Protein AF-A0A379FLK5-F1 (afdb_monomer_lite)

pLDDT: mean 91.11, std 12.72, range [33.69, 98.81]

InterPro domains:
  IPR007197 Radical SAM [PF04055] (338-484)
  IPR007197 Radical SAM [PS51918] (328-558)
  IPR007197 Radical SAM [SFLDS00029] (261-627)
  IPR008867 Thiazole synthase [MF_00443] (1-257)
  IPR008867 Thiazole synthase [cd04728] (2-248)
  IPR010722 Biotin and thiamin synthesis-associated domain [PF06968] (515-617)
  IPR010722 Biotin and thiamin synthesis-associated domain [SM00876] (515-618)
  IPR012726 Thiazole biosynthesis ThiH [SFLDF00301] (261-627)
  IPR012726 Thiazole biosynthesis ThiH [TIGR02351] (260-624)
  IPR013785 Aldolase-type TIM barrel [G3DSA:3.20.20.70] (1-255)
  IPR013785 Aldolase-type TIM barrel [G3DSA:3.20.20.70] (265-622)
  IPR033983 Thiazole synthase ThiG [PF05690] (3-247)
  IPR034428 ThiH/NocL/HydG-like [PTHR43583] (260-629)
  IPR058240 Radical SAM superfamily [SSF102114] (294-594)

Structure (mmCIF, N/CA/C/O backbone):
data_AF-A0A379FLK5-F1
#
_entry.id   AF-A0A379FLK5-F1
#
loop_
_atom_site.group_PDB
_atom_site.id
_atom_site.type_symbol
_atom_site.label_atom_id
_atom_site.label_alt_id
_atom_site.label_comp_id
_atom_site.label_asym_id
_atom_site.label_entity_id
_atom_site.label_seq_id
_atom_site.pdbx_PDB_ins_code
_atom_site.Cartn_x
_atom_site.Cartn_y
_atom_site.Cartn_z
_atom_site.occupancy
_atom_site.B_iso_or_equiv
_atom_site.auth_seq_id
_atom_site.auth_comp_id
_atom_site.auth_asym_id
_atom_site.auth_atom_id
_atom_site.pdbx_PDB_model_num
ATOM 1 N N . MET A 1 1 ? -14.915 -29.188 -22.579 1.00 82.62 1 MET A N 1
ATOM 2 C CA . MET A 1 1 ? -16.321 -29.501 -22.935 1.00 82.62 1 MET A CA 1
ATOM 3 C C . MET A 1 1 ? -17.012 -30.061 -21.705 1.00 82.62 1 MET A C 1
ATOM 5 O O . MET A 1 1 ? -16.456 -30.961 -21.090 1.00 82.62 1 MET A O 1
ATOM 9 N N . LEU A 1 2 ? -18.175 -29.522 -21.347 1.00 93.75 2 LEU A N 1
ATOM 10 C CA . LEU A 1 2 ? -18.964 -29.900 -20.172 1.00 93.75 2 LEU A CA 1
ATOM 11 C C . LEU A 1 2 ? -20.168 -30.738 -20.609 1.00 93.75 2 LEU A C 1
ATOM 13 O O . LEU A 1 2 ? -20.919 -30.305 -21.477 1.00 93.75 2 LEU A O 1
ATOM 17 N N . LYS A 1 3 ? -20.386 -31.910 -20.012 1.00 96.25 3 LYS A N 1
ATOM 18 C CA . LYS A 1 3 ? -21.559 -32.747 -20.289 1.00 96.25 3 LYS A CA 1
ATOM 19 C C . LYS A 1 3 ? -22.480 -32.786 -19.073 1.00 96.25 3 LYS A C 1
ATOM 21 O O . LYS A 1 3 ? -22.040 -33.175 -17.999 1.00 96.25 3 LYS A O 1
ATOM 26 N N . ILE A 1 4 ? -23.749 -32.433 -19.260 1.00 96.62 4 ILE A N 1
ATOM 27 C CA . ILE A 1 4 ? -24.811 -32.624 -18.261 1.00 96.62 4 ILE A CA 1
ATOM 28 C C . ILE A 1 4 ? -25.897 -33.463 -18.938 1.00 96.62 4 ILE A C 1
ATOM 30 O O . ILE A 1 4 ? -26.384 -33.095 -20.007 1.00 96.62 4 ILE A O 1
ATOM 34 N N . ALA A 1 5 ? -26.243 -34.606 -18.343 1.00 94.56 5 ALA A N 1
ATOM 35 C CA . ALA A 1 5 ? -27.159 -35.593 -18.922 1.00 94.56 5 ALA A CA 1
ATOM 36 C C . ALA A 1 5 ? -26.872 -35.883 -20.418 1.00 94.56 5 ALA A C 1
ATOM 38 O O . ALA A 1 5 ? -25.796 -36.375 -20.770 1.00 94.56 5 ALA A O 1
ATOM 39 N N . ASP A 1 6 ? -27.831 -35.592 -21.296 1.00 91.31 6 ASP A N 1
ATOM 40 C CA . ASP A 1 6 ? -27.800 -35.848 -22.736 1.00 91.31 6 ASP A CA 1
ATOM 41 C C . ASP A 1 6 ? -27.179 -34.710 -23.570 1.00 91.31 6 ASP A C 1
ATOM 43 O O . ASP A 1 6 ? -27.070 -34.844 -24.788 1.00 91.31 6 ASP A O 1
ATOM 47 N N . PHE A 1 7 ? -26.739 -33.608 -22.949 1.00 95.31 7 PHE A N 1
ATOM 48 C CA . PHE A 1 7 ? -26.279 -32.415 -23.665 1.00 95.31 7 PHE A CA 1
ATOM 49 C C . PHE A 1 7 ? -24.825 -32.038 -23.348 1.00 95.31 7 PHE A C 1
ATOM 51 O O . PHE A 1 7 ? -24.395 -32.046 -22.192 1.00 95.31 7 PHE A O 1
ATOM 58 N N . THR A 1 8 ? -24.076 -31.654 -24.387 1.00 96.31 8 THR A N 1
ATOM 59 C CA . THR A 1 8 ? -22.684 -31.194 -24.277 1.00 96.31 8 THR A CA 1
ATOM 60 C C . THR A 1 8 ? -22.591 -29.695 -24.539 1.00 96.31 8 THR A C 1
ATOM 62 O O . THR A 1 8 ? -22.923 -29.210 -25.621 1.00 96.31 8 THR A O 1
ATOM 65 N N . PHE A 1 9 ? -22.079 -28.967 -23.556 1.00 96.12 9 PHE A N 1
ATOM 66 C CA . PHE A 1 9 ? -21.817 -27.539 -23.595 1.00 96.12 9 PHE A CA 1
ATOM 67 C C . PHE A 1 9 ? -20.334 -27.256 -23.875 1.00 96.12 9 PHE A C 1
ATOM 69 O O . PHE A 1 9 ? -19.419 -27.914 -23.369 1.00 96.12 9 PHE A O 1
ATOM 76 N N . HIS A 1 10 ? -20.108 -26.240 -24.696 1.00 93.75 10 HIS A N 1
ATOM 77 C CA . HIS A 1 10 ? -18.810 -25.644 -25.001 1.00 93.75 10 HIS A CA 1
ATOM 78 C C . HIS A 1 10 ? -18.546 -24.419 -24.123 1.00 93.75 10 HIS A C 1
ATOM 80 O O . HIS A 1 10 ? -17.395 -24.131 -23.825 1.00 93.75 10 HIS A O 1
ATOM 86 N N . SER A 1 11 ? -19.602 -23.727 -23.688 1.00 94.56 11 SER A N 1
ATOM 87 C CA . SER A 1 11 ? -19.512 -22.648 -22.706 1.00 94.56 11 SER A CA 1
ATOM 88 C C . SER A 1 11 ? -19.745 -23.169 -21.289 1.00 94.56 11 SER A C 1
ATOM 90 O O . SER A 1 11 ? -20.677 -23.939 -21.050 1.00 94.56 11 SER A O 1
ATOM 92 N N . ARG A 1 12 ? -18.922 -22.694 -20.350 1.00 97.12 12 ARG A N 1
ATOM 93 C CA . ARG A 1 12 ? -19.081 -22.885 -18.898 1.00 97.12 12 ARG A CA 1
ATOM 94 C C . ARG A 1 12 ? -19.793 -21.710 -18.216 1.00 97.12 12 ARG A C 1
ATOM 96 O O . ARG A 1 12 ? -19.931 -21.691 -16.997 1.00 97.12 12 ARG A O 1
ATOM 103 N N . LEU A 1 13 ? -20.240 -20.720 -18.991 1.00 98.12 13 LEU A N 1
ATOM 104 C CA . LEU A 1 13 ? -21.044 -19.598 -18.518 1.00 98.12 13 LEU A CA 1
ATOM 105 C C . LEU A 1 13 ? -22.507 -19.826 -18.899 1.00 98.12 13 LEU A C 1
ATOM 107 O O . LEU A 1 13 ? -22.861 -19.783 -20.078 1.00 98.12 13 LEU A O 1
ATOM 111 N N . PHE A 1 14 ? -23.354 -20.023 -17.895 1.00 97.94 14 PHE A N 1
ATOM 112 C CA . PHE A 1 14 ? -24.804 -20.092 -18.034 1.00 97.94 14 PHE A CA 1
ATOM 113 C C . PHE A 1 14 ? -25.452 -18.788 -17.575 1.00 97.94 14 PHE A C 1
ATOM 115 O O . PHE A 1 14 ? -24.917 -18.059 -16.737 1.00 97.94 14 PHE A O 1
ATOM 122 N N . THR A 1 15 ? -26.620 -18.474 -18.128 1.00 96.00 15 THR A N 1
ATOM 123 C CA . THR A 1 15 ? -27.285 -17.179 -17.911 1.00 96.00 15 THR A CA 1
ATOM 124 C C . THR A 1 15 ? -28.781 -17.347 -17.645 1.00 96.00 15 THR A C 1
ATOM 126 O O . THR A 1 15 ? -29.308 -18.457 -17.530 1.00 96.00 15 THR A O 1
ATOM 129 N N . GLY A 1 16 ? -29.496 -16.236 -17.480 1.00 92.12 16 GLY A N 1
ATOM 130 C CA . GLY A 1 16 ? -30.948 -16.230 -17.350 1.00 92.12 16 GLY A CA 1
ATOM 131 C C . GLY A 1 16 ? -31.598 -15.121 -18.162 1.00 92.12 16 GLY A C 1
ATOM 132 O O . GLY A 1 16 ? -30.934 -14.362 -18.862 1.00 92.12 16 GLY A O 1
ATOM 133 N N . THR A 1 17 ? -32.919 -15.036 -18.049 1.00 88.75 17 THR A N 1
ATOM 134 C CA . THR A 1 17 ? -33.752 -14.050 -18.763 1.00 88.75 17 THR A CA 1
ATOM 135 C C . THR A 1 17 ? -34.282 -12.936 -17.850 1.00 88.75 17 THR A C 1
ATOM 137 O O . THR A 1 17 ? -35.019 -12.044 -18.277 1.00 88.75 17 THR A O 1
ATOM 140 N N . GLY A 1 18 ? -33.969 -12.973 -16.553 1.00 83.38 18 GLY A N 1
ATOM 141 C CA . GLY A 1 18 ? -34.539 -12.065 -15.555 1.00 83.38 18 GLY A CA 1
ATOM 142 C C . GLY A 1 18 ? -33.907 -10.669 -15.563 1.00 83.38 18 GLY A C 1
ATOM 143 O O . GLY A 1 18 ? -32.700 -10.550 -15.721 1.00 83.38 18 GLY A O 1
ATOM 144 N N . LYS A 1 19 ? -34.704 -9.631 -15.260 1.00 83.19 19 LYS A N 1
ATOM 145 C CA . LYS A 1 19 ? -34.273 -8.241 -14.964 1.00 83.19 19 LYS A CA 1
ATOM 146 C C . LYS A 1 19 ? -33.649 -7.417 -16.109 1.00 83.19 19 LYS A C 1
ATOM 148 O O . LYS A 1 19 ? -33.153 -6.328 -15.840 1.00 83.19 19 LYS A O 1
ATOM 153 N N . PHE A 1 20 ? -33.689 -7.881 -17.356 1.00 83.31 20 PHE A N 1
ATOM 154 C CA . PHE A 1 20 ? -33.266 -7.068 -18.504 1.00 83.31 20 PHE A CA 1
ATOM 155 C C . PHE A 1 20 ? -34.277 -5.959 -18.827 1.00 83.31 20 PHE A C 1
ATOM 157 O O . PHE A 1 20 ? -35.479 -6.139 -18.640 1.00 83.31 20 PHE A O 1
ATOM 164 N N . ALA A 1 21 ? -33.785 -4.827 -19.341 1.00 79.19 21 ALA A N 1
ATOM 165 C CA . ALA A 1 21 ? -34.614 -3.673 -19.705 1.00 79.19 21 ALA A CA 1
ATOM 166 C C . ALA A 1 21 ? -35.472 -3.895 -20.968 1.00 79.19 21 ALA A C 1
ATOM 168 O O . ALA A 1 21 ? -36.507 -3.254 -21.123 1.00 79.19 21 ALA A O 1
ATOM 169 N N . SER A 1 22 ? -35.054 -4.789 -21.871 1.00 82.94 22 SER A N 1
ATOM 170 C CA . SER A 1 22 ? -35.812 -5.176 -23.066 1.00 82.94 22 SER A CA 1
ATOM 171 C C . SER A 1 22 ? -35.447 -6.592 -23.527 1.00 82.94 22 SER A C 1
ATOM 173 O O . SER A 1 22 ? -34.375 -7.110 -23.199 1.00 82.94 22 SER A O 1
ATOM 175 N N . ALA A 1 23 ? -36.322 -7.209 -24.328 1.00 82.19 23 ALA A N 1
ATOM 176 C CA . ALA A 1 23 ? -36.074 -8.520 -24.930 1.00 82.19 23 ALA A CA 1
ATOM 177 C C . ALA A 1 23 ? -34.899 -8.504 -25.927 1.00 82.19 23 ALA A C 1
ATOM 179 O O . ALA A 1 23 ? -34.150 -9.475 -25.987 1.00 82.19 23 ALA A O 1
ATOM 180 N N . SER A 1 24 ? -34.704 -7.407 -26.670 1.00 86.25 24 SER A N 1
ATOM 181 C CA . SER A 1 24 ? -33.560 -7.247 -27.582 1.00 86.25 24 SER A CA 1
ATOM 182 C C . SER A 1 24 ? -32.233 -7.213 -26.825 1.00 86.25 24 SER A C 1
ATOM 184 O O . SER A 1 24 ? -31.323 -7.972 -27.134 1.00 86.25 24 SER A O 1
ATOM 186 N N . LEU A 1 25 ? -32.154 -6.420 -25.753 1.00 88.62 25 LEU A N 1
ATOM 187 C CA . LEU A 1 25 ? -30.947 -6.304 -24.936 1.00 88.62 25 LEU A CA 1
ATOM 188 C C . LEU A 1 25 ? -30.585 -7.626 -24.248 1.00 88.62 25 LEU A C 1
ATOM 190 O O . LEU A 1 25 ? -29.409 -7.956 -24.106 1.00 88.62 25 LEU A O 1
ATOM 194 N N . MET A 1 26 ? -31.597 -8.384 -23.821 1.00 91.69 26 MET A N 1
ATOM 195 C CA . MET A 1 26 ? -31.420 -9.735 -23.294 1.00 91.69 26 MET A CA 1
ATOM 196 C C . MET A 1 26 ? -30.810 -10.669 -24.346 1.00 91.69 26 MET A C 1
ATOM 198 O O . MET A 1 26 ? -29.858 -11.378 -24.034 1.00 91.69 26 MET A O 1
ATOM 202 N N . GLN A 1 27 ? -31.319 -10.657 -25.582 1.00 91.19 27 GLN A N 1
ATOM 203 C CA . GLN A 1 27 ? -30.779 -11.477 -26.672 1.00 91.19 27 GLN A CA 1
ATOM 204 C C . GLN A 1 27 ? -29.327 -11.119 -26.985 1.00 91.19 27 GLN A C 1
ATOM 206 O O . GLN A 1 27 ? -28.482 -12.011 -27.027 1.00 91.19 27 GLN A O 1
ATOM 211 N N . ASP A 1 28 ? -29.026 -9.826 -27.119 1.00 94.38 28 ASP A N 1
ATOM 212 C CA . ASP A 1 28 ? -27.672 -9.343 -27.399 1.00 94.38 28 ASP A CA 1
ATOM 213 C C . ASP A 1 28 ? -26.691 -9.756 -26.293 1.00 94.38 28 ASP A C 1
ATOM 215 O O . ASP A 1 28 ? -25.568 -10.185 -26.565 1.00 94.38 28 ASP A O 1
ATOM 219 N N . ALA A 1 29 ? -27.115 -9.672 -25.028 1.00 96.00 29 ALA A N 1
ATOM 220 C CA . ALA A 1 29 ? -26.300 -10.086 -23.892 1.00 96.00 29 ALA A CA 1
ATOM 221 C C . ALA A 1 29 ? -26.092 -11.609 -23.848 1.00 96.00 29 ALA A C 1
ATOM 223 O O . ALA A 1 29 ? -24.972 -12.063 -23.610 1.00 96.00 29 ALA A O 1
ATOM 224 N N . ILE A 1 30 ? -27.131 -12.409 -24.111 1.00 95.31 30 ILE A N 1
ATOM 225 C CA . ILE A 1 30 ? -27.016 -13.873 -24.184 1.00 95.31 30 ILE A CA 1
ATOM 226 C C . ILE A 1 30 ? -26.062 -14.265 -25.317 1.00 95.31 30 ILE A C 1
ATOM 228 O O . ILE A 1 30 ? -25.122 -15.025 -25.077 1.00 95.31 30 ILE A O 1
ATOM 232 N N . ALA A 1 31 ? -26.223 -13.684 -26.506 1.00 95.19 31 ALA A N 1
ATOM 233 C CA . ALA A 1 31 ? -25.340 -13.923 -27.641 1.00 95.19 31 ALA A CA 1
ATOM 234 C C . ALA A 1 31 ? -23.881 -13.550 -27.320 1.00 95.19 31 ALA A C 1
ATOM 236 O O . ALA A 1 31 ? -22.971 -14.352 -27.536 1.00 95.19 31 ALA A O 1
ATOM 237 N N . ALA A 1 32 ? -23.647 -12.375 -26.724 1.00 96.88 32 ALA A N 1
ATOM 238 C CA . ALA A 1 32 ? -22.309 -11.929 -26.335 1.00 96.88 32 ALA A CA 1
ATOM 239 C C . ALA A 1 32 ? -21.665 -12.803 -25.245 1.00 96.88 32 ALA A C 1
ATOM 241 O O . ALA A 1 32 ? -20.446 -12.991 -25.257 1.00 96.88 32 ALA A O 1
ATOM 242 N N . SER A 1 33 ? -22.465 -13.360 -24.327 1.00 96.88 33 SER A N 1
ATOM 243 C CA . SER A 1 33 ? -21.981 -14.289 -23.295 1.00 96.88 33 SER A CA 1
ATOM 244 C C . SER A 1 33 ? -21.536 -15.640 -23.862 1.00 96.88 33 SER A C 1
ATOM 246 O O . SER A 1 33 ? -20.770 -16.350 -23.218 1.00 96.88 33 SER A O 1
ATOM 248 N N . GLY A 1 34 ? -22.017 -16.022 -25.052 1.00 95.56 34 GLY A N 1
ATOM 249 C CA . GLY A 1 34 ? -21.828 -17.370 -25.592 1.00 95.56 34 GLY A CA 1
ATOM 250 C C . GLY A 1 34 ? -22.505 -18.468 -24.761 1.00 95.56 34 GLY A C 1
ATOM 251 O O . GLY A 1 34 ? -22.159 -19.638 -24.907 1.00 95.56 34 GLY A O 1
ATOM 252 N N . SER A 1 35 ? -23.430 -18.107 -23.867 1.00 96.12 35 SER A N 1
ATOM 253 C CA . SER A 1 35 ? -24.174 -19.054 -23.041 1.00 96.12 35 SER A CA 1
ATOM 254 C C . SER A 1 35 ? -25.013 -19.992 -23.901 1.00 96.12 35 SER A C 1
ATOM 256 O O . SER A 1 35 ? -25.726 -19.561 -24.805 1.00 96.12 35 SER A O 1
ATOM 258 N N . GLN A 1 36 ? -24.934 -21.285 -23.597 1.00 95.69 36 GLN A N 1
ATOM 259 C CA . GLN A 1 36 ? -25.683 -22.340 -24.284 1.00 95.69 36 GLN A CA 1
ATOM 260 C C . GLN A 1 36 ? -26.806 -22.925 -23.419 1.00 95.69 36 GLN A C 1
ATOM 262 O O . GLN A 1 36 ? -27.593 -23.729 -23.914 1.00 95.69 36 GLN A O 1
ATOM 267 N N . LEU A 1 37 ? -26.901 -22.505 -22.152 1.00 96.56 37 LEU A N 1
ATOM 268 C CA . LEU A 1 37 ? -27.966 -22.869 -21.221 1.00 96.56 37 LEU A CA 1
ATOM 269 C C . LEU A 1 37 ? -28.531 -21.597 -20.586 1.00 96.56 37 LEU A C 1
ATOM 271 O O . LEU A 1 37 ? -27.822 -20.860 -19.896 1.00 96.56 37 LEU A O 1
ATOM 275 N N . VAL A 1 38 ? -29.817 -21.343 -20.815 1.00 95.12 38 VAL A N 1
ATOM 276 C CA . VAL A 1 38 ? -30.489 -20.123 -20.359 1.00 95.12 38 VAL A CA 1
ATOM 277 C C . VAL A 1 38 ? -31.671 -20.475 -19.471 1.00 95.12 38 VAL A C 1
ATOM 279 O O . VAL A 1 38 ? -32.586 -21.196 -19.872 1.00 95.12 38 VAL A O 1
ATOM 282 N N . THR A 1 39 ? -31.669 -19.927 -18.259 1.00 93.38 39 THR A N 1
ATOM 283 C CA . THR A 1 39 ? -32.763 -20.108 -17.303 1.00 93.38 39 THR A CA 1
ATOM 284 C C . THR A 1 39 ? -33.950 -19.201 -17.590 1.00 93.38 39 THR A C 1
ATOM 286 O O . THR A 1 39 ? -33.799 -18.018 -17.913 1.00 93.38 39 THR A O 1
ATOM 289 N N . MET A 1 40 ? -35.156 -19.735 -17.410 1.00 88.12 40 MET A N 1
ATOM 290 C CA . MET A 1 40 ? -36.394 -18.989 -17.623 1.00 88.12 40 MET A CA 1
ATOM 291 C C . MET A 1 40 ? -37.426 -19.307 -16.544 1.00 88.12 40 MET A C 1
ATOM 293 O O . MET A 1 40 ? -37.678 -20.466 -16.231 1.00 88.12 40 MET A O 1
ATOM 297 N N . ALA A 1 41 ? -38.033 -18.263 -15.978 1.00 81.69 41 ALA A N 1
ATOM 298 C CA . ALA A 1 41 ? -39.077 -18.423 -14.976 1.00 81.69 41 ALA A CA 1
ATOM 299 C C . ALA A 1 41 ? -40.414 -18.798 -15.614 1.00 81.69 41 ALA A C 1
ATOM 301 O O . ALA A 1 41 ? -40.892 -18.096 -16.503 1.00 81.69 41 ALA A O 1
ATOM 302 N N . MET A 1 42 ? -41.054 -19.847 -15.093 1.00 72.31 42 MET A N 1
ATOM 303 C CA . MET A 1 42 ? -42.324 -20.358 -15.624 1.00 72.31 42 MET A CA 1
ATOM 304 C C . MET A 1 42 ? -43.479 -19.354 -15.574 1.00 72.31 42 MET A C 1
ATOM 306 O O . MET A 1 42 ? -44.374 -19.410 -16.408 1.00 72.31 42 MET A O 1
ATOM 310 N N . LYS A 1 43 ? -43.444 -18.383 -14.651 1.00 65.25 43 LYS A N 1
ATOM 311 C CA . LYS A 1 43 ? -44.457 -17.313 -14.554 1.00 65.25 43 LYS A CA 1
ATOM 312 C C . LYS A 1 43 ? -44.527 -16.396 -15.782 1.00 65.25 43 LYS A C 1
ATOM 314 O O . LYS A 1 43 ? -45.461 -15.613 -15.871 1.00 65.25 43 LYS A O 1
ATOM 319 N N . ARG A 1 44 ? -43.532 -16.452 -16.671 1.00 62.94 44 ARG A N 1
ATOM 320 C CA . ARG A 1 44 ? -43.444 -15.639 -17.897 1.00 62.94 44 ARG A CA 1
ATOM 321 C C . ARG A 1 44 ? -43.991 -16.348 -19.137 1.00 62.94 44 ARG A C 1
ATOM 323 O O . ARG A 1 44 ? -43.860 -15.841 -20.241 1.00 62.94 44 ARG A O 1
ATOM 330 N N . ILE A 1 45 ? -44.538 -17.548 -18.962 1.00 63.06 45 ILE A N 1
ATOM 331 C CA . ILE A 1 45 ? -45.137 -18.329 -20.039 1.00 63.06 45 ILE A CA 1
ATOM 332 C C . ILE A 1 45 ? -46.649 -18.220 -19.875 1.00 63.06 45 ILE A C 1
ATOM 334 O O . ILE A 1 45 ? -47.221 -18.836 -18.972 1.00 63.06 45 ILE A O 1
ATOM 338 N N . ASP A 1 46 ? -47.298 -17.423 -20.723 1.00 56.97 46 ASP A N 1
ATOM 339 C CA . ASP A 1 46 ? -48.757 -17.372 -20.760 1.00 56.97 46 ASP A CA 1
ATOM 340 C C . ASP A 1 46 ? -49.306 -18.537 -21.594 1.00 56.97 46 ASP A C 1
ATOM 342 O O . ASP A 1 46 ? -49.211 -18.576 -22.822 1.00 56.97 46 ASP A O 1
ATOM 346 N N . LEU A 1 47 ? -49.932 -19.493 -20.910 1.00 53.12 47 LEU A N 1
ATOM 347 C CA . LEU A 1 47 ? -50.578 -20.662 -21.513 1.00 53.12 47 LEU A CA 1
ATOM 348 C C . LEU A 1 47 ? -51.840 -20.303 -22.323 1.00 53.12 47 LEU A C 1
ATOM 350 O O . LEU A 1 47 ? -52.438 -21.184 -22.937 1.00 53.12 47 LEU A O 1
ATOM 354 N N . ARG A 1 48 ? -52.272 -19.031 -22.317 1.00 49.91 48 ARG A N 1
ATOM 355 C CA . ARG A 1 48 ? -53.456 -18.534 -23.041 1.00 49.91 48 ARG A CA 1
ATOM 356 C C . ARG A 1 48 ? -53.140 -17.835 -24.367 1.00 49.91 48 ARG A C 1
ATOM 358 O O . ARG A 1 48 ? -54.062 -17.338 -25.010 1.00 49.91 48 ARG A O 1
ATOM 365 N N . GLY A 1 49 ? -51.882 -17.852 -24.817 1.00 45.28 49 GLY A N 1
ATOM 366 C CA . GLY A 1 49 ? -51.515 -17.466 -26.186 1.00 45.28 49 GLY A CA 1
ATOM 367 C C . GLY A 1 49 ? -51.015 -16.030 -26.376 1.00 45.28 49 GLY A C 1
ATOM 368 O O . GLY A 1 49 ? -50.904 -15.590 -27.518 1.00 45.28 49 GLY A O 1
ATOM 369 N N . GLN A 1 50 ? -50.676 -15.312 -25.303 1.00 48.09 50 GLN A N 1
ATOM 370 C CA . GLN A 1 50 ? -49.857 -14.095 -25.372 1.00 48.09 50 GLN A CA 1
ATOM 371 C C . GLN A 1 50 ? -48.515 -14.357 -24.685 1.00 48.09 50 GLN A C 1
ATOM 373 O O . GLN A 1 50 ? -48.291 -13.947 -23.555 1.00 48.09 50 GLN A O 1
ATOM 378 N N . ASP A 1 51 ? -47.631 -15.098 -25.357 1.00 54.59 51 ASP A N 1
ATOM 379 C CA . ASP A 1 51 ? -46.240 -15.237 -24.917 1.00 54.59 51 ASP A CA 1
ATOM 380 C C . ASP A 1 51 ? -45.631 -13.833 -24.721 1.00 54.59 51 ASP A C 1
ATOM 382 O O . ASP A 1 51 ? -45.832 -12.960 -25.569 1.00 54.59 51 ASP A O 1
ATOM 386 N N . ASP A 1 52 ? -44.857 -13.611 -23.651 1.00 55.06 52 ASP A N 1
ATOM 387 C CA . ASP A 1 52 ? -44.193 -12.329 -23.324 1.00 55.06 52 ASP A CA 1
ATOM 388 C C . ASP A 1 52 ? -43.138 -11.911 -24.390 1.00 55.06 52 ASP A C 1
ATOM 390 O O . ASP A 1 52 ? -42.312 -11.020 -24.175 1.00 55.06 52 ASP A O 1
ATOM 394 N N . GLY A 1 53 ? -43.116 -12.581 -25.549 1.00 65.44 53 GLY A N 1
ATOM 395 C CA . GLY A 1 53 ? -42.197 -12.364 -26.661 1.00 65.44 53 GLY A CA 1
ATOM 396 C C . GLY A 1 53 ? -40.774 -12.844 -26.375 1.00 65.44 53 GLY A C 1
ATOM 397 O O . GLY A 1 53 ? -39.849 -12.427 -27.066 1.00 65.44 53 GLY A O 1
ATOM 398 N N . ILE A 1 54 ? -40.574 -13.678 -25.347 1.00 70.44 54 ILE A N 1
ATOM 399 C CA . ILE A 1 54 ? -39.250 -14.132 -24.885 1.00 70.44 54 ILE A CA 1
ATOM 400 C C . ILE A 1 54 ? -38.900 -15.524 -25.422 1.00 70.44 54 ILE A C 1
ATOM 402 O O . ILE A 1 54 ? -37.724 -15.784 -25.686 1.00 70.44 54 ILE A O 1
ATOM 406 N N . LEU A 1 55 ? -39.879 -16.414 -25.621 1.00 76.62 55 LEU A N 1
ATOM 407 C CA . LEU A 1 55 ? -39.600 -17.794 -26.021 1.00 76.62 55 LEU A CA 1
ATOM 408 C C . LEU A 1 55 ? -39.075 -17.876 -27.457 1.00 76.62 55 LEU A C 1
ATOM 410 O O . LEU A 1 55 ? -38.025 -18.474 -27.698 1.00 76.62 55 LEU A O 1
ATOM 414 N N . GLN A 1 56 ? -39.774 -17.236 -28.400 1.00 76.62 56 GLN A N 1
ATOM 415 C CA . GLN A 1 56 ? -39.412 -17.272 -29.818 1.00 76.62 56 GLN A CA 1
ATOM 416 C C . GLN A 1 56 ? -37.989 -16.736 -30.082 1.00 76.62 56 GLN A C 1
ATOM 418 O O . GLN A 1 56 ? -37.236 -17.406 -30.794 1.00 76.62 56 GLN A O 1
ATOM 423 N N . PRO A 1 57 ? -37.543 -15.606 -29.496 1.00 78.94 57 PRO A N 1
ATOM 424 C CA . PRO A 1 57 ? -36.175 -15.149 -29.722 1.00 78.94 57 PRO A CA 1
ATOM 425 C C . PRO A 1 57 ? -35.093 -16.030 -29.089 1.00 78.94 57 PRO A C 1
ATOM 427 O O . PRO A 1 57 ? -34.008 -16.169 -29.648 1.00 78.94 57 PRO A O 1
ATOM 430 N N . LEU A 1 58 ? -35.365 -16.671 -27.948 1.00 82.06 58 LEU A N 1
ATOM 431 C CA . LEU A 1 58 ? -34.411 -17.619 -27.359 1.00 82.06 58 LEU A CA 1
ATOM 432 C C . LEU A 1 58 ? -34.273 -18.885 -28.210 1.00 82.06 58 LEU A C 1
ATOM 434 O O . LEU A 1 58 ? -33.165 -19.389 -28.381 1.00 82.06 58 LEU A O 1
ATOM 438 N N . GLN A 1 59 ? -35.374 -19.368 -28.793 1.00 81.00 59 GLN A N 1
ATOM 439 C CA . GLN A 1 59 ? -35.339 -20.474 -29.752 1.00 81.00 59 GLN A CA 1
ATOM 440 C C . GLN A 1 59 ? -34.510 -20.117 -30.994 1.00 81.00 59 GLN A C 1
ATOM 442 O O . GLN A 1 59 ? -33.730 -20.943 -31.463 1.00 81.00 59 GLN A O 1
ATOM 447 N N . GLN A 1 60 ? -34.614 -18.878 -31.490 1.00 82.00 60 GLN A N 1
ATOM 448 C CA . GLN A 1 60 ? -33.809 -18.388 -32.618 1.00 82.00 60 GLN A CA 1
ATOM 449 C C . GLN A 1 60 ? -32.308 -18.309 -32.303 1.00 82.00 60 GLN A C 1
ATOM 451 O O . GLN A 1 60 ? -31.492 -18.537 -33.193 1.00 82.00 60 GLN A O 1
ATOM 456 N N . LEU A 1 61 ? -31.933 -18.036 -31.048 1.00 85.38 61 LEU A N 1
ATOM 457 C CA . LEU A 1 61 ? -30.534 -18.059 -30.600 1.00 85.38 61 LEU A CA 1
ATOM 458 C C . LEU A 1 61 ? -29.952 -19.478 -30.480 1.00 85.38 61 LEU A C 1
ATOM 460 O O . LEU A 1 61 ? -28.744 -19.622 -30.303 1.00 85.38 61 LEU A O 1
ATOM 464 N N . GLY A 1 62 ? -30.782 -20.524 -30.557 1.00 86.19 62 GLY A N 1
ATOM 465 C CA . GLY A 1 62 ? -30.333 -21.916 -30.477 1.00 86.19 62 GLY A CA 1
ATOM 466 C C . GLY A 1 62 ? -29.813 -22.333 -29.097 1.00 86.19 62 GLY A C 1
ATOM 467 O O . GLY A 1 62 ? -29.059 -23.300 -28.990 1.00 86.19 62 GLY A O 1
ATOM 468 N N . VAL A 1 63 ? -30.187 -21.610 -28.036 1.00 92.25 63 VAL A N 1
ATOM 469 C CA . VAL A 1 63 ? -29.806 -21.953 -26.657 1.00 92.25 63 VAL A CA 1
ATOM 470 C C . VAL A 1 63 ? -30.703 -23.054 -26.095 1.00 92.25 63 VAL A C 1
ATOM 472 O O . VAL A 1 63 ? -31.894 -23.131 -26.404 1.00 92.25 63 VAL A O 1
ATOM 475 N N . LYS A 1 64 ? -30.159 -23.889 -25.207 1.00 93.56 64 LYS A N 1
ATOM 476 C CA . LYS A 1 64 ? -30.966 -24.840 -24.441 1.00 93.56 64 LYS A CA 1
ATOM 477 C C . LYS A 1 64 ? -31.679 -24.098 -23.312 1.00 93.56 64 LYS A C 1
ATOM 479 O O . LYS A 1 64 ? -31.053 -23.392 -22.521 1.00 93.56 64 LYS A O 1
ATOM 484 N N . LEU A 1 65 ? -32.994 -24.259 -23.234 1.00 93.19 65 LEU A N 1
ATOM 485 C CA . LEU A 1 65 ? -33.807 -23.639 -22.192 1.00 93.19 65 LEU A CA 1
ATOM 486 C C . LEU A 1 65 ? -33.840 -24.508 -20.938 1.00 93.19 65 LEU A C 1
ATOM 488 O O . LEU A 1 65 ? -34.053 -25.718 -21.013 1.00 93.19 65 LEU A O 1
ATOM 492 N N . LEU A 1 66 ? -33.675 -23.860 -19.787 1.00 95.25 66 LEU A N 1
ATOM 493 C CA . LEU A 1 66 ? -33.804 -24.473 -18.474 1.00 95.25 66 LEU A CA 1
ATOM 494 C C . LEU A 1 66 ? -34.937 -23.782 -17.694 1.00 95.25 66 LEU A C 1
ATOM 496 O O . LEU A 1 66 ? -34.700 -22.754 -17.045 1.00 95.25 66 LEU A O 1
ATOM 500 N N . PRO A 1 67 ? -36.181 -24.288 -17.768 1.00 94.00 67 PRO A N 1
ATOM 501 C CA . PRO A 1 67 ? -37.274 -23.733 -16.984 1.00 94.00 67 PRO A CA 1
ATOM 502 C C . PRO A 1 67 ? -36.984 -23.894 -15.493 1.00 94.00 67 PRO A C 1
ATOM 504 O O . PRO A 1 67 ? -36.505 -24.941 -15.058 1.00 94.00 67 PRO A O 1
ATOM 507 N N . ASN A 1 68 ? -37.268 -22.856 -14.712 1.00 92.81 68 ASN A N 1
ATOM 508 C CA . ASN A 1 68 ? -37.075 -22.868 -13.269 1.00 92.81 68 ASN A CA 1
ATOM 509 C C . ASN A 1 68 ? -38.403 -22.836 -12.507 1.00 92.81 68 ASN A C 1
ATOM 511 O O . ASN A 1 68 ? -39.389 -22.244 -12.955 1.00 92.81 68 ASN A O 1
ATOM 515 N N . THR A 1 69 ? -38.416 -23.451 -11.327 1.00 93.06 69 THR A N 1
ATOM 516 C CA . THR A 1 69 ? -39.582 -23.478 -10.428 1.00 93.06 69 THR A CA 1
ATOM 517 C C . THR A 1 69 ? -39.629 -22.258 -9.501 1.00 93.06 69 THR A C 1
ATOM 519 O O . THR A 1 69 ? -40.207 -22.310 -8.416 1.00 93.06 69 THR A O 1
ATOM 522 N N . SER A 1 70 ? -39.013 -21.141 -9.906 1.00 83.69 70 SER A N 1
ATOM 523 C CA . SER A 1 70 ? -38.846 -19.970 -9.049 1.00 83.69 70 SER A CA 1
ATOM 524 C C . SER A 1 70 ? -40.191 -19.414 -8.570 1.00 83.69 70 SER A C 1
ATOM 526 O O . SER A 1 70 ? -41.109 -19.128 -9.347 1.00 83.69 70 SER A O 1
ATOM 528 N N . GLY A 1 71 ? -40.297 -19.242 -7.253 1.00 83.06 71 GLY A N 1
ATOM 529 C CA . GLY A 1 71 ? -41.513 -18.819 -6.563 1.00 83.06 71 GLY A CA 1
ATOM 530 C C . GLY A 1 71 ? -42.336 -19.957 -5.956 1.00 83.06 71 GLY A C 1
ATOM 531 O O . GLY A 1 71 ? -43.332 -19.642 -5.310 1.00 83.06 71 GLY A O 1
ATOM 532 N N . ALA A 1 72 ? -41.933 -21.220 -6.134 1.00 90.38 72 ALA A N 1
ATOM 533 C CA . ALA A 1 72 ? -42.430 -22.334 -5.333 1.00 90.38 72 ALA A CA 1
ATOM 534 C C . ALA A 1 72 ? -41.901 -22.242 -3.894 1.00 90.38 72 ALA A C 1
ATOM 536 O O . ALA A 1 72 ? -40.724 -21.936 -3.676 1.00 90.38 72 ALA A O 1
ATOM 537 N N . LYS A 1 73 ? -42.769 -22.516 -2.918 1.00 91.00 73 LYS A N 1
ATOM 538 C CA . LYS A 1 73 ? -42.434 -22.474 -1.484 1.00 91.00 73 LYS A CA 1
ATOM 539 C C . LYS A 1 73 ? -42.204 -23.845 -0.858 1.00 91.00 73 LYS A C 1
ATOM 541 O O . LYS A 1 73 ? -41.654 -23.920 0.233 1.00 91.00 73 LYS A O 1
ATOM 546 N N . ASN A 1 74 ? -42.648 -24.903 -1.527 1.00 94.75 74 ASN A N 1
ATOM 547 C CA . ASN A 1 74 ? -42.563 -26.291 -1.080 1.00 94.75 74 ASN A CA 1
ATOM 548 C C . ASN A 1 74 ? -42.411 -27.230 -2.289 1.00 94.75 74 ASN A C 1
ATOM 550 O O . ASN A 1 74 ? -42.551 -26.815 -3.446 1.00 94.75 74 ASN A O 1
ATOM 554 N N . ALA A 1 75 ? -42.142 -28.503 -2.015 1.00 97.00 75 ALA A N 1
ATOM 555 C CA . ALA A 1 75 ? -41.908 -29.533 -3.013 1.00 97.00 75 ALA A CA 1
ATOM 556 C C . ALA A 1 75 ? -43.107 -29.727 -3.946 1.00 97.00 75 ALA A C 1
ATOM 558 O O . ALA A 1 75 ? -42.931 -29.857 -5.157 1.00 97.00 75 ALA A O 1
ATOM 559 N N . GLN A 1 76 ? -44.330 -29.701 -3.411 1.00 96.06 76 GLN A N 1
ATOM 560 C CA . GLN A 1 76 ? -45.549 -29.911 -4.194 1.00 96.06 76 GLN A CA 1
ATOM 561 C C . GLN A 1 76 ? -45.718 -28.837 -5.278 1.00 96.06 76 GLN A C 1
ATOM 563 O O . GLN A 1 76 ? -45.994 -29.163 -6.435 1.00 96.06 76 GLN A O 1
ATOM 568 N N . GLU A 1 77 ? -45.522 -27.568 -4.921 1.00 93.81 77 GLU A N 1
ATOM 569 C CA . GLU A 1 77 ? -45.576 -26.446 -5.862 1.00 93.81 77 GLU A CA 1
ATOM 570 C C . GLU A 1 77 ? -44.477 -26.541 -6.924 1.00 93.81 77 GLU A C 1
ATOM 572 O O . GLU A 1 77 ? -44.736 -26.308 -8.107 1.00 93.81 77 GLU A O 1
ATOM 577 N N . ALA A 1 78 ? -43.260 -26.918 -6.524 1.00 95.56 78 ALA A N 1
ATOM 578 C CA . ALA A 1 78 ? -42.136 -27.047 -7.443 1.00 95.56 78 ALA A CA 1
ATOM 579 C C . ALA A 1 78 ? -42.339 -28.195 -8.442 1.00 95.56 78 ALA A C 1
ATOM 581 O O . ALA A 1 78 ? -42.145 -28.010 -9.644 1.00 95.56 78 ALA A O 1
ATOM 582 N N . ILE A 1 79 ? -42.810 -29.354 -7.970 1.00 96.94 79 ILE A N 1
ATOM 583 C CA . ILE A 1 79 ? -43.145 -30.502 -8.821 1.00 96.94 79 ILE A CA 1
ATOM 584 C C . ILE A 1 79 ? -44.243 -30.123 -9.817 1.00 96.94 79 ILE A C 1
ATOM 586 O O . ILE A 1 79 ? -44.143 -30.426 -11.007 1.00 96.94 79 ILE A O 1
ATOM 590 N N . PHE A 1 80 ? -45.283 -29.428 -9.350 1.00 93.62 80 PHE A N 1
ATOM 591 C CA . PHE A 1 80 ? -46.357 -28.954 -10.216 1.00 93.62 80 PHE A CA 1
ATOM 592 C C . PHE A 1 80 ? -45.833 -28.010 -11.308 1.00 93.62 80 PHE A C 1
ATOM 594 O O . PHE A 1 80 ? -46.131 -28.209 -12.487 1.00 93.62 80 PHE A O 1
ATOM 601 N N . ALA A 1 81 ? -44.999 -27.033 -10.940 1.00 91.62 81 ALA A N 1
ATOM 602 C CA . ALA A 1 81 ? -44.386 -26.110 -11.891 1.00 91.62 81 ALA A CA 1
ATOM 603 C C . ALA A 1 81 ? -43.482 -26.827 -12.912 1.00 91.62 81 ALA A C 1
ATOM 605 O O . ALA A 1 81 ? -43.508 -26.486 -14.093 1.00 91.62 81 ALA A O 1
ATOM 606 N N . ALA A 1 82 ? -42.725 -27.843 -12.488 1.00 94.62 82 ALA A N 1
ATOM 607 C CA . ALA A 1 82 ? -41.870 -28.638 -13.369 1.00 94.62 82 ALA A CA 1
ATOM 608 C C . ALA A 1 82 ? -42.678 -29.463 -14.387 1.00 94.62 82 ALA A C 1
ATOM 610 O O . ALA A 1 82 ? -42.348 -29.484 -15.573 1.00 94.62 82 ALA A O 1
ATOM 611 N N . ARG A 1 83 ? -43.772 -30.105 -13.954 1.00 94.56 83 ARG A N 1
ATOM 612 C CA . ARG A 1 83 ? -44.695 -30.822 -14.854 1.00 94.56 83 ARG A CA 1
ATOM 613 C C . ARG A 1 83 ? -45.332 -29.879 -15.864 1.00 94.56 83 ARG A C 1
ATOM 615 O O . ARG A 1 83 ? -45.367 -30.190 -17.048 1.00 94.56 83 ARG A O 1
ATOM 622 N N . LEU A 1 84 ? -45.748 -28.697 -15.416 1.00 90.31 84 LEU A N 1
ATOM 623 C CA . LEU A 1 84 ? -46.279 -27.674 -16.308 1.00 90.31 84 LEU A CA 1
ATOM 624 C C . LEU A 1 84 ? -45.237 -27.216 -17.337 1.00 90.31 84 LEU A C 1
ATOM 626 O O . LEU A 1 84 ? -45.564 -27.050 -18.507 1.00 90.31 84 LEU A O 1
ATOM 630 N N . ALA A 1 85 ? -43.979 -27.054 -16.920 1.00 89.25 85 ALA A N 1
ATOM 631 C CA . ALA A 1 85 ? -42.877 -26.718 -17.816 1.00 89.25 85 ALA A CA 1
ATOM 632 C C . ALA A 1 85 ? -42.650 -27.781 -18.891 1.00 89.25 85 ALA A C 1
ATOM 634 O O . ALA A 1 85 ? -42.428 -27.440 -20.053 1.00 89.25 85 ALA A O 1
ATOM 635 N N . ARG A 1 86 ? -42.748 -29.059 -18.517 1.00 92.00 86 ARG A N 1
ATOM 636 C CA . ARG A 1 86 ? -42.637 -30.178 -19.452 1.00 92.00 86 ARG A CA 1
ATOM 637 C C . ARG A 1 86 ? -43.727 -30.143 -20.515 1.00 92.00 86 ARG A C 1
ATOM 639 O O . ARG A 1 86 ? -43.401 -30.250 -21.691 1.00 92.00 86 ARG A O 1
ATOM 646 N N . GLU A 1 87 ? -44.977 -29.939 -20.112 1.00 88.56 87 GLU A N 1
ATOM 647 C CA . GLU A 1 87 ? -46.108 -29.837 -21.044 1.00 88.56 87 GLU A CA 1
ATOM 648 C C . GLU A 1 87 ? -46.005 -28.594 -21.942 1.00 88.56 87 GLU A C 1
ATOM 650 O O . GLU A 1 87 ? -46.254 -28.667 -23.141 1.00 88.56 87 GLU A O 1
ATOM 655 N N . ALA A 1 88 ? -45.597 -27.450 -21.383 1.00 84.38 88 ALA A N 1
ATOM 656 C CA . ALA A 1 88 ? -45.559 -26.181 -22.110 1.00 84.38 88 ALA A CA 1
ATOM 657 C C . ALA A 1 88 ? -44.378 -26.060 -23.087 1.00 84.38 88 ALA A C 1
ATOM 659 O O . ALA A 1 88 ? -44.511 -25.445 -24.142 1.00 84.38 88 ALA A O 1
ATOM 660 N N . LEU A 1 89 ? -43.210 -26.602 -22.728 1.00 85.44 89 LEU A N 1
ATOM 661 C CA . LEU A 1 89 ? -41.958 -26.420 -23.475 1.00 85.44 89 LEU A CA 1
ATOM 662 C C . LEU A 1 89 ? -41.430 -27.709 -24.115 1.00 85.44 89 LEU A C 1
ATOM 664 O O . LEU A 1 89 ? -40.414 -27.665 -24.806 1.00 85.44 89 LEU A O 1
ATOM 668 N N . GLY A 1 90 ? -42.062 -28.857 -23.858 1.00 88.56 90 GLY A N 1
ATOM 669 C CA . GLY A 1 90 ? -41.600 -30.155 -24.356 1.00 88.56 90 GLY A CA 1
ATOM 670 C C . GLY A 1 90 ? -40.229 -30.569 -23.811 1.00 88.56 90 GLY A C 1
ATOM 671 O O . GLY A 1 90 ? -39.501 -31.300 -24.477 1.00 88.56 90 GLY A O 1
ATOM 672 N N . THR A 1 91 ? -39.842 -30.084 -22.626 1.00 91.31 91 THR A N 1
ATOM 673 C CA . THR A 1 91 ? -38.528 -30.350 -22.018 1.00 91.31 91 THR A CA 1
ATOM 674 C C . THR A 1 91 ? -38.655 -31.120 -20.712 1.00 91.31 91 THR A C 1
ATOM 676 O O . THR A 1 91 ? -39.519 -30.847 -19.884 1.00 91.31 91 THR A O 1
ATOM 679 N N . ASN A 1 92 ? -37.759 -32.073 -20.485 1.00 95.00 92 ASN A N 1
ATOM 680 C CA . ASN A 1 92 ? -37.613 -32.745 -19.197 1.00 95.00 92 ASN A CA 1
ATOM 681 C C . ASN A 1 92 ? -36.508 -32.123 -18.328 1.00 95.00 92 ASN A C 1
ATOM 683 O O . ASN A 1 92 ? -36.261 -32.621 -17.236 1.00 95.00 92 ASN A O 1
ATOM 687 N N . TRP A 1 93 ? -35.844 -31.059 -18.780 1.00 97.50 93 TRP A N 1
ATOM 688 C CA . TRP A 1 93 ? -34.843 -30.345 -17.990 1.00 97.50 93 TRP A CA 1
ATOM 689 C C . TRP A 1 93 ? -35.509 -29.327 -17.070 1.00 97.50 93 TRP A C 1
ATOM 691 O O . TRP A 1 93 ? -36.367 -28.570 -17.517 1.00 97.50 93 TRP A O 1
ATOM 701 N N . VAL A 1 94 ? -35.099 -29.273 -15.803 1.00 97.56 94 VAL A N 1
ATOM 702 C CA . VAL A 1 94 ? -35.651 -28.315 -14.838 1.00 97.56 94 VAL A CA 1
ATOM 703 C C . VAL A 1 94 ? -34.590 -27.802 -13.875 1.00 97.56 94 VAL A C 1
ATOM 705 O O . VAL A 1 94 ? -33.816 -28.569 -13.302 1.00 97.56 94 VAL A O 1
ATOM 708 N N . LYS A 1 95 ? -34.588 -26.483 -13.671 1.00 97.44 95 LYS A N 1
ATOM 709 C CA . LYS A 1 95 ? -33.890 -25.840 -12.564 1.00 97.44 95 LYS A CA 1
ATOM 710 C C . LYS A 1 95 ? -34.794 -25.855 -11.334 1.00 97.44 95 LYS A C 1
ATOM 712 O O . LYS A 1 95 ? -35.770 -25.102 -11.270 1.00 97.44 95 LYS A O 1
ATOM 717 N N . LEU A 1 96 ? -34.501 -26.728 -10.380 1.00 97.19 96 LEU A N 1
ATOM 718 C CA . LEU A 1 96 ? -35.320 -26.873 -9.183 1.00 97.19 96 LEU A CA 1
ATOM 719 C C . LEU A 1 96 ? -34.933 -25.801 -8.158 1.00 97.19 96 LEU A C 1
ATOM 721 O O . LEU A 1 96 ? -33.838 -25.817 -7.611 1.00 97.19 96 LEU A O 1
ATOM 725 N N . GLU A 1 97 ? -35.842 -24.866 -7.921 1.00 93.75 97 GLU A N 1
ATOM 726 C CA . GLU A 1 97 ? -35.712 -23.742 -6.995 1.00 93.75 97 GLU A CA 1
ATOM 727 C C . GLU A 1 97 ? -36.911 -23.722 -6.036 1.00 93.75 97 GLU A C 1
ATOM 729 O O . GLU A 1 97 ? -38.056 -23.630 -6.488 1.00 93.75 97 GLU A O 1
ATOM 734 N N . ILE A 1 98 ? -36.659 -23.772 -4.725 1.00 94.69 98 ILE A N 1
ATOM 735 C CA . ILE A 1 98 ? -37.697 -23.703 -3.685 1.00 94.69 98 ILE A CA 1
ATOM 736 C C . ILE A 1 98 ? -37.281 -22.679 -2.634 1.00 94.69 98 ILE A C 1
ATOM 738 O O . ILE A 1 98 ? -36.279 -22.872 -1.955 1.00 94.69 98 ILE A O 1
ATOM 742 N N . HIS A 1 99 ? -38.059 -21.605 -2.487 1.00 89.44 99 HIS A N 1
ATOM 743 C CA . HIS A 1 99 ? -37.752 -20.499 -1.579 1.00 89.44 99 HIS A CA 1
ATOM 744 C C . HIS A 1 99 ? -38.912 -20.288 -0.594 1.00 89.44 99 HIS A C 1
ATOM 746 O O . HIS A 1 99 ? -39.904 -19.646 -0.953 1.00 89.44 99 HIS A O 1
ATOM 752 N N . PRO A 1 100 ? -38.821 -20.791 0.649 1.00 83.50 100 PRO A N 1
ATOM 753 C CA . PRO A 1 100 ? -39.879 -20.599 1.639 1.00 83.50 100 PRO A CA 1
ATOM 754 C C . PRO A 1 100 ? -39.990 -19.124 2.057 1.00 83.50 100 PRO A C 1
ATOM 756 O O . PRO A 1 100 ? -41.094 -18.615 2.262 1.00 83.50 100 PRO A O 1
ATOM 759 N N . ASP A 1 101 ? -38.854 -18.415 2.110 1.00 82.12 101 ASP A N 1
ATOM 760 C CA . ASP A 1 101 ? -38.775 -16.981 2.388 1.00 82.12 101 ASP A CA 1
ATOM 761 C C . ASP A 1 101 ? -38.382 -16.180 1.133 1.00 82.12 101 ASP A C 1
ATOM 763 O O . ASP A 1 101 ? -37.254 -16.239 0.633 1.00 82.12 101 ASP A O 1
ATOM 767 N N . MET A 1 102 ? -39.320 -15.357 0.662 1.00 75.94 102 MET A N 1
ATOM 768 C CA . MET A 1 102 ? -39.156 -14.495 -0.511 1.00 75.94 102 MET A CA 1
ATOM 769 C C . MET A 1 102 ? -38.224 -13.293 -0.277 1.00 75.94 102 MET A C 1
ATOM 771 O O . MET A 1 102 ? -37.831 -12.640 -1.243 1.00 75.94 102 MET A O 1
ATOM 775 N N . ARG A 1 103 ? -37.879 -12.969 0.977 1.00 78.25 103 ARG A N 1
ATOM 776 C CA . ARG A 1 103 ? -36.992 -11.851 1.324 1.00 78.25 103 ARG A CA 1
ATOM 777 C C . ARG A 1 103 ? -35.527 -12.191 1.083 1.00 78.25 103 ARG A C 1
ATOM 779 O O . ARG A 1 103 ? -34.794 -11.361 0.551 1.00 78.25 103 ARG A O 1
ATOM 786 N N . TYR A 1 104 ? -35.105 -13.379 1.507 1.00 78.62 104 TYR A N 1
ATOM 787 C CA . TYR A 1 104 ? -33.704 -13.804 1.437 1.00 78.62 104 TYR A CA 1
ATOM 788 C C . TYR A 1 104 ? -33.419 -14.752 0.274 1.00 78.62 104 TYR A C 1
ATOM 790 O O . TYR A 1 104 ? -32.258 -14.871 -0.116 1.00 78.62 104 TYR A O 1
ATOM 798 N N . LEU A 1 105 ? -34.460 -15.376 -0.299 1.00 84.50 105 LEU A N 1
ATOM 799 C CA . LEU A 1 105 ? -34.353 -16.285 -1.446 1.00 84.50 105 LEU A CA 1
ATOM 800 C C . LEU A 1 105 ? -33.338 -17.414 -1.209 1.00 84.50 105 LEU A C 1
ATOM 802 O O . LEU A 1 105 ? -32.597 -17.795 -2.111 1.00 84.50 105 LEU A O 1
ATOM 806 N N . LEU A 1 106 ? -33.277 -17.921 0.024 1.00 89.81 106 LEU A N 1
ATOM 807 C CA . LEU A 1 106 ? -32.466 -19.086 0.361 1.00 89.81 106 LEU A CA 1
ATOM 808 C C . LEU A 1 106 ? -33.242 -20.369 0.039 1.00 89.81 106 LEU A C 1
ATOM 810 O O . LEU A 1 106 ? -34.460 -20.393 0.243 1.00 89.81 106 LEU A O 1
ATOM 814 N N . PRO A 1 107 ? -32.562 -21.417 -0.453 1.00 93.31 107 PRO A N 1
ATOM 815 C CA . PRO A 1 107 ? -33.210 -22.677 -0.771 1.00 93.31 107 PRO A CA 1
ATOM 816 C C . PRO A 1 107 ? -33.544 -23.473 0.495 1.00 93.31 107 PRO A C 1
ATOM 818 O O . PRO A 1 107 ? -32.750 -23.516 1.438 1.00 93.31 107 PRO A O 1
ATOM 821 N N . ASP A 1 108 ? -34.700 -24.139 0.502 1.00 95.81 108 ASP A N 1
ATOM 822 C CA . ASP A 1 108 ? -35.049 -25.101 1.554 1.00 95.81 108 ASP A CA 1
ATOM 823 C C . ASP A 1 108 ? -34.414 -26.472 1.258 1.00 95.81 108 ASP A C 1
ATOM 825 O O . ASP A 1 108 ? -34.746 -27.083 0.237 1.00 95.81 108 ASP A O 1
ATOM 829 N N . PRO A 1 109 ? -33.514 -26.989 2.111 1.00 96.06 109 PRO A N 1
ATOM 830 C CA . PRO A 1 109 ? -32.797 -28.231 1.835 1.00 96.06 109 PRO A CA 1
ATOM 831 C C . PRO A 1 109 ? -33.696 -29.477 1.866 1.00 96.06 109 PRO A C 1
ATOM 833 O O . PRO A 1 109 ? -33.434 -30.432 1.135 1.00 96.06 109 PRO A O 1
ATOM 836 N N . ILE A 1 110 ? -34.748 -29.482 2.690 1.00 97.25 110 ILE A N 1
ATOM 837 C CA . ILE A 1 110 ? -35.632 -30.639 2.875 1.00 97.25 110 ILE A CA 1
ATOM 838 C C . ILE A 1 110 ? -36.599 -30.716 1.700 1.00 97.25 110 ILE A C 1
ATOM 840 O O . ILE A 1 110 ? -36.672 -31.739 1.018 1.00 97.25 110 ILE A O 1
ATOM 844 N N . GLU A 1 111 ? -37.291 -29.613 1.421 1.00 98.00 111 GLU A N 1
ATOM 845 C CA . GLU A 1 111 ? -38.249 -29.544 0.318 1.00 98.00 111 GLU A CA 1
ATOM 846 C C . GLU A 1 111 ? -37.553 -29.757 -1.034 1.00 98.00 111 GLU A C 1
ATOM 848 O O . GLU A 1 111 ? -38.094 -30.432 -1.912 1.00 98.00 111 GLU A O 1
ATOM 853 N N . THR A 1 112 ? -36.325 -29.244 -1.201 1.00 97.88 112 THR A N 1
ATOM 854 C CA . THR A 1 112 ? -35.544 -29.444 -2.435 1.00 97.88 112 THR A CA 1
ATOM 855 C C . THR A 1 112 ? -35.210 -30.916 -2.651 1.00 97.88 112 THR A C 1
ATOM 857 O O . THR A 1 112 ? -35.374 -31.413 -3.763 1.00 97.88 112 THR A O 1
ATOM 860 N N . LEU A 1 113 ? -34.788 -31.637 -1.606 1.00 98.25 113 LEU A N 1
ATOM 861 C CA . LEU A 1 113 ? -34.480 -33.065 -1.714 1.00 98.25 113 LEU A CA 1
ATOM 862 C C . LEU A 1 113 ? -35.733 -33.893 -2.039 1.00 98.25 113 LEU A C 1
ATOM 864 O O . LEU A 1 113 ? -35.688 -34.740 -2.929 1.00 98.25 113 LEU A O 1
ATOM 868 N N . LEU A 1 114 ? -36.857 -33.607 -1.374 1.00 98.31 114 LEU A N 1
ATOM 869 C CA . LEU A 1 114 ? -38.137 -34.280 -1.623 1.00 98.31 114 LEU A CA 1
ATOM 870 C C . LEU A 1 114 ? -38.620 -34.082 -3.067 1.00 98.31 114 LEU A C 1
ATOM 872 O O . LEU A 1 114 ? -39.023 -35.036 -3.735 1.00 98.31 114 LEU A O 1
ATOM 876 N N . ALA A 1 115 ? -38.557 -32.847 -3.572 1.00 98.38 115 ALA A N 1
ATOM 877 C CA . ALA A 1 115 ? -38.931 -32.553 -4.950 1.00 98.38 115 ALA A CA 1
ATOM 878 C C . ALA A 1 115 ? -37.979 -33.200 -5.959 1.00 98.38 115 ALA A C 1
ATOM 880 O O . ALA A 1 115 ? -38.442 -33.754 -6.956 1.00 98.38 115 ALA A O 1
ATOM 881 N N . ALA A 1 116 ? -36.668 -33.161 -5.700 1.00 98.56 116 ALA A N 1
ATOM 882 C CA . ALA A 1 116 ? -35.674 -33.798 -6.553 1.00 98.56 116 ALA A CA 1
ATOM 883 C C . ALA A 1 116 ? -35.935 -35.304 -6.683 1.00 98.56 116 ALA A C 1
ATOM 885 O O . ALA A 1 116 ? -35.970 -35.819 -7.798 1.00 98.56 116 ALA A O 1
ATOM 886 N N . GLU A 1 117 ? -36.209 -35.990 -5.570 1.00 98.38 117 GLU A N 1
ATOM 887 C CA . GLU A 1 117 ? -36.486 -37.429 -5.564 1.00 98.38 117 GLU A CA 1
ATOM 888 C C . GLU A 1 117 ? -37.689 -37.791 -6.430 1.00 98.38 117 GLU A C 1
ATOM 890 O O . GLU A 1 117 ? -37.633 -38.727 -7.233 1.00 98.38 117 GLU A O 1
ATOM 895 N N . GLN A 1 118 ? -38.769 -37.023 -6.316 1.00 98.44 118 GLN A N 1
ATOM 896 C CA . GLN A 1 118 ? -39.962 -37.261 -7.113 1.00 98.44 118 GLN A CA 1
ATOM 897 C C . GLN A 1 118 ? -39.740 -36.944 -8.600 1.00 98.44 118 GLN A C 1
ATOM 899 O O . GLN A 1 118 ? -40.148 -37.716 -9.468 1.00 98.44 118 GLN A O 1
ATOM 904 N N . LEU A 1 119 ? -39.077 -35.830 -8.912 1.00 98.44 119 LEU A N 1
ATOM 905 C CA . LEU A 1 119 ? -38.856 -35.398 -10.292 1.00 98.44 119 LEU A CA 1
ATOM 906 C C . LEU A 1 119 ? -37.889 -36.323 -11.041 1.00 98.44 119 LEU A C 1
ATOM 908 O O . LEU A 1 119 ? -38.140 -36.651 -12.202 1.00 98.44 119 LEU A O 1
ATOM 912 N N . VAL A 1 120 ? -36.829 -36.804 -10.388 1.00 98.38 120 VAL A N 1
ATOM 913 C CA . VAL A 1 120 ? -35.917 -37.783 -10.997 1.00 98.38 120 VAL A CA 1
ATOM 914 C C . VAL A 1 120 ? -36.653 -39.094 -11.298 1.00 98.38 120 VAL A C 1
ATOM 916 O O . VAL A 1 120 ? -36.531 -39.613 -12.408 1.00 98.38 120 VAL A O 1
ATOM 919 N N . LYS A 1 121 ? -37.509 -39.586 -10.385 1.00 98.06 121 LYS A N 1
ATOM 920 C CA . LYS A 1 121 ? -38.377 -40.759 -10.640 1.00 98.06 121 LYS A CA 1
ATOM 921 C C . LYS A 1 121 ? -39.313 -40.558 -11.838 1.00 98.06 121 LYS A C 1
ATOM 923 O O . LYS A 1 121 ? -39.628 -41.512 -12.542 1.00 98.06 121 LYS A O 1
ATOM 928 N N . GLU A 1 122 ? -39.728 -39.321 -12.100 1.00 97.81 122 GLU A N 1
ATOM 929 C CA . GLU A 1 122 ? -40.549 -38.932 -13.256 1.00 97.81 122 GLU A CA 1
ATOM 930 C C . GLU A 1 122 ? -39.742 -38.662 -14.540 1.00 97.81 122 GLU A C 1
ATOM 932 O O . GLU A 1 122 ? -40.295 -38.163 -15.530 1.00 97.81 122 GLU A O 1
ATOM 937 N N . GLY A 1 123 ? -38.438 -38.952 -14.542 1.00 96.94 123 GLY A N 1
ATOM 938 C CA . GLY A 1 123 ? -37.559 -38.813 -15.704 1.00 96.94 123 GLY A CA 1
ATOM 939 C C . GLY A 1 123 ? -37.150 -37.373 -16.025 1.00 96.94 123 GLY A C 1
ATOM 940 O O . GLY A 1 123 ? -36.784 -37.081 -17.168 1.00 96.94 123 GLY A O 1
ATOM 941 N N . PHE A 1 124 ? -37.244 -36.449 -15.059 1.00 98.38 124 PHE A N 1
ATOM 942 C CA . PHE A 1 124 ? -36.668 -35.113 -15.218 1.00 98.38 124 PHE A CA 1
ATOM 943 C C . PHE A 1 124 ? -35.138 -35.152 -15.120 1.00 98.38 124 PHE A C 1
ATOM 945 O O . PHE A 1 124 ? -34.567 -35.846 -14.282 1.00 98.38 124 PHE A O 1
ATOM 952 N N . VAL A 1 125 ? -34.481 -34.319 -15.925 1.00 98.31 125 VAL A N 1
ATOM 953 C CA . VAL A 1 125 ? -33.089 -33.909 -15.732 1.00 98.31 125 VAL A CA 1
ATOM 954 C C . VAL A 1 125 ? -33.097 -32.729 -14.760 1.00 98.31 125 VAL A C 1
ATOM 956 O O . VAL A 1 125 ? -33.384 -31.591 -15.142 1.00 98.31 125 VAL A O 1
ATOM 959 N N . VAL A 1 126 ? -32.852 -33.019 -13.482 1.00 98.44 126 VAL A N 1
ATOM 960 C CA . VAL A 1 126 ? -32.976 -32.046 -12.387 1.00 98.44 126 VAL A CA 1
ATOM 961 C C . VAL A 1 126 ? -31.633 -31.385 -12.088 1.00 98.44 126 VAL A C 1
ATOM 963 O O . VAL A 1 126 ? -30.637 -32.073 -11.860 1.00 98.44 126 VAL A O 1
ATOM 966 N N . LEU A 1 127 ? -31.629 -30.050 -12.071 1.00 98.44 127 LEU A N 1
ATOM 967 C CA . LEU A 1 127 ? -30.520 -29.199 -11.640 1.00 98.44 127 LEU A CA 1
ATOM 968 C C . LEU A 1 127 ? -30.990 -28.370 -10.422 1.00 98.44 127 LEU A C 1
ATOM 970 O O . LEU A 1 127 ? -31.643 -27.338 -10.604 1.00 98.44 127 LEU A O 1
ATOM 974 N N . PRO A 1 128 ? -30.747 -28.828 -9.181 1.00 97.94 128 PRO A N 1
ATOM 975 C CA . PRO A 1 128 ? -31.255 -28.200 -7.967 1.00 97.94 128 PRO A CA 1
ATOM 976 C C . PRO A 1 128 ? -30.396 -27.016 -7.521 1.00 97.94 128 PRO A C 1
ATOM 978 O O . PRO A 1 128 ? -29.179 -27.137 -7.381 1.00 97.94 128 PRO A O 1
ATOM 981 N N . TYR A 1 129 ? -31.046 -25.875 -7.278 1.00 96.25 129 TYR A N 1
ATOM 982 C CA . TYR A 1 129 ? -30.461 -24.734 -6.582 1.00 96.25 129 TYR A CA 1
ATOM 983 C C . TYR A 1 129 ? -30.474 -25.029 -5.085 1.00 96.25 129 TYR A C 1
ATOM 985 O O . TYR A 1 129 ? -31.540 -25.212 -4.496 1.00 96.25 129 TYR A O 1
ATOM 993 N N . CYS A 1 130 ? -29.297 -25.101 -4.471 1.00 96.62 130 CYS A N 1
ATOM 994 C CA . CYS A 1 130 ? -29.158 -25.554 -3.092 1.00 96.62 130 CYS A CA 1
ATOM 995 C C . CYS A 1 130 ? -28.180 -24.696 -2.283 1.00 96.62 130 CYS A C 1
ATOM 997 O O . CYS A 1 130 ? -27.371 -23.927 -2.809 1.00 96.62 130 CYS A O 1
ATOM 999 N N . SER A 1 131 ? -28.271 -24.815 -0.959 1.00 95.00 131 SER A N 1
ATOM 1000 C CA . SER A 1 131 ? -27.256 -24.274 -0.059 1.00 95.00 131 SER A CA 1
ATOM 1001 C C . SER A 1 131 ? -25.920 -24.952 -0.336 1.00 95.00 131 SER A C 1
ATOM 1003 O O . SER A 1 131 ? -25.888 -26.119 -0.726 1.00 95.00 131 SER A O 1
ATOM 1005 N N . ALA A 1 132 ? -24.817 -24.238 -0.110 1.00 96.38 132 ALA A N 1
ATOM 1006 C CA . ALA A 1 132 ? -23.474 -24.810 -0.163 1.00 96.38 132 ALA A CA 1
ATOM 1007 C C . ALA A 1 132 ? -23.229 -25.719 1.058 1.00 96.38 132 ALA A C 1
ATOM 1009 O O . ALA A 1 132 ? -22.432 -25.410 1.937 1.00 96.38 132 ALA A O 1
ATOM 1010 N N . ASP A 1 133 ? -23.985 -26.811 1.128 1.00 97.25 133 ASP A N 1
ATOM 1011 C CA . ASP A 1 133 ? -23.889 -27.878 2.114 1.00 97.25 133 ASP A CA 1
ATOM 1012 C C . ASP A 1 133 ? -23.389 -29.145 1.392 1.00 97.25 133 ASP A C 1
ATOM 1014 O O . ASP A 1 133 ? -24.114 -29.702 0.553 1.00 97.25 133 ASP A O 1
ATOM 1018 N N . PRO A 1 134 ? -22.159 -29.606 1.695 1.00 96.06 134 PRO A N 1
ATOM 1019 C CA . PRO A 1 134 ? -21.588 -30.825 1.133 1.00 96.06 134 PRO A CA 1
ATOM 1020 C C . PRO A 1 134 ? -22.474 -32.067 1.285 1.00 96.06 134 PRO A C 1
ATOM 1022 O O . PRO A 1 134 ? -22.555 -32.876 0.360 1.00 96.06 134 PRO A O 1
ATOM 1025 N N . VAL A 1 135 ? -23.163 -32.219 2.419 1.00 97.38 135 VAL A N 1
ATOM 1026 C CA . VAL A 1 135 ? -24.000 -33.393 2.703 1.00 97.38 135 VAL A CA 1
ATOM 1027 C C . VAL A 1 135 ? -25.259 -33.364 1.847 1.00 97.38 135 VAL A C 1
ATOM 1029 O O . VAL A 1 135 ? -25.646 -34.382 1.272 1.00 97.38 135 VAL A O 1
ATOM 1032 N N . LEU A 1 136 ? -25.893 -32.198 1.724 1.00 97.69 136 LEU A N 1
ATOM 1033 C CA . LEU A 1 136 ? -27.068 -32.037 0.872 1.00 97.69 136 LEU A CA 1
ATOM 1034 C C . LEU A 1 136 ? -26.735 -32.290 -0.601 1.00 97.69 136 LEU A C 1
ATOM 1036 O O . LEU A 1 136 ? -27.472 -33.012 -1.268 1.00 97.69 136 LEU A O 1
ATOM 1040 N N . CYS A 1 137 ? -25.629 -31.730 -1.102 1.00 97.88 137 CYS A N 1
ATOM 1041 C CA . CYS A 1 137 ? -25.207 -31.938 -2.489 1.00 97.88 137 CYS A CA 1
ATOM 1042 C C . CYS A 1 137 ? -24.983 -33.424 -2.786 1.00 97.88 137 CYS A C 1
ATOM 1044 O O . CYS A 1 137 ? -25.442 -33.915 -3.816 1.00 97.88 137 CYS A O 1
ATOM 1046 N N . ARG A 1 138 ? -24.373 -34.160 -1.847 1.00 96.75 138 ARG A N 1
ATOM 1047 C CA . ARG A 1 138 ? -24.193 -35.608 -1.973 1.00 96.75 138 ARG A CA 1
ATOM 1048 C C . ARG A 1 138 ? -25.523 -36.362 -2.037 1.00 96.75 138 ARG A C 1
ATOM 1050 O O . ARG A 1 138 ? -25.689 -37.235 -2.880 1.00 96.75 138 ARG A O 1
ATOM 1057 N N . ARG A 1 139 ? -26.497 -35.999 -1.199 1.00 97.75 139 ARG A N 1
ATOM 1058 C CA . ARG A 1 139 ? -27.837 -36.615 -1.231 1.00 97.75 139 ARG A CA 1
ATOM 1059 C C . ARG A 1 139 ? -28.592 -36.320 -2.528 1.00 97.75 139 ARG A C 1
ATOM 1061 O O . ARG A 1 139 ? -29.282 -37.193 -3.042 1.00 97.75 139 ARG A O 1
ATOM 1068 N N . LEU A 1 140 ? -28.468 -35.103 -3.059 1.00 98.44 140 LEU A N 1
ATOM 1069 C CA . LEU A 1 140 ? -29.072 -34.719 -4.340 1.00 98.44 140 LEU A CA 1
ATOM 1070 C C . LEU A 1 140 ? -28.460 -35.511 -5.509 1.00 98.44 140 LEU A C 1
ATOM 1072 O O . LEU A 1 140 ? -29.189 -35.959 -6.394 1.00 98.44 140 LEU A O 1
ATOM 1076 N N . GLU A 1 141 ? -27.144 -35.733 -5.481 1.00 97.56 141 GLU A N 1
ATOM 1077 C CA . GLU A 1 141 ? -26.442 -36.632 -6.406 1.00 97.56 141 GLU A CA 1
ATOM 1078 C C . GLU A 1 141 ? -26.953 -38.079 -6.287 1.00 97.56 141 GLU A C 1
ATOM 1080 O O . GLU A 1 141 ? -27.317 -38.677 -7.295 1.00 97.56 141 GLU A O 1
ATOM 1085 N N . GLU A 1 142 ? -27.049 -38.630 -5.073 1.00 97.62 142 GLU A N 1
ATOM 1086 C CA . GLU A 1 142 ? -27.512 -40.008 -4.820 1.00 97.62 142 GLU A CA 1
ATOM 1087 C C . GLU A 1 142 ? -28.954 -40.254 -5.280 1.00 97.62 142 GLU A C 1
ATOM 1089 O O . GLU A 1 142 ? -29.292 -41.348 -5.734 1.00 97.62 142 GLU A O 1
ATOM 1094 N N . VAL A 1 143 ? -29.796 -39.224 -5.209 1.00 97.50 143 VAL A N 1
ATOM 1095 C CA . VAL A 1 143 ? -31.158 -39.235 -5.754 1.00 97.50 143 VAL A CA 1
ATOM 1096 C C . VAL A 1 143 ? -31.177 -39.278 -7.290 1.00 97.50 143 VAL A C 1
ATOM 1098 O O . VAL A 1 143 ? -32.174 -39.702 -7.873 1.00 97.50 143 VAL A O 1
ATOM 1101 N N . GLY A 1 144 ? -30.088 -38.882 -7.952 1.00 97.56 144 GLY A N 1
ATOM 1102 C CA . GLY A 1 144 ? -29.939 -38.900 -9.408 1.00 97.56 144 GLY A CA 1
ATOM 1103 C C . GLY A 1 144 ? -30.094 -37.535 -10.078 1.00 97.56 144 GLY A C 1
ATOM 1104 O O . GLY A 1 144 ? -30.440 -37.473 -11.259 1.00 97.56 144 GLY A O 1
ATOM 1105 N N . CYS A 1 145 ? -29.856 -36.431 -9.358 1.00 98.44 145 CYS A N 1
ATOM 1106 C CA . CYS A 1 145 ? -29.757 -35.115 -9.998 1.00 98.44 145 CYS A CA 1
ATOM 1107 C C . CYS A 1 145 ? -28.602 -35.101 -11.007 1.00 98.44 145 CYS A C 1
ATOM 1109 O O . CYS A 1 145 ? -27.526 -35.636 -10.749 1.00 98.44 145 CYS A O 1
ATOM 1111 N N . ALA A 1 146 ? -28.809 -34.465 -12.160 1.00 98.06 146 ALA A N 1
ATOM 1112 C CA . ALA A 1 146 ? -27.839 -34.500 -13.257 1.00 98.06 146 ALA A CA 1
ATOM 1113 C C . ALA A 1 146 ? -26.649 -33.549 -13.061 1.00 98.06 146 ALA A C 1
ATOM 1115 O O . ALA A 1 146 ? -25.643 -33.672 -13.754 1.00 98.06 146 ALA A O 1
ATOM 1116 N N . ALA A 1 147 ? -26.799 -32.585 -12.158 1.00 98.19 147 ALA A N 1
ATOM 1117 C CA . ALA A 1 147 ? -25.775 -31.683 -11.649 1.00 98.19 147 ALA A CA 1
ATOM 1118 C C . ALA A 1 147 ? -26.248 -31.174 -10.279 1.00 98.19 147 ALA A C 1
ATOM 1120 O O . ALA A 1 147 ? -27.422 -31.337 -9.940 1.00 98.19 147 ALA A O 1
ATOM 1121 N N . VAL A 1 148 ? -25.378 -30.512 -9.522 1.00 98.12 148 VAL A N 1
ATOM 1122 C CA . VAL A 1 148 ? -25.756 -29.751 -8.318 1.00 98.12 148 VAL A CA 1
ATOM 1123 C C . VAL A 1 148 ? -25.393 -28.285 -8.495 1.00 98.12 148 VAL A C 1
ATOM 1125 O O . VAL A 1 148 ? -24.377 -27.971 -9.119 1.00 98.12 148 VAL A O 1
ATOM 1128 N N . MET A 1 149 ? -26.221 -27.380 -7.963 1.00 98.06 149 MET A N 1
ATOM 1129 C CA . MET A 1 149 ? -25.984 -25.943 -8.098 1.00 98.06 149 MET A CA 1
ATOM 1130 C C . MET A 1 149 ? -25.918 -25.217 -6.744 1.00 98.06 149 MET A C 1
ATOM 1132 O O . MET A 1 149 ? -26.876 -24.540 -6.343 1.00 98.06 149 MET A O 1
ATOM 1136 N N . PRO A 1 150 ? -24.808 -25.368 -6.005 1.00 98.00 150 PRO A N 1
ATOM 1137 C CA . PRO A 1 150 ? -24.649 -24.724 -4.712 1.00 98.00 150 PRO A CA 1
ATOM 1138 C C . PRO A 1 150 ? -24.498 -23.205 -4.851 1.00 98.00 150 PRO A C 1
ATOM 1140 O O . PRO A 1 150 ? -23.849 -22.700 -5.774 1.00 98.00 150 PRO A O 1
ATOM 1143 N N . LEU A 1 151 ? -25.073 -22.471 -3.896 1.00 95.69 151 LEU A N 1
ATOM 1144 C CA . LEU A 1 151 ? -25.020 -21.014 -3.896 1.00 95.69 151 LEU A CA 1
ATOM 1145 C C . LEU A 1 151 ? -23.646 -20.461 -3.492 1.00 95.69 151 LEU A C 1
ATOM 1147 O O . LEU A 1 151 ? -23.106 -20.868 -2.463 1.00 95.69 151 LEU A O 1
ATOM 1151 N N . GLY A 1 152 ? -23.124 -19.471 -4.226 1.00 95.12 152 GLY A N 1
ATOM 1152 C CA . GLY A 1 152 ? -21.944 -18.699 -3.800 1.00 95.12 152 GLY A CA 1
ATOM 1153 C C . GLY A 1 152 ? -22.263 -17.690 -2.689 1.00 95.12 152 GLY A C 1
ATOM 1154 O O . GLY A 1 152 ? -21.556 -17.573 -1.689 1.00 95.12 152 GLY A O 1
ATOM 1155 N N . ALA A 1 153 ? -23.377 -16.981 -2.844 1.00 93.81 153 ALA A N 1
ATOM 1156 C CA . ALA A 1 153 ? -23.999 -16.118 -1.842 1.00 93.81 153 ALA A CA 1
ATOM 1157 C C . ALA A 1 153 ? -25.501 -15.984 -2.173 1.00 93.81 153 ALA A C 1
ATOM 1159 O O . ALA A 1 153 ? -25.911 -16.380 -3.270 1.00 93.81 153 ALA A O 1
ATOM 1160 N N . PRO A 1 154 ? -26.346 -15.423 -1.283 1.00 87.44 154 PRO A N 1
ATOM 1161 C CA . PRO A 1 154 ? -27.781 -15.322 -1.549 1.00 87.44 154 PRO A CA 1
ATOM 1162 C C . PRO A 1 154 ? -28.082 -14.592 -2.869 1.00 87.44 154 PRO A C 1
ATOM 1164 O O . PRO A 1 154 ? -27.351 -13.673 -3.273 1.00 87.44 154 PRO A O 1
ATOM 1167 N N . ILE A 1 155 ? -29.152 -15.006 -3.555 1.00 82.75 155 ILE A N 1
ATOM 1168 C CA . ILE A 1 155 ? -29.516 -14.515 -4.892 1.00 82.75 155 ILE A CA 1
ATOM 1169 C C . ILE A 1 155 ? -29.591 -12.984 -4.917 1.00 82.75 155 ILE A C 1
ATOM 1171 O O . ILE A 1 155 ? -30.229 -12.345 -4.086 1.00 82.75 155 ILE A O 1
ATOM 1175 N N . GLY A 1 156 ? -28.943 -12.380 -5.916 1.00 79.00 156 GLY A N 1
ATOM 1176 C CA . GLY A 1 156 ? -28.994 -10.936 -6.159 1.00 79.00 156 GLY A CA 1
ATOM 1177 C C . GLY A 1 156 ? -28.128 -10.076 -5.234 1.00 79.00 156 GLY A C 1
ATOM 1178 O O . GLY A 1 156 ? -28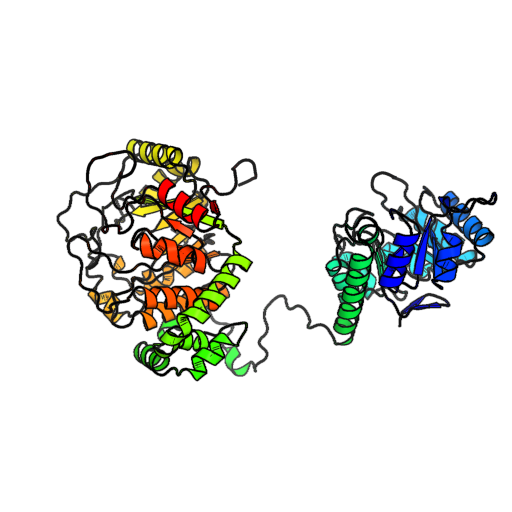.118 -8.862 -5.409 1.00 79.00 156 GLY A O 1
ATOM 1179 N N . THR A 1 157 ? -27.383 -10.669 -4.296 1.00 86.06 157 THR A N 1
ATOM 1180 C CA . THR A 1 157 ? -26.499 -9.915 -3.387 1.00 86.06 157 THR A CA 1
ATOM 1181 C C . THR A 1 157 ? -25.193 -9.449 -4.029 1.00 86.06 157 THR A C 1
ATOM 1183 O O . THR A 1 157 ? -24.588 -8.508 -3.526 1.00 86.06 157 THR A O 1
ATOM 1186 N N . ASN A 1 158 ? -24.751 -10.096 -5.116 1.00 87.31 158 ASN A N 1
ATOM 1187 C CA . ASN A 1 158 ? -23.488 -9.818 -5.814 1.00 87.31 158 ASN A CA 1
ATOM 1188 C C . ASN A 1 158 ? -22.227 -9.918 -4.922 1.00 87.31 158 ASN A C 1
ATOM 1190 O O . ASN A 1 158 ? -21.184 -9.366 -5.268 1.00 87.31 158 ASN A O 1
ATOM 1194 N N . LYS A 1 159 ? -22.308 -10.628 -3.786 1.00 91.88 159 LYS A N 1
ATOM 1195 C CA . LYS A 1 159 ? -21.234 -10.748 -2.781 1.00 91.88 159 LYS A CA 1
ATOM 1196 C C . LYS A 1 159 ? -20.102 -11.723 -3.147 1.00 91.88 159 LYS A C 1
ATOM 1198 O O . LYS A 1 159 ? -19.194 -11.904 -2.346 1.00 91.88 159 LYS A O 1
ATOM 1203 N N . GLY A 1 160 ? -20.148 -12.347 -4.321 1.00 94.38 160 GLY A N 1
ATOM 1204 C CA . GLY A 1 160 ? -19.163 -13.339 -4.748 1.00 94.38 160 GLY A CA 1
ATOM 1205 C C . GLY A 1 160 ? -19.372 -14.692 -4.070 1.00 94.38 160 GLY A C 1
ATOM 1206 O O . GLY A 1 160 ? -20.510 -15.140 -3.918 1.00 94.38 160 GLY A O 1
ATOM 1207 N N . LEU A 1 161 ? -18.270 -15.340 -3.692 1.00 96.00 161 LEU A N 1
ATOM 1208 C CA . LEU A 1 161 ? -18.230 -16.708 -3.167 1.00 96.00 161 LEU A CA 1
ATOM 1209 C C . LEU A 1 161 ? -18.116 -16.708 -1.634 1.00 96.00 161 LEU A C 1
ATOM 1211 O O . LEU A 1 161 ? -17.122 -17.144 -1.066 1.00 96.00 161 LEU A O 1
ATOM 1215 N N . ALA A 1 162 ? -19.136 -16.205 -0.939 1.00 94.69 162 ALA A N 1
ATOM 1216 C CA . ALA A 1 162 ? -19.153 -16.166 0.529 1.00 94.69 162 ALA A CA 1
ATOM 1217 C C . ALA A 1 162 ? -19.068 -17.566 1.173 1.00 94.69 162 ALA A C 1
ATOM 1219 O O . ALA A 1 162 ? -18.618 -17.703 2.307 1.00 94.69 162 ALA A O 1
ATOM 1220 N N . THR A 1 163 ? -19.482 -18.605 0.449 1.00 94.44 163 THR A N 1
ATOM 1221 C CA . THR A 1 163 ? -19.470 -20.017 0.863 1.00 94.44 163 THR A CA 1
ATOM 1222 C C . THR A 1 163 ? -18.265 -20.802 0.320 1.00 94.44 163 THR A C 1
ATOM 1224 O O . THR A 1 163 ? -18.311 -22.030 0.245 1.00 94.44 163 THR A O 1
ATOM 1227 N N . LYS A 1 164 ? -17.176 -20.111 -0.053 1.00 95.06 164 LYS A N 1
ATOM 1228 C CA . LYS A 1 164 ? -16.005 -20.661 -0.763 1.00 95.06 164 LYS A CA 1
ATOM 1229 C C . LYS A 1 164 ? -15.491 -22.006 -0.238 1.00 95.06 164 LYS A C 1
ATOM 1231 O O . LYS A 1 164 ? -15.338 -22.939 -1.019 1.00 95.06 164 LYS A O 1
ATOM 1236 N N . GLU A 1 165 ? -15.255 -22.131 1.068 1.00 95.06 165 GLU A N 1
ATOM 1237 C CA . GLU A 1 165 ? -14.713 -23.375 1.640 1.00 95.06 165 GLU A CA 1
ATOM 1238 C C . GLU A 1 165 ? -15.660 -24.566 1.461 1.00 95.06 165 GLU A C 1
ATOM 1240 O O . GLU A 1 165 ? -15.215 -25.672 1.169 1.00 95.06 165 GLU A O 1
ATOM 1245 N N . MET A 1 166 ? -16.971 -24.335 1.560 1.00 97.19 166 MET A N 1
ATOM 1246 C CA . MET A 1 166 ? -17.963 -25.387 1.336 1.00 97.19 166 MET A CA 1
ATOM 1247 C C . MET A 1 166 ? -18.050 -25.766 -0.141 1.00 97.19 166 MET A C 1
ATOM 1249 O O . MET A 1 166 ? -18.150 -26.948 -0.461 1.00 97.19 166 MET A O 1
ATOM 1253 N N . LEU A 1 167 ? -17.956 -24.781 -1.043 1.00 97.69 167 LEU A N 1
ATOM 1254 C CA . LEU A 1 167 ? -17.895 -25.029 -2.485 1.00 97.69 167 LEU A CA 1
ATOM 1255 C C . LEU A 1 167 ? -16.695 -25.906 -2.848 1.00 97.69 167 LEU A C 1
ATOM 1257 O O . LEU A 1 167 ? -16.856 -26.831 -3.635 1.00 97.69 167 LEU A O 1
ATOM 1261 N N . ARG A 1 168 ? -15.525 -25.672 -2.240 1.00 95.94 168 ARG A N 1
ATOM 1262 C CA . ARG A 1 168 ? -14.325 -26.487 -2.476 1.00 95.94 168 ARG A CA 1
ATOM 1263 C C . ARG A 1 168 ? -14.545 -27.954 -2.105 1.00 95.94 168 ARG A C 1
ATOM 1265 O O . ARG A 1 168 ? -14.219 -28.827 -2.899 1.00 95.94 168 ARG A O 1
ATOM 1272 N N . ILE A 1 169 ? -15.155 -28.213 -0.945 1.00 95.31 169 ILE A N 1
ATOM 1273 C CA . ILE A 1 169 ? -15.498 -29.576 -0.509 1.00 95.31 169 ILE A CA 1
ATOM 1274 C C . ILE A 1 169 ? -16.491 -30.216 -1.489 1.00 95.31 169 ILE A C 1
ATOM 1276 O O . ILE A 1 169 ? -16.315 -31.369 -1.869 1.00 95.31 169 ILE A O 1
ATOM 1280 N N . ILE A 1 170 ? -17.518 -29.473 -1.924 1.00 97.81 170 ILE A N 1
ATOM 1281 C CA . ILE A 1 170 ? -18.514 -29.966 -2.889 1.00 97.81 170 ILE A CA 1
ATOM 1282 C C . ILE A 1 170 ? -17.858 -30.335 -4.224 1.00 97.81 170 ILE A C 1
ATOM 1284 O O . ILE A 1 170 ? -18.135 -31.412 -4.742 1.00 97.81 170 ILE A O 1
ATOM 1288 N N . ILE A 1 171 ? -16.993 -29.470 -4.758 1.00 97.25 171 ILE A N 1
ATOM 1289 C CA . ILE A 1 171 ? -16.274 -29.698 -6.020 1.00 97.25 171 ILE A CA 1
ATOM 1290 C C . ILE A 1 171 ? -15.377 -30.937 -5.924 1.00 97.25 171 ILE A C 1
ATOM 1292 O O . ILE A 1 171 ? -15.335 -31.731 -6.856 1.00 97.25 171 ILE A O 1
ATOM 1296 N N . GLU A 1 172 ? -14.684 -31.124 -4.801 1.00 93.94 172 GLU A N 1
ATOM 1297 C CA . GLU A 1 172 ? -13.787 -32.266 -4.601 1.00 93.94 172 GLU A CA 1
ATOM 1298 C C . GLU A 1 172 ? -14.533 -33.610 -4.528 1.00 93.94 172 GLU A C 1
ATOM 1300 O O . GLU A 1 172 ? -14.041 -34.618 -5.033 1.00 93.94 172 GLU A O 1
ATOM 1305 N N . GLN A 1 173 ? -15.713 -33.642 -3.901 1.00 93.12 173 GLN A N 1
ATOM 1306 C CA . GLN A 1 173 ? -16.428 -34.891 -3.611 1.00 93.12 173 GLN A CA 1
ATOM 1307 C C . GLN A 1 173 ? -17.491 -35.282 -4.654 1.00 93.12 173 GLN A C 1
ATOM 1309 O O . GLN A 1 173 ? -17.897 -36.446 -4.693 1.00 93.12 173 GLN A O 1
ATOM 1314 N N . ALA A 1 174 ? -18.029 -34.323 -5.414 1.00 95.31 174 ALA A N 1
ATOM 1315 C CA . ALA A 1 174 ? -19.157 -34.571 -6.307 1.00 95.31 174 ALA A CA 1
ATOM 1316 C C . ALA A 1 174 ? -18.712 -35.362 -7.542 1.00 95.31 174 ALA A C 1
ATOM 1318 O O . ALA A 1 174 ? -17.698 -35.048 -8.161 1.00 95.31 174 ALA A O 1
ATOM 1319 N N . SER A 1 175 ? -19.493 -36.374 -7.933 1.00 93.88 175 SER A N 1
ATOM 1320 C CA . SER A 1 175 ? -19.253 -37.099 -9.196 1.00 93.88 175 SER A CA 1
ATOM 1321 C C . SER A 1 175 ? -20.087 -36.570 -10.368 1.00 93.88 175 SER A C 1
ATOM 1323 O O . SER A 1 175 ? -19.839 -36.911 -11.526 1.00 93.88 175 SER A O 1
ATOM 1325 N N . VAL A 1 176 ? -21.067 -35.715 -10.066 1.00 97.62 176 VAL A N 1
ATOM 1326 C CA . VAL A 1 176 ? -21.880 -34.983 -11.042 1.00 97.62 176 VAL A CA 1
ATOM 1327 C C . VAL A 1 176 ? -21.365 -33.552 -11.195 1.00 97.62 176 VAL A C 1
ATOM 1329 O O . VAL A 1 176 ? -20.773 -33.024 -10.253 1.00 97.62 176 VAL A O 1
ATOM 1332 N N . PRO A 1 177 ? -21.627 -32.891 -12.337 1.00 98.25 177 PRO A N 1
ATOM 1333 C CA . PRO A 1 177 ? -21.193 -31.520 -12.545 1.00 98.25 177 PRO A CA 1
ATOM 1334 C C . PRO A 1 177 ? -21.629 -30.554 -11.437 1.00 98.25 177 PRO A C 1
ATOM 1336 O O . PRO A 1 177 ? -22.785 -30.577 -10.998 1.00 98.25 177 PRO A O 1
ATOM 1339 N N . VAL A 1 178 ? -20.724 -29.660 -11.037 1.00 98.50 178 VAL A N 1
ATOM 1340 C CA . VAL A 1 178 ? -20.983 -28.615 -10.035 1.00 98.50 178 VAL A CA 1
ATOM 1341 C C . VAL A 1 178 ? -21.094 -27.255 -10.716 1.00 98.50 178 VAL A C 1
ATOM 1343 O O . VAL A 1 178 ? -20.125 -26.739 -11.273 1.00 98.50 178 VAL A O 1
ATOM 1346 N N . VAL A 1 179 ? -22.278 -26.642 -10.651 1.00 98.44 179 VAL A N 1
ATOM 1347 C CA . VAL A 1 179 ? -22.539 -25.317 -11.232 1.00 98.44 179 VAL A CA 1
ATOM 1348 C C . VAL A 1 179 ? -22.698 -24.290 -10.118 1.00 98.44 179 VAL A C 1
ATOM 1350 O O . VAL A 1 179 ? -23.718 -24.274 -9.438 1.00 98.44 179 VAL A O 1
ATOM 1353 N N . VAL A 1 180 ? -21.739 -23.387 -9.926 1.00 98.06 180 VAL A N 1
ATOM 1354 C CA . VAL A 1 180 ? -21.899 -22.347 -8.895 1.00 98.06 180 VAL A CA 1
ATOM 1355 C C . VAL A 1 180 ? -22.971 -21.353 -9.344 1.00 98.06 180 VAL A C 1
ATOM 1357 O O . VAL A 1 180 ? -22.811 -20.654 -10.349 1.00 98.06 180 VAL A O 1
ATOM 1360 N N . ASP A 1 181 ? -24.073 -21.296 -8.598 1.00 94.94 181 ASP A N 1
ATOM 1361 C CA . ASP A 1 181 ? -25.215 -20.418 -8.865 1.00 94.94 181 ASP A CA 1
ATOM 1362 C C . ASP A 1 181 ? -25.309 -19.326 -7.793 1.00 94.94 181 ASP A C 1
ATOM 1364 O O . ASP A 1 181 ? -24.829 -19.478 -6.674 1.00 94.94 181 ASP A O 1
ATOM 1368 N N . ALA A 1 182 ? -25.956 -18.211 -8.119 1.00 90.06 182 ALA A N 1
ATOM 1369 C CA . ALA A 1 182 ? -26.188 -17.083 -7.224 1.00 90.06 182 ALA A CA 1
ATOM 1370 C C . ALA A 1 182 ? -24.912 -16.437 -6.628 1.00 90.06 182 ALA A C 1
ATOM 1372 O O . ALA A 1 182 ? -23.794 -16.936 -6.696 1.00 90.06 182 ALA A O 1
ATOM 1373 N N . GLY A 1 183 ? -25.059 -15.234 -6.072 1.00 89.50 183 GLY A N 1
ATOM 1374 C CA . GLY A 1 183 ? -23.958 -14.503 -5.429 1.00 89.50 183 GLY A CA 1
ATOM 1375 C C . GLY A 1 183 ? -22.897 -13.897 -6.358 1.00 89.50 183 GLY A C 1
ATOM 1376 O O . GLY A 1 183 ? -22.337 -12.857 -6.014 1.00 89.50 183 GLY A O 1
ATOM 1377 N N . ILE A 1 184 ? -22.662 -14.452 -7.550 1.00 95.19 184 ILE A N 1
ATOM 1378 C CA . ILE A 1 184 ? -21.653 -13.970 -8.505 1.00 95.19 184 ILE A CA 1
ATOM 1379 C C . ILE A 1 184 ? -21.989 -12.554 -9.000 1.00 95.19 184 ILE A C 1
ATOM 1381 O O . ILE A 1 184 ? -22.907 -12.342 -9.793 1.00 95.19 184 ILE A O 1
ATOM 1385 N N . GLY A 1 185 ? -21.223 -11.579 -8.502 1.00 94.19 185 GLY A N 1
ATOM 1386 C CA . GLY A 1 185 ? -21.386 -10.151 -8.800 1.00 94.19 185 GLY A CA 1
ATOM 1387 C C . GLY A 1 185 ? -20.420 -9.541 -9.822 1.00 94.19 185 GLY A C 1
ATOM 1388 O O . GLY A 1 185 ? -20.728 -8.492 -10.380 1.00 94.19 185 GLY A O 1
ATOM 1389 N N . ALA A 1 186 ? -19.265 -10.163 -10.064 1.00 96.88 186 ALA A N 1
ATOM 1390 C CA . ALA A 1 186 ? -18.192 -9.621 -10.899 1.00 96.88 186 ALA A CA 1
ATOM 1391 C C . ALA A 1 186 ? -17.527 -10.740 -11.719 1.00 96.88 186 ALA A C 1
ATOM 1393 O O . ALA A 1 186 ? -17.520 -11.883 -11.253 1.00 96.88 186 ALA A O 1
ATOM 1394 N N . PRO A 1 187 ? -16.932 -10.437 -12.892 1.00 98.06 187 PRO A N 1
ATOM 1395 C CA . PRO A 1 187 ? -16.224 -11.434 -13.698 1.00 98.06 187 PRO A CA 1
ATOM 1396 C C . PRO A 1 187 ? -15.124 -12.181 -12.930 1.00 98.06 187 PRO A C 1
ATOM 1398 O O . PRO A 1 187 ? -14.972 -13.384 -13.114 1.00 98.06 187 PRO A O 1
ATOM 1401 N N . SER A 1 188 ? -14.423 -11.514 -12.006 1.00 97.44 188 SER A N 1
ATOM 1402 C CA . SER A 1 188 ? -13.417 -12.146 -11.139 1.00 97.44 188 SER A CA 1
ATOM 1403 C C . SER A 1 188 ? -13.995 -13.233 -10.227 1.00 97.44 188 SER A C 1
ATOM 1405 O O . SER A 1 188 ? -13.340 -14.244 -10.016 1.00 97.44 188 SER A O 1
ATOM 1407 N N . HIS A 1 189 ? -15.230 -13.081 -9.735 1.00 98.00 189 HIS A N 1
ATOM 1408 C CA . HIS A 1 189 ? -15.891 -14.114 -8.924 1.00 98.00 189 HIS A CA 1
ATOM 1409 C C . HIS A 1 189 ? -16.238 -15.357 -9.757 1.00 98.00 189 HIS A C 1
ATOM 1411 O O . HIS A 1 189 ? -16.206 -16.474 -9.251 1.00 98.00 189 HIS A O 1
ATOM 1417 N N . ALA A 1 190 ? -16.594 -15.163 -11.032 1.00 97.75 190 ALA A N 1
ATOM 1418 C CA . ALA A 1 190 ? -16.839 -16.266 -11.956 1.00 97.75 190 ALA A CA 1
ATOM 1419 C C . ALA A 1 190 ? -15.537 -17.007 -12.288 1.00 97.75 190 ALA A C 1
ATOM 1421 O O . ALA A 1 190 ? -15.520 -18.233 -12.255 1.00 97.75 190 ALA A O 1
ATOM 1422 N N . ALA A 1 191 ? -14.453 -16.268 -12.549 1.00 97.75 191 ALA A N 1
ATOM 1423 C CA . ALA A 1 191 ? -13.129 -16.849 -12.754 1.00 97.75 191 ALA A CA 1
ATOM 1424 C C . ALA A 1 191 ? -12.680 -17.672 -11.539 1.00 97.75 191 ALA A C 1
ATOM 1426 O O . ALA A 1 191 ? -12.343 -18.838 -11.695 1.00 97.75 191 ALA A O 1
ATOM 1427 N N . GLU A 1 192 ? -12.791 -17.116 -10.329 1.00 97.12 192 GLU A N 1
ATOM 1428 C CA . GLU A 1 192 ? -12.429 -17.806 -9.085 1.00 97.12 192 GLU A CA 1
ATOM 1429 C C . GLU A 1 192 ? -13.187 -19.134 -8.905 1.00 97.12 192 GLU A C 1
ATOM 1431 O O . GLU A 1 192 ? -12.598 -20.133 -8.500 1.00 97.12 192 GLU A O 1
ATOM 1436 N N . ALA A 1 193 ? -14.481 -19.184 -9.241 1.00 97.62 193 ALA A N 1
ATOM 1437 C CA . ALA A 1 193 ? -15.262 -20.421 -9.174 1.00 97.62 193 ALA A CA 1
ATOM 1438 C C . ALA A 1 193 ? -14.737 -21.501 -10.137 1.00 97.62 193 ALA A C 1
ATOM 1440 O O . ALA A 1 193 ? -14.600 -22.658 -9.741 1.00 97.62 193 ALA A O 1
ATOM 1441 N N . ILE A 1 194 ? -14.416 -21.124 -11.377 1.00 98.00 194 ILE A N 1
ATOM 1442 C CA . ILE A 1 194 ? -13.874 -22.044 -12.387 1.00 98.00 194 ILE A CA 1
ATOM 1443 C C . ILE A 1 194 ? -12.454 -22.497 -12.016 1.00 98.00 194 ILE A C 1
ATOM 1445 O O . ILE A 1 194 ? -12.143 -23.678 -12.126 1.00 98.00 194 ILE A O 1
ATOM 1449 N N . GLU A 1 195 ? -11.612 -21.596 -11.507 1.00 96.06 195 GLU A N 1
ATOM 1450 C CA . GLU A 1 195 ? -10.258 -21.911 -11.028 1.00 96.06 195 GLU A CA 1
ATOM 1451 C C . GLU A 1 195 ? -10.258 -22.888 -9.841 1.00 96.06 195 GLU A C 1
ATOM 1453 O O . GLU A 1 195 ? -9.340 -23.696 -9.709 1.00 96.06 195 GLU A O 1
ATOM 1458 N N . MET A 1 196 ? -11.299 -22.866 -8.998 1.00 94.38 196 MET A N 1
ATOM 1459 C CA . MET A 1 196 ? -11.495 -23.865 -7.938 1.00 94.38 196 MET A CA 1
ATOM 1460 C C . MET A 1 196 ? -11.894 -25.251 -8.462 1.00 94.38 196 MET A C 1
ATOM 1462 O O . MET A 1 196 ? -11.878 -26.207 -7.691 1.00 94.38 196 MET A O 1
ATOM 1466 N N . GLY A 1 197 ? -12.249 -25.367 -9.743 1.00 95.12 197 GLY A N 1
ATOM 1467 C CA . GLY A 1 197 ? -12.687 -26.610 -10.371 1.00 95.12 197 GLY A CA 1
ATOM 1468 C C . GLY A 1 197 ? -14.199 -26.746 -10.528 1.00 95.12 197 GLY A C 1
ATOM 1469 O O . GLY A 1 197 ? -14.660 -27.839 -10.840 1.00 95.12 197 GLY A O 1
ATOM 1470 N N . ALA A 1 198 ? -14.987 -25.680 -10.334 1.00 97.56 198 ALA A N 1
ATOM 1471 C CA . ALA A 1 198 ? -16.401 -25.733 -10.694 1.00 97.56 198 ALA A CA 1
ATOM 1472 C C . ALA A 1 198 ? -16.558 -25.966 -12.204 1.00 97.56 198 ALA A C 1
ATOM 1474 O O . ALA A 1 198 ? -15.852 -25.375 -13.025 1.00 97.56 198 ALA A O 1
ATOM 1475 N N . ASP A 1 199 ? -17.531 -26.787 -12.587 1.00 98.06 199 ASP A N 1
ATOM 1476 C CA . ASP A 1 199 ? -17.756 -27.133 -13.985 1.00 98.06 199 ASP A CA 1
ATOM 1477 C C . ASP A 1 199 ? -18.330 -25.975 -14.795 1.00 98.06 199 ASP A C 1
ATOM 1479 O O . ASP A 1 199 ? -18.010 -25.815 -15.976 1.00 98.06 199 ASP A O 1
ATOM 1483 N N . ALA A 1 200 ? -19.190 -25.179 -14.167 1.00 98.25 200 ALA A N 1
ATOM 1484 C CA . ALA A 1 200 ? -19.787 -23.998 -14.761 1.00 98.25 200 ALA A CA 1
ATOM 1485 C C . ALA A 1 200 ? -20.211 -22.990 -13.691 1.00 98.25 200 ALA A C 1
ATOM 1487 O O . ALA A 1 200 ? -20.252 -23.275 -12.493 1.00 98.25 200 ALA A O 1
ATOM 1488 N N . VAL A 1 201 ? -20.574 -21.799 -14.153 1.00 98.12 201 VAL A N 1
ATOM 1489 C CA . VAL A 1 201 ? -21.170 -20.743 -13.335 1.00 98.12 201 VAL A CA 1
ATOM 1490 C C . VAL A 1 201 ? -22.473 -20.268 -13.955 1.00 98.12 201 VAL A C 1
ATOM 1492 O O . VAL A 1 201 ? -22.593 -20.187 -15.179 1.00 98.12 201 VAL A O 1
ATOM 1495 N N . LEU A 1 202 ? -23.443 -19.905 -13.117 1.00 97.38 202 LEU A N 1
ATOM 1496 C CA . LEU A 1 202 ? -24.711 -19.330 -13.556 1.00 97.38 202 LEU A CA 1
ATOM 1497 C C . LEU A 1 202 ? -24.816 -17.871 -13.111 1.00 97.38 202 LEU A C 1
ATOM 1499 O O . LEU A 1 202 ? -24.912 -17.562 -11.924 1.00 97.38 202 LEU A O 1
ATOM 1503 N N . VAL A 1 203 ? -24.818 -16.952 -14.079 1.00 95.94 203 VAL A N 1
ATOM 1504 C CA . VAL A 1 203 ? -24.795 -15.507 -13.819 1.00 95.94 203 VAL A CA 1
ATOM 1505 C C . VAL A 1 203 ? -25.924 -14.814 -14.573 1.00 95.94 203 VAL A C 1
ATOM 1507 O O . VAL A 1 203 ? -25.932 -14.752 -15.798 1.00 95.94 203 VAL A O 1
ATOM 1510 N N . ASN A 1 204 ? -26.878 -14.235 -13.837 1.00 92.88 204 ASN A N 1
ATOM 1511 C CA . ASN A 1 204 ? -27.948 -13.426 -14.432 1.00 92.88 204 ASN A CA 1
ATOM 1512 C C . ASN A 1 204 ? -27.951 -11.982 -13.926 1.00 92.88 204 ASN A C 1
ATOM 1514 O O . ASN A 1 204 ? -27.745 -11.056 -14.703 1.00 92.88 204 ASN A O 1
ATOM 1518 N N . THR A 1 205 ? -28.185 -11.775 -12.622 1.00 88.81 205 THR A N 1
ATOM 1519 C CA . THR A 1 205 ? -28.438 -10.426 -12.077 1.00 88.81 205 THR A CA 1
ATOM 1520 C C . THR A 1 205 ? -27.292 -9.462 -12.383 1.00 88.81 205 THR A C 1
ATOM 1522 O O . THR A 1 205 ? -27.569 -8.356 -12.833 1.00 88.81 205 THR A O 1
ATOM 1525 N N . ALA A 1 206 ? -26.034 -9.884 -12.217 1.00 92.62 206 ALA A N 1
ATOM 1526 C CA . ALA A 1 206 ? -24.864 -9.046 -12.486 1.00 92.62 206 ALA A CA 1
ATOM 1527 C C . ALA A 1 206 ? -24.764 -8.582 -13.951 1.00 92.62 206 ALA A C 1
ATOM 1529 O O . ALA A 1 206 ? -24.312 -7.470 -14.205 1.00 92.62 206 ALA A O 1
ATOM 1530 N N . ILE A 1 207 ? -25.221 -9.400 -14.906 1.00 94.94 207 ILE A N 1
ATOM 1531 C CA . ILE A 1 207 ? -25.271 -9.038 -16.328 1.00 94.94 207 ILE A CA 1
ATOM 1532 C C . ILE A 1 207 ? -26.474 -8.127 -16.589 1.00 94.94 207 ILE A C 1
ATOM 1534 O O . ILE A 1 207 ? -26.323 -7.042 -17.145 1.00 94.94 207 ILE A O 1
ATOM 1538 N N . ALA A 1 208 ? -27.662 -8.550 -16.156 1.00 91.31 208 ALA A N 1
ATOM 1539 C CA . ALA A 1 208 ? -28.925 -7.909 -16.504 1.00 91.31 208 ALA A CA 1
ATOM 1540 C C . ALA A 1 208 ? -29.052 -6.468 -15.986 1.00 91.31 208 ALA A C 1
ATOM 1542 O O . ALA A 1 208 ? -29.617 -5.624 -16.678 1.00 91.31 208 ALA A O 1
ATOM 1543 N N . VAL A 1 209 ? -28.521 -6.178 -14.790 1.00 89.88 209 VAL A N 1
ATOM 1544 C CA . VAL A 1 209 ? -28.622 -4.848 -14.153 1.00 89.88 209 VAL A CA 1
ATOM 1545 C C . VAL A 1 209 ? -27.378 -3.976 -14.359 1.00 89.88 209 VAL A C 1
ATOM 1547 O O . VAL A 1 209 ? -27.290 -2.882 -13.801 1.00 89.88 209 VAL A O 1
ATOM 1550 N N . ALA A 1 210 ? -26.394 -4.448 -15.130 1.00 92.44 210 ALA A N 1
ATOM 1551 C CA . ALA A 1 210 ? -25.204 -3.665 -15.437 1.00 92.44 210 ALA A CA 1
ATOM 1552 C C . ALA A 1 210 ? -25.556 -2.428 -16.277 1.00 92.44 210 ALA A C 1
ATOM 1554 O O . ALA A 1 210 ? -26.486 -2.446 -17.078 1.00 92.44 210 ALA A O 1
ATOM 1555 N N . LYS A 1 211 ? -24.738 -1.369 -16.172 1.00 92.31 211 LYS A N 1
ATOM 1556 C CA . LYS A 1 211 ? -24.873 -0.176 -17.032 1.00 92.31 211 LYS A CA 1
ATOM 1557 C C . LYS A 1 211 ? -24.791 -0.522 -18.526 1.00 92.31 211 LYS A C 1
ATOM 1559 O O . LYS A 1 211 ? -25.430 0.134 -19.337 1.00 92.31 211 LYS A O 1
ATOM 1564 N N . GLN A 1 212 ? -23.989 -1.530 -18.878 1.00 95.62 212 GLN A N 1
ATOM 1565 C CA . GLN A 1 212 ? -23.842 -2.051 -20.240 1.00 95.62 212 GLN A CA 1
ATOM 1566 C C . GLN A 1 212 ? -23.919 -3.592 -20.224 1.00 95.62 212 GLN A C 1
ATOM 1568 O O . GLN A 1 212 ? -22.875 -4.246 -20.142 1.00 95.62 212 GLN A O 1
ATOM 1573 N N . PRO A 1 213 ? -25.125 -4.194 -20.286 1.00 96.19 213 PRO A N 1
ATOM 1574 C CA . PRO A 1 213 ? -25.306 -5.644 -20.135 1.00 96.19 213 PRO A CA 1
ATOM 1575 C C . PRO A 1 213 ? -24.548 -6.491 -21.159 1.00 96.19 213 PRO A C 1
ATOM 1577 O O . PRO A 1 213 ? -23.948 -7.496 -20.792 1.00 96.19 213 PRO A O 1
ATOM 1580 N N . VAL A 1 214 ? -24.499 -6.062 -22.423 1.00 97.81 214 VAL A N 1
ATOM 1581 C CA . VAL A 1 214 ? -23.792 -6.784 -23.499 1.00 97.81 214 VAL A CA 1
ATOM 1582 C C . VAL A 1 214 ? -22.280 -6.809 -23.259 1.00 97.81 214 VAL A C 1
ATOM 1584 O O . VAL A 1 214 ? -21.637 -7.851 -23.381 1.00 97.81 214 VAL A O 1
ATOM 1587 N N . LEU A 1 215 ? -21.703 -5.671 -22.860 1.00 97.62 215 LEU A N 1
ATOM 1588 C CA . LEU A 1 215 ? -20.277 -5.590 -22.547 1.00 97.62 215 LEU A CA 1
ATOM 1589 C C . LEU A 1 215 ? -19.938 -6.404 -21.291 1.00 97.62 215 LEU A C 1
ATOM 1591 O O . LEU A 1 215 ? -18.925 -7.097 -21.265 1.00 97.62 215 LEU A O 1
ATOM 1595 N N . MET A 1 216 ? -20.808 -6.367 -20.278 1.00 97.94 216 MET A N 1
ATOM 1596 C CA . MET A 1 216 ? -20.650 -7.167 -19.065 1.00 97.94 216 MET A CA 1
ATOM 1597 C C . MET A 1 216 ? -20.729 -8.669 -19.367 1.00 97.94 216 MET A C 1
ATOM 1599 O O . MET A 1 216 ? -19.886 -9.429 -18.901 1.00 97.94 216 MET A O 1
ATOM 1603 N N . ALA A 1 217 ? -21.677 -9.098 -20.201 1.00 97.94 217 ALA A N 1
ATOM 1604 C CA . ALA A 1 217 ? -21.780 -10.478 -20.670 1.00 97.94 217 ALA A CA 1
ATOM 1605 C C . ALA A 1 217 ? -20.490 -10.953 -21.359 1.00 97.94 217 ALA A C 1
ATOM 1607 O O . ALA A 1 217 ? -19.988 -12.035 -21.051 1.00 97.94 217 ALA A O 1
ATOM 1608 N N . LYS A 1 218 ? -19.903 -10.113 -22.223 1.00 98.25 218 LYS A N 1
ATOM 1609 C CA . LYS A 1 218 ? -18.602 -10.388 -22.850 1.00 98.25 218 LYS A CA 1
ATOM 1610 C C . LYS A 1 218 ? -17.469 -10.475 -21.821 1.00 98.25 218 LYS A C 1
ATOM 1612 O O . LYS A 1 218 ? -16.605 -11.336 -21.947 1.00 98.25 218 LYS A O 1
ATOM 1617 N N . ALA A 1 219 ? -17.468 -9.618 -20.801 1.00 98.25 219 ALA A N 1
ATOM 1618 C CA . ALA A 1 219 ? -16.465 -9.656 -19.737 1.00 98.25 219 ALA A CA 1
ATOM 1619 C C . ALA A 1 219 ? -16.543 -10.953 -18.913 1.00 98.25 219 ALA A C 1
ATOM 1621 O O . ALA A 1 219 ? -15.512 -11.567 -18.652 1.00 98.25 219 ALA A O 1
ATOM 1622 N N . PHE A 1 220 ? -17.751 -11.405 -18.556 1.00 98.56 220 PHE A N 1
ATOM 1623 C CA . PHE A 1 220 ? -17.949 -12.698 -17.893 1.00 98.56 220 PHE A CA 1
ATOM 1624 C C . PHE A 1 220 ? -17.481 -13.866 -18.762 1.00 98.56 220 PHE A C 1
ATOM 1626 O O . PHE A 1 220 ? -16.805 -14.755 -18.251 1.00 98.56 220 PHE A O 1
ATOM 1633 N N . LYS A 1 221 ? -17.782 -13.844 -20.067 1.00 98.19 221 LYS A N 1
ATOM 1634 C CA . LYS A 1 221 ? -17.301 -14.860 -21.012 1.00 98.19 221 LYS A CA 1
ATOM 1635 C C . LYS A 1 221 ? -15.775 -14.958 -20.996 1.00 98.19 221 LYS A C 1
ATOM 1637 O O . LYS A 1 221 ? -15.240 -16.036 -20.766 1.00 98.19 221 LYS A O 1
ATOM 1642 N N . LEU A 1 222 ? -15.088 -13.829 -21.175 1.00 98.25 222 LEU A N 1
ATOM 1643 C CA . LEU A 1 222 ? -13.623 -13.787 -21.201 1.00 98.25 222 LEU A CA 1
ATOM 1644 C C . LEU A 1 222 ? -13.004 -14.251 -19.878 1.00 98.25 222 LEU A C 1
ATOM 1646 O O . LEU A 1 222 ? -11.990 -14.939 -19.892 1.00 98.25 222 LEU A O 1
ATOM 1650 N N . ALA A 1 223 ? -13.611 -13.898 -18.742 1.00 98.12 223 ALA A N 1
ATOM 1651 C CA . ALA A 1 223 ? -13.136 -14.336 -17.433 1.00 98.12 223 ALA A CA 1
ATOM 1652 C C . ALA A 1 223 ? -13.257 -15.857 -17.253 1.00 98.12 223 ALA A C 1
ATOM 1654 O O . ALA A 1 223 ? -12.324 -16.486 -16.766 1.00 98.12 223 ALA A O 1
ATOM 1655 N N . VAL A 1 224 ? -14.375 -16.449 -17.684 1.00 97.88 224 VAL A N 1
ATOM 1656 C CA . VAL A 1 224 ? -14.590 -17.902 -17.633 1.00 97.88 224 VAL A CA 1
ATOM 1657 C C . VAL A 1 224 ? -13.647 -18.642 -18.587 1.00 97.88 224 VAL A C 1
ATOM 1659 O O . VAL A 1 224 ? -13.065 -19.645 -18.190 1.00 97.88 224 VAL A O 1
ATOM 1662 N N . GLU A 1 225 ? -13.442 -18.138 -19.808 1.00 97.44 225 GLU A N 1
ATOM 1663 C CA . GLU A 1 225 ? -12.500 -18.726 -20.776 1.00 97.44 225 GLU A CA 1
ATOM 1664 C C . GLU A 1 225 ? -11.050 -18.662 -20.269 1.00 97.44 225 GLU A C 1
ATOM 1666 O O . GLU A 1 225 ? -10.321 -19.651 -20.341 1.00 97.44 225 GLU A O 1
ATOM 1671 N N . ALA A 1 226 ? -10.634 -17.522 -19.706 1.00 97.00 226 ALA A N 1
ATOM 1672 C CA . ALA A 1 226 ? -9.304 -17.368 -19.121 1.00 97.00 226 ALA A CA 1
ATOM 1673 C C . ALA A 1 226 ? -9.095 -18.302 -17.919 1.00 97.00 226 ALA A C 1
ATOM 1675 O O . ALA A 1 226 ? -8.063 -18.966 -17.834 1.00 97.00 226 ALA A O 1
ATOM 1676 N N . ALA A 1 227 ? -10.083 -18.392 -17.026 1.00 95.88 227 ALA A N 1
ATOM 1677 C CA . ALA A 1 227 ? -10.042 -19.276 -15.867 1.00 95.88 227 ALA A CA 1
ATOM 1678 C C . ALA A 1 227 ? -10.019 -20.760 -16.258 1.00 95.88 227 ALA A C 1
ATOM 1680 O O . ALA A 1 227 ? -9.286 -21.538 -15.654 1.00 95.88 227 ALA A O 1
ATOM 1681 N N . GLU A 1 228 ? -10.762 -21.163 -17.295 1.00 93.69 228 GLU A N 1
ATOM 1682 C CA . GLU A 1 228 ? -10.710 -22.533 -17.815 1.00 93.69 228 GLU A CA 1
ATOM 1683 C C . GLU A 1 228 ? -9.315 -22.873 -18.350 1.00 93.69 228 GLU A C 1
ATOM 1685 O O . GLU A 1 228 ? -8.778 -23.934 -18.026 1.00 93.69 228 GLU A O 1
ATOM 1690 N N . LEU A 1 229 ? -8.704 -21.968 -19.123 1.00 93.12 229 LEU A N 1
ATOM 1691 C CA . LEU A 1 229 ? -7.331 -22.144 -19.600 1.00 93.12 229 LEU A CA 1
ATOM 1692 C C . LEU A 1 229 ? -6.347 -22.232 -18.431 1.00 93.12 229 LEU A C 1
ATOM 1694 O O . LEU A 1 229 ? -5.458 -23.082 -18.448 1.00 93.12 229 LEU A O 1
ATOM 1698 N N . ALA A 1 230 ? -6.513 -21.402 -17.402 1.00 89.75 230 ALA A N 1
ATOM 1699 C CA . ALA A 1 230 ? -5.647 -21.408 -16.230 1.00 89.75 230 ALA A CA 1
ATOM 1700 C C . ALA A 1 230 ? -5.783 -22.712 -15.422 1.00 89.75 230 ALA A C 1
ATOM 1702 O O . ALA A 1 230 ? -4.774 -23.329 -15.080 1.00 89.75 230 ALA A O 1
ATOM 1703 N N . TYR A 1 231 ? -7.015 -23.182 -15.197 1.00 89.31 231 TYR A N 1
ATOM 1704 C CA . TYR A 1 231 ? -7.304 -24.451 -14.527 1.00 89.31 231 TYR A CA 1
ATOM 1705 C C . TYR A 1 231 ? -6.706 -25.646 -15.285 1.00 89.31 231 TYR A C 1
ATOM 1707 O O . TYR A 1 231 ? -5.996 -26.459 -14.694 1.00 89.31 231 TYR A O 1
ATOM 1715 N N . GLN A 1 232 ? -6.915 -25.723 -16.606 1.00 87.94 232 GLN A N 1
ATOM 1716 C CA . GLN A 1 232 ? -6.349 -26.784 -17.454 1.00 87.94 232 GLN A CA 1
ATOM 1717 C C . GLN A 1 232 ? -4.819 -26.753 -17.510 1.00 87.94 232 GLN A C 1
ATOM 1719 O O . GLN A 1 232 ? -4.187 -27.803 -17.607 1.00 87.94 232 GLN A O 1
ATOM 1724 N N . SER A 1 233 ? -4.222 -25.561 -17.437 1.00 86.31 233 SER A N 1
ATOM 1725 C CA . SER A 1 233 ? -2.762 -25.396 -17.428 1.00 86.31 233 SER A CA 1
ATOM 1726 C C . SER A 1 233 ? -2.120 -25.843 -16.110 1.00 86.31 233 SER A C 1
ATOM 1728 O O . SER A 1 233 ? -0.900 -25.969 -16.043 1.00 86.31 233 SER A O 1
ATOM 1730 N N . GLY A 1 234 ? -2.929 -26.093 -15.076 1.00 78.56 234 GLY A N 1
ATOM 1731 C CA . GLY A 1 234 ? -2.470 -26.374 -13.725 1.00 78.56 234 GLY A CA 1
ATOM 1732 C C . GLY A 1 234 ? -2.080 -25.088 -13.003 1.00 78.56 234 GLY A C 1
ATOM 1733 O O . GLY A 1 234 ? -0.974 -24.571 -13.162 1.00 78.56 234 GLY A O 1
ATOM 1734 N N . LEU A 1 235 ? -2.987 -24.577 -12.170 1.00 73.19 235 LEU A N 1
ATOM 1735 C CA . LEU A 1 235 ? -2.697 -23.434 -11.309 1.00 73.19 235 LEU A CA 1
ATOM 1736 C C . LEU A 1 235 ? -1.602 -23.799 -10.305 1.00 73.19 235 LEU A C 1
ATOM 1738 O O . LEU A 1 235 ? -1.638 -24.858 -9.672 1.00 73.19 235 LEU A O 1
ATOM 1742 N N . ALA A 1 236 ? -0.635 -22.898 -10.131 1.00 64.31 236 ALA A N 1
ATOM 1743 C CA . ALA A 1 236 ? 0.361 -23.044 -9.082 1.00 64.31 236 ALA A CA 1
ATOM 1744 C C . ALA A 1 236 ? -0.355 -23.153 -7.730 1.00 64.31 236 ALA A C 1
ATOM 1746 O O . ALA A 1 236 ? -1.190 -22.311 -7.399 1.00 64.31 236 ALA A O 1
ATOM 1747 N N . THR A 1 237 ? -0.034 -24.188 -6.947 1.00 58.47 237 THR A N 1
ATOM 1748 C CA . THR A 1 237 ? -0.632 -24.371 -5.623 1.00 58.47 237 THR A CA 1
ATOM 1749 C C . THR A 1 237 ? -0.369 -23.119 -4.787 1.00 58.47 237 THR A C 1
ATOM 1751 O O . THR A 1 237 ? 0.804 -22.783 -4.586 1.00 58.47 237 THR A O 1
ATOM 1754 N N . PRO A 1 238 ? -1.411 -22.427 -4.290 1.00 52.62 238 PRO A N 1
ATOM 1755 C CA . PRO A 1 238 ? -1.227 -21.321 -3.368 1.00 52.62 238 PRO A CA 1
ATOM 1756 C C . PRO A 1 238 ? -0.503 -21.856 -2.136 1.00 52.62 238 PRO A C 1
ATOM 1758 O O . PRO A 1 238 ? -1.026 -22.688 -1.396 1.00 52.62 238 PRO A O 1
ATOM 1761 N N . LYS A 1 239 ? 0.741 -21.431 -1.941 1.00 49.75 239 LYS A N 1
ATOM 1762 C CA . LYS A 1 239 ? 1.504 -21.774 -0.746 1.00 49.75 239 LYS A CA 1
ATOM 1763 C C . LYS A 1 239 ? 1.222 -20.691 0.277 1.00 49.75 239 LYS A C 1
ATOM 1765 O O . LYS A 1 239 ? 1.293 -19.509 -0.042 1.00 49.75 239 LYS A O 1
ATOM 1770 N N . GLN A 1 240 ? 0.923 -21.084 1.512 1.00 39.81 240 GLN A N 1
ATOM 1771 C CA . GLN A 1 240 ? 0.762 -20.119 2.607 1.00 39.81 240 GLN A CA 1
ATOM 1772 C C . GLN A 1 240 ? 2.063 -19.349 2.903 1.00 39.81 240 GLN A C 1
ATOM 1774 O O . GLN A 1 240 ? 2.039 -18.344 3.604 1.00 39.81 240 GLN A O 1
ATOM 1779 N N . GLN A 1 241 ? 3.193 -19.811 2.358 1.00 33.69 241 GLN A N 1
ATOM 1780 C CA . GLN A 1 241 ? 4.511 -19.194 2.456 1.00 33.69 241 GLN A CA 1
ATOM 1781 C C . GLN A 1 241 ? 5.200 -19.207 1.084 1.00 33.69 241 GLN A C 1
ATOM 1783 O O . GLN A 1 241 ? 5.020 -20.141 0.299 1.00 33.69 241 GLN A O 1
ATOM 1788 N N . ALA A 1 242 ? 5.999 -18.183 0.783 1.00 40.06 242 ALA A N 1
ATOM 1789 C CA . ALA A 1 242 ? 6.776 -18.119 -0.452 1.00 40.06 242 ALA A CA 1
ATOM 1790 C C . ALA A 1 242 ? 7.788 -19.282 -0.530 1.00 40.06 242 ALA A C 1
ATOM 1792 O O . ALA A 1 242 ? 8.469 -19.584 0.445 1.00 40.06 242 ALA A O 1
ATOM 1793 N N . GLN A 1 243 ? 7.909 -19.930 -1.693 1.00 39.09 243 GLN A N 1
ATOM 1794 C CA . GLN A 1 243 ? 8.902 -20.981 -1.943 1.00 39.09 243 GLN A CA 1
ATOM 1795 C C . GLN A 1 243 ? 9.726 -20.602 -3.178 1.00 39.09 243 GLN A C 1
ATOM 1797 O O . GLN A 1 243 ? 9.165 -20.429 -4.258 1.00 39.09 243 GLN A O 1
ATOM 1802 N N . ALA A 1 244 ? 11.043 -20.456 -3.009 1.00 45.06 244 ALA A N 1
ATOM 1803 C CA . ALA A 1 244 ? 11.963 -20.033 -4.064 1.00 45.06 244 ALA A CA 1
ATOM 1804 C C . ALA A 1 244 ? 12.113 -21.093 -5.173 1.00 45.06 244 ALA A C 1
ATOM 1806 O O . ALA A 1 244 ? 12.103 -22.295 -4.909 1.00 45.06 244 ALA A O 1
ATOM 1807 N N . SER A 1 245 ? 12.280 -20.642 -6.419 1.00 41.00 245 SER A N 1
ATOM 1808 C CA . SER A 1 245 ? 12.432 -21.470 -7.626 1.00 41.00 245 SER A CA 1
ATOM 1809 C C . SER A 1 245 ? 13.868 -21.964 -7.883 1.00 41.00 245 SER A C 1
ATOM 1811 O O . SER A 1 245 ? 14.124 -22.584 -8.914 1.00 41.00 245 SER A O 1
ATOM 1813 N N . SER A 1 246 ? 14.807 -21.708 -6.967 1.00 37.38 246 SER A N 1
ATOM 1814 C CA . SER A 1 246 ? 16.238 -22.035 -7.078 1.00 37.38 246 SER A CA 1
ATOM 1815 C C . SER A 1 246 ? 16.730 -22.928 -5.913 1.00 37.38 246 SER A C 1
ATOM 1817 O O . SER A 1 246 ? 16.159 -22.872 -4.823 1.00 37.38 246 SER A O 1
ATOM 1819 N N . PRO A 1 247 ? 17.743 -23.806 -6.118 1.00 39.41 247 PRO A N 1
ATOM 1820 C CA . PRO A 1 247 ? 17.981 -24.974 -5.260 1.00 39.41 247 PRO A CA 1
ATOM 1821 C C . PRO A 1 247 ? 18.432 -24.661 -3.825 1.00 39.41 247 PRO A C 1
ATOM 1823 O O . PRO A 1 247 ? 19.284 -23.813 -3.571 1.00 39.41 247 PRO A O 1
ATOM 1826 N N . LEU A 1 248 ? 17.892 -25.460 -2.901 1.00 42.44 248 LEU A N 1
ATOM 1827 C CA . LEU A 1 248 ? 17.928 -25.355 -1.437 1.00 42.44 248 LEU A CA 1
ATOM 1828 C C . LEU A 1 248 ? 19.304 -25.570 -0.771 1.00 42.44 248 LEU A C 1
ATOM 1830 O O . LEU A 1 248 ? 19.394 -25.546 0.455 1.00 42.44 248 LEU A O 1
ATOM 1834 N N . THR A 1 249 ? 20.388 -25.787 -1.516 1.00 42.22 249 THR A N 1
ATOM 1835 C CA . THR A 1 249 ? 21.718 -25.995 -0.912 1.00 42.22 249 THR A CA 1
ATOM 1836 C C . THR A 1 249 ? 22.281 -24.721 -0.277 1.00 42.22 249 THR A C 1
ATOM 1838 O O . THR A 1 249 ? 23.030 -24.820 0.690 1.00 42.22 249 THR A O 1
ATOM 1841 N N . SER A 1 250 ? 21.838 -23.534 -0.708 1.00 44.16 250 SER A N 1
ATOM 1842 C CA . SER A 1 250 ? 22.097 -22.276 0.019 1.00 44.16 250 SER A CA 1
ATOM 1843 C C . SER A 1 250 ? 21.141 -22.040 1.201 1.00 44.16 250 SER A C 1
ATOM 1845 O O . SER A 1 250 ? 21.413 -21.192 2.044 1.00 44.16 250 SER A O 1
ATOM 1847 N N . PHE A 1 251 ? 20.032 -22.785 1.292 1.00 43.44 251 PHE A N 1
ATOM 1848 C CA . PHE A 1 251 ? 18.925 -22.533 2.228 1.00 43.44 251 PHE A CA 1
ATOM 1849 C C . PHE A 1 251 ? 18.954 -23.402 3.498 1.00 43.44 251 PHE A C 1
ATOM 1851 O O . PHE A 1 251 ? 18.259 -23.095 4.462 1.00 43.44 251 PHE A O 1
ATOM 1858 N N . LEU A 1 252 ? 19.813 -24.422 3.601 1.00 39.88 252 LEU A N 1
ATOM 1859 C CA . LEU A 1 252 ? 19.971 -25.200 4.847 1.00 39.88 252 LEU A CA 1
ATOM 1860 C C . LEU A 1 252 ? 20.520 -24.393 6.052 1.00 39.88 252 LEU A C 1
ATOM 1862 O O . LEU A 1 252 ? 20.727 -24.959 7.121 1.00 39.88 252 LEU A O 1
ATOM 1866 N N . ARG A 1 253 ? 20.690 -23.067 5.932 1.00 42.25 253 ARG A N 1
ATOM 1867 C CA . ARG A 1 253 ? 20.848 -22.147 7.074 1.00 42.25 253 ARG A CA 1
ATOM 1868 C C . ARG A 1 253 ? 19.519 -21.749 7.746 1.00 42.25 253 ARG A C 1
ATOM 1870 O O . ARG A 1 253 ? 19.552 -21.131 8.799 1.00 42.25 253 ARG A O 1
ATOM 1877 N N . GLY A 1 254 ? 18.361 -22.124 7.197 1.00 37.75 254 GLY A N 1
ATOM 1878 C CA . GLY A 1 254 ? 17.018 -21.705 7.639 1.00 37.75 254 GLY A CA 1
ATOM 1879 C C . GLY A 1 254 ? 16.463 -22.323 8.935 1.00 37.75 254 GLY A C 1
ATOM 1880 O O . GLY A 1 254 ? 15.250 -22.401 9.093 1.00 37.75 254 GLY A O 1
ATOM 1881 N N . LEU A 1 255 ? 17.320 -22.757 9.861 1.00 41.03 255 LEU A N 1
ATOM 1882 C CA . LEU A 1 255 ? 16.969 -22.956 11.281 1.00 41.03 255 LEU A CA 1
ATOM 1883 C C . LEU A 1 255 ? 17.522 -21.813 12.156 1.00 41.03 255 LEU A C 1
ATOM 1885 O O . LEU A 1 255 ? 17.589 -21.930 13.377 1.00 41.03 255 LEU A O 1
ATOM 1889 N N . ILE A 1 256 ? 17.944 -20.714 11.527 1.00 42.25 256 ILE A N 1
ATOM 1890 C CA . ILE A 1 256 ? 18.653 -19.596 12.145 1.00 42.25 256 ILE A CA 1
ATOM 1891 C C . ILE A 1 256 ? 17.835 -18.316 11.917 1.00 42.25 256 ILE A C 1
ATOM 1893 O O . ILE A 1 256 ? 17.226 -18.150 10.866 1.00 42.25 256 ILE A O 1
ATOM 1897 N N . MET A 1 257 ? 17.801 -17.495 12.968 1.00 54.12 257 MET A N 1
ATOM 1898 C CA . MET A 1 257 ? 17.235 -16.150 13.156 1.00 54.12 257 MET A CA 1
ATOM 1899 C C . MET A 1 257 ? 16.919 -15.332 11.887 1.00 54.12 257 MET A C 1
ATOM 1901 O O . MET A 1 257 ? 17.654 -15.402 10.907 1.00 54.12 257 MET A O 1
ATOM 1905 N N . ILE A 1 258 ? 15.869 -14.491 11.946 1.00 61.25 258 ILE A N 1
ATOM 1906 C CA . ILE A 1 258 ? 15.675 -13.386 10.985 1.00 61.25 258 ILE A CA 1
ATOM 1907 C C . ILE A 1 258 ? 17.003 -12.615 10.941 1.00 61.25 258 ILE A C 1
ATOM 1909 O O . ILE A 1 258 ? 17.406 -12.110 11.991 1.00 61.25 258 ILE A O 1
ATOM 1913 N N . PRO A 1 259 ? 17.713 -12.572 9.798 1.00 73.56 259 PRO A N 1
ATOM 1914 C CA . PRO A 1 259 ? 18.970 -11.852 9.734 1.00 73.56 259 PRO A CA 1
ATOM 1915 C C . PRO A 1 259 ? 18.666 -10.371 9.921 1.00 73.56 259 PRO A C 1
ATOM 1917 O O . PRO A 1 259 ? 17.758 -9.848 9.272 1.00 73.56 259 PRO A O 1
ATOM 1920 N N . SER A 1 260 ? 19.376 -9.713 10.828 1.00 89.44 260 SER A N 1
ATOM 1921 C CA . SER A 1 260 ? 19.161 -8.288 11.096 1.00 89.44 260 SER A CA 1
ATOM 1922 C C . SER A 1 260 ? 19.558 -7.447 9.883 1.00 89.44 260 SER A C 1
ATOM 1924 O O . SER A 1 260 ? 20.449 -7.827 9.113 1.00 89.44 260 SER A O 1
ATOM 1926 N N . PHE A 1 261 ? 18.969 -6.262 9.719 1.00 94.88 261 PHE A N 1
ATOM 1927 C CA . PHE A 1 261 ? 19.429 -5.347 8.671 1.00 94.88 261 PHE A CA 1
ATOM 1928 C C . PHE A 1 261 ? 20.899 -4.951 8.868 1.00 94.88 261 PHE A C 1
ATOM 1930 O O . PHE A 1 261 ? 21.609 -4.695 7.900 1.00 94.88 261 PHE A O 1
ATOM 1937 N N . GLN A 1 262 ? 21.388 -4.954 10.110 1.00 93.81 262 GLN A N 1
ATOM 1938 C CA . GLN A 1 262 ? 22.804 -4.754 10.401 1.00 93.81 262 GLN A CA 1
ATOM 1939 C C . GLN A 1 262 ? 23.692 -5.809 9.722 1.00 93.81 262 GLN A C 1
ATOM 1941 O O . GLN A 1 262 ? 24.700 -5.442 9.123 1.00 93.81 262 GLN A O 1
ATOM 1946 N N . GLU A 1 263 ? 23.329 -7.093 9.782 1.00 91.62 263 GLU A N 1
ATOM 1947 C CA . GLU A 1 263 ? 24.071 -8.163 9.096 1.00 91.62 263 GLU A CA 1
ATOM 1948 C C . GLU A 1 263 ? 24.035 -7.960 7.580 1.00 91.62 263 GLU A C 1
ATOM 1950 O O . GLU A 1 263 ? 25.062 -8.084 6.918 1.00 91.62 263 GLU A O 1
ATOM 1955 N N . ARG A 1 264 ? 22.882 -7.554 7.034 1.00 92.31 264 ARG A N 1
ATOM 1956 C CA . ARG A 1 264 ? 22.764 -7.208 5.613 1.00 92.31 264 ARG A CA 1
ATOM 1957 C C . ARG A 1 264 ? 23.662 -6.030 5.233 1.00 92.31 264 ARG A C 1
ATOM 1959 O O . ARG A 1 264 ? 24.335 -6.092 4.213 1.00 92.31 264 ARG A O 1
ATOM 1966 N N . LEU A 1 265 ? 23.697 -4.970 6.038 1.00 94.00 265 LEU A N 1
ATOM 1967 C CA . LEU A 1 265 ? 24.530 -3.795 5.779 1.00 94.00 265 LEU A CA 1
ATOM 1968 C C . LEU A 1 265 ? 26.025 -4.145 5.796 1.00 94.00 265 LEU A C 1
ATOM 1970 O O . LEU A 1 265 ? 26.779 -3.587 5.010 1.00 94.00 265 LEU A O 1
ATOM 1974 N N . GLN A 1 266 ? 26.451 -5.096 6.634 1.00 92.25 266 GLN A N 1
ATOM 1975 C CA . GLN A 1 266 ? 27.840 -5.578 6.669 1.00 92.25 266 GLN A CA 1
ATOM 1976 C C . GLN A 1 266 ? 28.265 -6.314 5.389 1.00 92.25 266 GLN A C 1
ATOM 1978 O O . GLN A 1 266 ? 29.456 -6.375 5.092 1.00 92.25 266 GLN A O 1
ATOM 1983 N N . GLU A 1 267 ? 27.318 -6.862 4.623 1.00 92.69 267 GLU A N 1
ATOM 1984 C CA . GLU A 1 267 ? 27.588 -7.456 3.306 1.00 92.69 267 GLU A CA 1
ATOM 1985 C C . GLU A 1 267 ? 27.742 -6.400 2.199 1.00 92.69 267 GLU A C 1
ATOM 1987 O O . GLU A 1 267 ? 28.197 -6.722 1.099 1.00 92.69 267 GLU A O 1
ATOM 1992 N N . LEU A 1 268 ? 27.339 -5.154 2.462 1.00 94.06 268 LEU A N 1
ATOM 1993 C CA . LEU A 1 268 ? 27.341 -4.063 1.495 1.00 94.06 268 LEU A CA 1
ATOM 1994 C C . LEU A 1 268 ? 28.567 -3.175 1.710 1.00 94.06 268 LEU A C 1
ATOM 1996 O O . LEU A 1 268 ? 28.604 -2.337 2.609 1.00 94.06 268 LEU A O 1
ATOM 2000 N N . ASP A 1 269 ? 29.562 -3.320 0.839 1.00 96.31 269 ASP A N 1
ATOM 2001 C CA . ASP A 1 269 ? 30.726 -2.439 0.850 1.00 96.31 269 ASP A CA 1
ATOM 2002 C C . ASP A 1 269 ? 30.376 -1.063 0.258 1.00 96.31 269 ASP A C 1
ATOM 2004 O O . ASP A 1 269 ? 29.880 -0.950 -0.867 1.00 96.31 269 ASP A O 1
ATOM 2008 N N . TRP A 1 270 ? 30.614 -0.000 1.030 1.00 96.62 270 TRP A N 1
ATOM 2009 C CA . TRP A 1 270 ? 30.260 1.368 0.645 1.00 96.62 270 TRP A CA 1
ATOM 2010 C C . TRP A 1 270 ? 30.961 1.818 -0.643 1.00 96.62 270 TRP A C 1
ATOM 2012 O O . TRP A 1 270 ? 30.330 2.445 -1.502 1.00 96.62 270 TRP A O 1
ATOM 2022 N N . ASP A 1 271 ? 32.247 1.505 -0.792 1.00 97.00 271 ASP A N 1
ATOM 2023 C CA . ASP A 1 271 ? 33.046 1.936 -1.937 1.00 97.00 271 ASP A CA 1
ATOM 2024 C C . ASP A 1 271 ? 32.688 1.126 -3.190 1.00 97.00 271 ASP A C 1
ATOM 2026 O O . ASP A 1 271 ? 32.545 1.713 -4.266 1.00 97.00 271 ASP A O 1
ATOM 2030 N N . ASP A 1 272 ? 32.430 -0.181 -3.058 1.00 97.38 272 ASP A N 1
ATOM 2031 C CA . ASP A 1 272 ? 31.908 -1.019 -4.144 1.00 97.38 272 ASP A CA 1
ATOM 2032 C C . ASP A 1 272 ? 30.543 -0.519 -4.622 1.00 97.38 272 ASP A C 1
ATOM 2034 O O . ASP A 1 272 ? 30.357 -0.292 -5.818 1.00 97.38 272 ASP A O 1
ATOM 2038 N N . MET A 1 273 ? 29.595 -0.260 -3.711 1.00 97.94 273 MET A N 1
ATOM 2039 C CA . MET A 1 273 ? 28.279 0.272 -4.092 1.00 97.94 273 MET A CA 1
ATOM 2040 C C . MET A 1 273 ? 28.419 1.628 -4.786 1.00 97.94 273 MET A C 1
ATOM 2042 O O . MET A 1 273 ? 27.784 1.879 -5.814 1.00 97.94 273 MET A O 1
ATOM 2046 N N . THR A 1 274 ? 29.295 2.493 -4.271 1.00 97.94 274 THR A N 1
ATOM 2047 C CA . THR A 1 274 ? 29.598 3.787 -4.891 1.00 97.94 274 THR A CA 1
ATOM 2048 C C . THR A 1 274 ? 30.150 3.605 -6.305 1.00 97.94 274 THR A C 1
ATOM 2050 O O . THR A 1 274 ? 29.691 4.273 -7.236 1.00 97.94 274 THR A O 1
ATOM 2053 N N . LEU A 1 275 ? 31.103 2.696 -6.501 1.00 98.19 275 LEU A N 1
ATOM 2054 C CA . LEU A 1 275 ? 31.708 2.428 -7.802 1.00 98.19 275 LEU A CA 1
ATOM 2055 C C . LEU A 1 275 ? 30.695 1.827 -8.780 1.00 98.19 275 LEU A C 1
ATOM 2057 O O . LEU A 1 275 ? 30.613 2.282 -9.919 1.00 98.19 275 LEU A O 1
ATOM 2061 N N . ARG A 1 276 ? 29.878 0.871 -8.328 1.00 98.31 276 ARG A N 1
ATOM 2062 C CA . ARG A 1 276 ? 28.822 0.235 -9.125 1.00 98.31 276 ARG A CA 1
ATOM 2063 C C . ARG A 1 276 ? 27.756 1.214 -9.583 1.00 98.31 276 ARG A C 1
ATOM 2065 O O . ARG A 1 276 ? 27.335 1.132 -10.729 1.00 98.31 276 ARG A O 1
ATOM 2072 N N . ILE A 1 277 ? 27.329 2.147 -8.731 1.00 98.50 277 ILE A N 1
ATOM 2073 C CA . ILE A 1 277 ? 26.378 3.193 -9.130 1.00 98.50 277 ILE A CA 1
ATOM 2074 C C . ILE A 1 277 ? 27.012 4.111 -10.180 1.00 98.50 277 ILE A C 1
ATOM 2076 O O . ILE A 1 277 ? 26.380 4.438 -11.181 1.00 98.50 277 ILE A O 1
ATOM 2080 N N . ASN A 1 278 ? 28.262 4.532 -9.973 1.00 97.88 278 ASN A N 1
ATOM 2081 C CA . ASN A 1 278 ? 28.934 5.455 -10.889 1.00 97.88 278 ASN A CA 1
ATOM 2082 C C . ASN A 1 278 ? 29.372 4.804 -12.211 1.00 97.88 278 ASN A C 1
ATOM 2084 O O . ASN A 1 278 ? 29.595 5.526 -13.180 1.00 97.88 278 ASN A O 1
ATOM 2088 N N . SER A 1 279 ? 29.476 3.473 -12.273 1.00 98.25 279 SER A N 1
ATOM 2089 C CA . SER A 1 279 ? 29.838 2.736 -13.488 1.00 98.25 279 SER A CA 1
ATOM 2090 C C . SER A 1 279 ? 28.651 2.392 -14.391 1.00 98.25 279 SER A C 1
ATOM 2092 O O . SER A 1 279 ? 28.868 1.909 -15.504 1.00 98.25 279 SER A O 1
ATOM 2094 N N . LYS A 1 280 ? 27.411 2.657 -13.955 1.00 98.69 280 LYS A N 1
ATOM 2095 C CA . LYS A 1 280 ? 26.214 2.437 -14.774 1.00 98.69 280 LYS A CA 1
ATOM 2096 C C . LYS A 1 280 ? 26.245 3.271 -16.047 1.00 98.69 280 LYS A C 1
ATOM 2098 O O . LYS A 1 280 ? 26.696 4.417 -16.075 1.00 98.69 280 LYS A O 1
ATOM 2103 N N . THR A 1 281 ? 25.721 2.676 -17.104 1.00 98.75 281 THR A N 1
ATOM 2104 C CA . THR A 1 281 ? 25.722 3.205 -18.463 1.00 98.75 281 THR A CA 1
ATOM 2105 C C . THR A 1 281 ? 24.316 3.642 -18.885 1.00 98.75 281 THR A C 1
ATOM 2107 O O . THR A 1 281 ? 23.329 3.232 -18.272 1.00 98.75 281 THR A O 1
ATOM 2110 N N . PRO A 1 282 ? 24.179 4.434 -19.965 1.00 98.81 282 PRO A N 1
ATOM 2111 C CA . PRO A 1 282 ? 22.869 4.754 -20.532 1.00 98.81 282 PRO A CA 1
ATOM 2112 C C . PRO A 1 282 ? 22.029 3.513 -20.880 1.00 98.81 282 PRO A C 1
ATOM 2114 O O . PRO A 1 282 ? 20.822 3.523 -20.670 1.00 98.81 282 PRO A O 1
ATOM 2117 N N . ALA A 1 283 ? 22.663 2.422 -21.326 1.00 98.62 283 ALA A N 1
ATOM 2118 C CA . ALA A 1 283 ? 21.970 1.168 -21.626 1.00 98.62 283 ALA A CA 1
ATOM 2119 C C . ALA A 1 283 ? 21.353 0.525 -20.370 1.00 98.62 283 ALA A C 1
ATOM 2121 O O . ALA A 1 283 ? 20.238 0.009 -20.431 1.00 98.62 283 ALA A O 1
ATOM 2122 N N . ASP A 1 284 ? 22.033 0.607 -19.221 1.00 98.75 284 ASP A N 1
ATOM 2123 C CA . ASP A 1 284 ? 21.490 0.126 -17.943 1.00 98.75 284 ASP A CA 1
ATOM 2124 C C . ASP A 1 284 ? 20.275 0.960 -17.512 1.00 98.75 284 ASP A C 1
ATOM 2126 O O . ASP A 1 284 ? 19.289 0.427 -17.008 1.00 98.75 284 ASP A O 1
ATOM 2130 N N . VAL A 1 285 ? 20.316 2.276 -17.749 1.00 98.81 285 VAL A N 1
ATOM 2131 C CA . VAL A 1 285 ? 19.186 3.176 -17.471 1.00 98.81 285 VAL A CA 1
ATOM 2132 C C . VAL A 1 285 ? 18.003 2.854 -18.379 1.00 98.81 285 VAL A C 1
ATOM 2134 O O . VAL A 1 285 ? 16.870 2.771 -17.912 1.00 98.81 285 VAL A O 1
ATOM 2137 N N . GLU A 1 286 ? 18.247 2.650 -19.672 1.00 98.75 286 GLU A N 1
ATOM 2138 C CA . GLU A 1 286 ? 17.214 2.262 -20.635 1.00 98.75 286 GLU A CA 1
ATOM 2139 C C . GLU A 1 286 ? 16.582 0.917 -20.273 1.00 98.75 286 GLU A C 1
ATOM 2141 O O . GLU A 1 286 ? 15.361 0.782 -20.348 1.00 98.75 286 GLU A O 1
ATOM 2146 N N . HIS A 1 287 ? 17.387 -0.043 -19.809 1.00 98.50 287 HIS A N 1
ATOM 2147 C CA . HIS A 1 287 ? 16.895 -1.311 -19.282 1.00 98.50 287 HIS A CA 1
ATOM 2148 C C . HIS A 1 287 ? 15.999 -1.108 -18.054 1.00 98.50 287 HIS A C 1
ATOM 2150 O O . HIS A 1 287 ? 14.840 -1.530 -18.073 1.00 98.50 287 HIS A O 1
ATOM 2156 N N . ALA A 1 288 ? 16.483 -0.383 -17.041 1.00 98.50 288 ALA A N 1
ATOM 2157 C CA . ALA A 1 288 ? 15.729 -0.065 -15.828 1.00 98.50 288 ALA A CA 1
ATOM 2158 C C . ALA A 1 288 ? 14.407 0.665 -16.133 1.00 98.50 288 ALA A C 1
ATOM 2160 O O . ALA A 1 288 ? 13.402 0.482 -15.448 1.00 98.50 288 ALA A O 1
ATOM 2161 N N . LEU A 1 289 ? 14.385 1.491 -17.183 1.00 98.38 289 LEU A N 1
ATOM 2162 C CA . LEU A 1 289 ? 13.184 2.177 -17.649 1.00 98.38 289 LEU A CA 1
ATOM 2163 C C . LEU A 1 289 ? 12.283 1.297 -18.518 1.00 98.38 289 LEU A C 1
ATOM 2165 O O . LEU A 1 289 ? 11.123 1.657 -18.691 1.00 98.38 289 LEU A O 1
ATOM 2169 N N . ALA A 1 290 ? 12.748 0.185 -19.076 1.00 97.19 290 ALA A N 1
ATOM 2170 C CA . ALA A 1 290 ? 11.931 -0.701 -19.904 1.00 97.19 290 ALA A CA 1
ATOM 2171 C C . ALA A 1 290 ? 11.164 -1.752 -19.087 1.00 97.19 290 ALA A C 1
ATOM 2173 O O . ALA A 1 290 ? 10.110 -2.204 -19.532 1.00 97.19 290 ALA A O 1
ATOM 2174 N N . VAL A 1 291 ? 11.669 -2.126 -17.909 1.00 93.88 291 VAL A N 1
ATOM 2175 C CA . VAL A 1 291 ? 11.073 -3.160 -17.051 1.00 93.88 291 VAL A CA 1
ATOM 2176 C C . VAL A 1 291 ? 9.911 -2.631 -16.199 1.00 93.88 291 VAL A C 1
ATOM 2178 O O . VAL A 1 291 ? 9.854 -1.452 -15.847 1.00 93.88 291 VAL A O 1
ATOM 2181 N N . ASP A 1 292 ? 8.969 -3.516 -15.857 1.00 87.88 292 ASP A N 1
ATOM 2182 C CA . ASP A 1 292 ? 7.789 -3.171 -15.047 1.00 87.88 292 ASP A CA 1
ATOM 2183 C C . ASP A 1 292 ? 8.062 -3.189 -13.532 1.00 87.88 292 ASP A C 1
ATOM 2185 O O . ASP A 1 292 ? 7.412 -2.465 -12.775 1.00 87.88 292 ASP A O 1
ATOM 2189 N N . ILE A 1 293 ? 9.004 -4.024 -13.081 1.00 90.50 293 ILE A N 1
ATOM 2190 C CA . ILE A 1 293 ? 9.401 -4.175 -11.674 1.00 90.50 293 ILE A CA 1
ATOM 2191 C C . ILE A 1 293 ? 10.916 -4.027 -11.605 1.00 90.50 293 ILE A C 1
ATOM 2193 O O . ILE A 1 293 ? 11.636 -4.805 -12.226 1.00 90.50 293 ILE A O 1
ATOM 2197 N N . LEU A 1 294 ? 11.382 -3.034 -10.851 1.00 96.06 294 LEU A N 1
ATOM 2198 C CA . LEU A 1 294 ? 12.801 -2.720 -10.736 1.00 96.06 294 LEU A CA 1
ATOM 2199 C C . LEU A 1 294 ? 13.465 -3.558 -9.646 1.00 96.06 294 LEU A C 1
ATOM 2201 O O . LEU A 1 294 ? 12.914 -3.760 -8.563 1.00 96.06 294 LEU A O 1
ATOM 2205 N N . THR A 1 295 ? 14.691 -3.979 -9.922 1.00 97.44 295 THR A N 1
ATOM 2206 C CA . THR A 1 295 ? 15.624 -4.511 -8.931 1.00 97.44 295 THR A CA 1
ATOM 2207 C C . THR A 1 295 ? 16.442 -3.386 -8.284 1.00 97.44 295 THR A C 1
ATOM 2209 O O . THR A 1 295 ? 16.425 -2.233 -8.723 1.00 97.44 295 THR A O 1
ATOM 2212 N N . LEU A 1 296 ? 17.214 -3.711 -7.242 1.00 97.88 296 LEU A N 1
ATOM 2213 C CA . LEU A 1 296 ? 18.187 -2.774 -6.666 1.00 97.88 296 LEU A CA 1
ATOM 2214 C C . LEU A 1 296 ? 19.292 -2.386 -7.660 1.00 97.88 296 LEU A C 1
ATOM 2216 O O . LEU A 1 296 ? 19.783 -1.261 -7.611 1.00 97.88 296 LEU A O 1
ATOM 2220 N N . ASP A 1 297 ? 19.654 -3.272 -8.590 1.00 98.19 297 ASP A N 1
ATOM 2221 C CA . ASP A 1 297 ? 20.652 -2.967 -9.619 1.00 98.19 297 ASP A CA 1
ATOM 2222 C C . ASP A 1 297 ? 20.101 -1.986 -10.674 1.00 98.19 297 ASP A C 1
ATOM 2224 O O . ASP A 1 297 ? 20.798 -1.050 -11.075 1.00 98.19 297 ASP A O 1
ATOM 2228 N N . ASP A 1 298 ? 18.815 -2.110 -11.022 1.00 98.56 298 ASP A N 1
ATOM 2229 C CA . ASP A 1 298 ? 18.094 -1.122 -11.839 1.00 98.56 298 ASP A CA 1
ATOM 2230 C C . ASP A 1 298 ? 18.005 0.229 -11.121 1.00 98.56 298 ASP A C 1
ATOM 2232 O O . ASP A 1 298 ? 18.201 1.290 -11.716 1.00 98.56 298 ASP A O 1
ATOM 2236 N N . PHE A 1 299 ? 17.760 0.209 -9.808 1.00 98.75 299 PHE A N 1
ATOM 2237 C CA . PHE A 1 299 ? 17.752 1.423 -8.999 1.00 98.75 299 PHE A CA 1
ATOM 2238 C C . PHE A 1 299 ? 19.119 2.116 -8.981 1.00 98.75 299 PHE A C 1
ATOM 2240 O O . PHE A 1 299 ? 19.171 3.339 -9.117 1.00 98.75 299 PHE A O 1
ATOM 2247 N N . MET A 1 300 ? 20.229 1.367 -8.906 1.00 98.75 300 MET A N 1
ATOM 2248 C CA . MET A 1 300 ? 21.570 1.942 -9.075 1.00 98.75 300 MET A CA 1
ATOM 2249 C C . MET A 1 300 ? 21.697 2.673 -10.417 1.00 98.75 300 MET A C 1
ATOM 2251 O O . MET A 1 300 ? 22.226 3.785 -10.453 1.00 98.75 300 MET A O 1
ATOM 2255 N N . ALA A 1 301 ? 21.183 2.089 -11.508 1.00 98.81 301 ALA A N 1
ATOM 2256 C CA . ALA A 1 301 ? 21.180 2.740 -12.817 1.00 98.81 301 ALA A CA 1
ATOM 2257 C C . ALA A 1 301 ? 20.408 4.064 -12.777 1.00 98.81 301 ALA A C 1
ATOM 2259 O O . ALA A 1 301 ? 20.935 5.089 -13.210 1.00 98.81 301 ALA A O 1
ATOM 2260 N N . LEU A 1 302 ? 19.224 4.089 -12.161 1.00 98.81 302 LEU A N 1
ATOM 2261 C CA . LEU A 1 302 ? 18.421 5.308 -12.021 1.00 98.81 302 LEU A CA 1
ATOM 2262 C C . LEU A 1 302 ? 19.036 6.372 -11.098 1.00 98.81 302 LEU A C 1
ATOM 2264 O O . LEU A 1 302 ? 18.771 7.561 -11.284 1.00 98.81 302 LEU A O 1
ATOM 2268 N N . LEU A 1 303 ? 19.856 5.984 -10.119 1.00 98.38 303 LEU A N 1
ATOM 2269 C CA . LEU A 1 303 ? 20.605 6.919 -9.270 1.00 98.38 303 LEU A CA 1
ATOM 2270 C C . LEU A 1 303 ? 21.873 7.454 -9.943 1.00 98.38 303 LEU A C 1
ATOM 2272 O O . LEU A 1 303 ? 22.352 8.534 -9.588 1.00 98.38 303 LEU A O 1
ATOM 2276 N N . SER A 1 304 ? 22.433 6.711 -10.894 1.00 98.50 304 SER A N 1
ATOM 2277 C CA . SER A 1 304 ? 23.717 7.024 -11.517 1.00 98.50 304 SER A CA 1
ATOM 2278 C C . SER A 1 304 ? 23.736 8.386 -12.230 1.00 98.50 304 SER A C 1
ATOM 2280 O O . SER A 1 304 ? 22.693 8.912 -12.636 1.00 98.50 304 SER A O 1
ATOM 2282 N N . PRO A 1 305 ? 24.923 8.976 -12.457 1.00 97.75 305 PRO A N 1
ATOM 2283 C CA . PRO A 1 305 ? 25.057 10.135 -13.338 1.00 97.75 305 PRO A CA 1
ATOM 2284 C C . PRO A 1 305 ? 24.544 9.880 -14.767 1.00 97.75 305 PRO A C 1
ATOM 2286 O O . PRO A 1 305 ? 24.051 10.809 -15.406 1.00 97.75 305 PRO A O 1
ATOM 2289 N N . ALA A 1 306 ? 24.601 8.634 -15.257 1.00 98.50 306 ALA A N 1
ATOM 2290 C CA . ALA A 1 306 ? 24.125 8.267 -16.591 1.00 98.50 306 ALA A CA 1
ATOM 2291 C C . ALA A 1 306 ? 22.608 8.447 -16.761 1.00 98.50 306 ALA A C 1
ATOM 2293 O O . ALA A 1 306 ? 22.148 8.665 -17.879 1.00 98.50 306 ALA A O 1
ATOM 2294 N N . ALA A 1 307 ? 21.832 8.439 -15.671 1.00 98.50 307 ALA A N 1
ATOM 2295 C CA . ALA A 1 307 ? 20.392 8.696 -15.715 1.00 98.50 307 ALA A CA 1
ATOM 2296 C C . ALA A 1 307 ? 20.029 10.185 -15.860 1.00 98.50 307 ALA A C 1
ATOM 2298 O O . ALA A 1 307 ? 18.868 10.514 -16.106 1.00 98.50 307 ALA A O 1
ATOM 2299 N N . ARG A 1 308 ? 21.002 11.106 -15.774 1.00 97.81 308 ARG A N 1
ATOM 2300 C CA . ARG A 1 308 ? 20.761 12.556 -15.861 1.00 97.81 308 ARG A CA 1
ATOM 2301 C C . ARG A 1 308 ? 19.988 12.987 -17.122 1.00 97.81 308 ARG A C 1
ATOM 2303 O O . ARG A 1 308 ? 19.059 13.780 -16.972 1.00 97.81 308 ARG A O 1
ATOM 2310 N N . PRO A 1 309 ? 20.293 12.490 -18.339 1.00 98.50 309 PRO A N 1
ATOM 2311 C CA . PRO A 1 309 ? 19.529 12.828 -19.544 1.00 98.50 309 PRO A CA 1
ATOM 2312 C C . PRO A 1 309 ? 18.110 12.237 -19.569 1.00 98.50 309 PRO A C 1
ATOM 2314 O O . PRO A 1 309 ? 17.278 12.689 -20.349 1.00 98.50 309 PRO A O 1
ATOM 2317 N N . TYR A 1 310 ? 17.820 11.250 -18.715 1.00 98.69 310 TYR A N 1
ATOM 2318 C CA . TYR A 1 310 ? 16.556 10.510 -18.688 1.00 98.69 310 TYR A CA 1
ATOM 2319 C C . TYR A 1 310 ? 15.578 11.016 -17.620 1.00 98.69 310 TYR A C 1
ATOM 2321 O O . TYR A 1 310 ? 14.483 10.469 -17.504 1.00 98.69 310 TYR A O 1
ATOM 2329 N N . ILE A 1 311 ? 15.925 12.066 -16.861 1.00 98.56 311 ILE A N 1
ATOM 2330 C CA . ILE A 1 311 ? 15.079 12.601 -15.778 1.00 98.56 311 ILE A CA 1
ATOM 2331 C C . ILE A 1 311 ? 13.663 12.924 -16.261 1.00 98.56 311 ILE A C 1
ATOM 2333 O O . ILE A 1 311 ? 12.711 12.626 -15.552 1.00 98.56 311 ILE A O 1
ATOM 2337 N N . GLU A 1 312 ? 13.505 13.483 -17.461 1.00 98.38 312 GLU A N 1
ATOM 2338 C CA . GLU A 1 312 ? 12.180 13.785 -18.017 1.00 98.38 312 GLU A CA 1
ATOM 2339 C C . GLU A 1 312 ? 11.340 12.509 -18.193 1.00 98.38 312 GLU A C 1
ATOM 2341 O O . GLU A 1 312 ? 10.195 12.432 -17.748 1.00 98.38 312 GLU A O 1
ATOM 2346 N N . LEU A 1 313 ? 11.932 11.455 -18.762 1.00 98.50 313 LEU A N 1
ATOM 2347 C CA . LEU A 1 313 ? 11.263 10.164 -18.929 1.00 98.50 313 LEU A CA 1
ATOM 2348 C C . LEU A 1 313 ? 10.953 9.508 -17.573 1.00 98.50 313 LEU A C 1
ATOM 2350 O O . LEU A 1 313 ? 9.864 8.960 -17.376 1.00 98.50 313 LEU A O 1
ATOM 2354 N N . MET A 1 314 ? 11.882 9.602 -16.617 1.00 98.69 314 MET A N 1
ATOM 2355 C CA . MET A 1 314 ? 11.670 9.153 -15.239 1.00 98.69 314 MET A CA 1
ATOM 2356 C C . MET A 1 314 ? 10.509 9.906 -14.584 1.00 98.69 314 MET A C 1
ATOM 2358 O O . MET A 1 314 ? 9.656 9.274 -13.966 1.00 98.69 314 MET A O 1
ATOM 2362 N N . ALA A 1 315 ? 10.442 11.229 -14.745 1.00 98.69 315 ALA A N 1
ATOM 2363 C CA . ALA A 1 315 ? 9.410 12.084 -14.171 1.00 98.69 315 ALA A CA 1
ATOM 2364 C C . ALA A 1 315 ? 8.023 11.766 -14.735 1.00 98.69 315 ALA A C 1
ATOM 2366 O O . ALA A 1 315 ? 7.072 11.631 -13.966 1.00 98.69 315 ALA A O 1
ATOM 2367 N N . GLN A 1 316 ? 7.904 11.552 -16.047 1.00 98.50 316 GLN A N 1
ATOM 2368 C CA . GLN A 1 316 ? 6.642 11.152 -16.680 1.00 98.50 316 GLN A CA 1
ATOM 2369 C C . GLN A 1 316 ? 6.144 9.798 -16.156 1.00 98.50 316 GLN A C 1
ATOM 2371 O O . GLN A 1 316 ? 4.967 9.644 -15.811 1.00 98.50 316 GLN A O 1
ATOM 2376 N N . LYS A 1 317 ? 7.038 8.807 -16.039 1.00 98.19 317 LYS A N 1
ATOM 2377 C CA . LYS A 1 317 ? 6.685 7.497 -15.475 1.00 98.19 317 LYS A CA 1
ATOM 2378 C C . LYS A 1 317 ? 6.341 7.587 -13.989 1.00 98.19 317 LYS A C 1
ATOM 2380 O O . LYS A 1 317 ? 5.326 7.032 -13.567 1.00 98.19 317 LYS A O 1
ATOM 2385 N N . ALA A 1 318 ? 7.139 8.314 -13.211 1.00 98.38 318 ALA A N 1
ATOM 2386 C CA . ALA A 1 318 ? 6.894 8.544 -11.794 1.00 98.38 318 ALA A CA 1
ATOM 2387 C C . ALA A 1 318 ? 5.544 9.244 -11.572 1.00 98.38 318 ALA A C 1
ATOM 2389 O O . ALA A 1 318 ? 4.779 8.822 -10.704 1.00 98.38 318 ALA A O 1
ATOM 2390 N N . GLN A 1 319 ? 5.195 10.228 -12.404 1.00 98.38 319 GLN A N 1
ATOM 2391 C CA . GLN A 1 319 ? 3.889 10.882 -12.378 1.00 98.38 319 GLN A CA 1
ATOM 2392 C C . GLN A 1 319 ? 2.757 9.906 -12.649 1.00 98.38 319 GLN A C 1
ATOM 2394 O O . GLN A 1 319 ? 1.822 9.825 -11.851 1.00 98.38 319 GLN A O 1
ATOM 2399 N N . LYS A 1 320 ? 2.853 9.117 -13.720 1.00 97.19 320 LYS A N 1
ATOM 2400 C CA . LYS A 1 320 ? 1.840 8.109 -14.043 1.00 97.19 320 LYS A CA 1
ATOM 2401 C C . LYS A 1 320 ? 1.618 7.137 -12.879 1.00 97.19 320 LYS A C 1
ATOM 2403 O O . LYS A 1 320 ? 0.474 6.924 -12.481 1.00 97.19 320 LYS A O 1
ATOM 2408 N N . LEU A 1 321 ? 2.694 6.595 -12.302 1.00 96.44 321 LEU A N 1
ATOM 2409 C CA . LEU A 1 321 ? 2.618 5.684 -11.155 1.00 96.44 321 LEU A CA 1
ATOM 2410 C C . LEU A 1 321 ? 2.025 6.363 -9.919 1.00 96.44 321 LEU A C 1
ATOM 2412 O O . LEU A 1 321 ? 1.159 5.791 -9.260 1.00 96.44 321 LEU A O 1
ATOM 2416 N N . THR A 1 322 ? 2.433 7.598 -9.625 1.00 96.31 322 THR A N 1
ATOM 2417 C CA . THR A 1 322 ? 1.897 8.360 -8.489 1.00 96.31 322 THR A CA 1
ATOM 2418 C C . THR A 1 322 ? 0.395 8.581 -8.643 1.00 96.31 322 THR A C 1
ATOM 2420 O O . THR A 1 322 ? -0.350 8.311 -7.704 1.00 96.31 322 THR A O 1
ATOM 2423 N N . ARG A 1 323 ? -0.085 8.987 -9.828 1.00 94.56 323 ARG A N 1
ATOM 2424 C CA . ARG A 1 323 ? -1.526 9.168 -10.075 1.00 94.56 323 ARG A CA 1
ATOM 2425 C C . ARG A 1 323 ? -2.293 7.848 -10.040 1.00 94.56 323 ARG A C 1
ATOM 2427 O O . ARG A 1 323 ? -3.398 7.810 -9.510 1.00 94.56 323 ARG A O 1
ATOM 2434 N N . GLN A 1 324 ? -1.705 6.761 -10.535 1.00 90.88 324 GLN A N 1
ATOM 2435 C CA . GLN A 1 324 ? -2.313 5.431 -10.468 1.00 90.88 324 GLN A CA 1
ATOM 2436 C C . GLN A 1 324 ? -2.483 4.936 -9.023 1.00 90.88 324 GLN A C 1
ATOM 2438 O O . GLN A 1 324 ? -3.480 4.285 -8.722 1.00 90.88 324 GLN A O 1
ATOM 2443 N N . ARG A 1 325 ? -1.514 5.212 -8.139 1.00 89.31 325 ARG A N 1
ATOM 2444 C CA . ARG A 1 325 ? -1.504 4.694 -6.760 1.00 89.31 325 ARG A CA 1
ATOM 2445 C C . ARG A 1 325 ? -2.201 5.601 -5.752 1.00 89.31 325 ARG A C 1
ATOM 2447 O O . ARG A 1 325 ? -2.898 5.095 -4.881 1.00 89.31 325 ARG A O 1
ATOM 2454 N N . PHE A 1 326 ? -2.040 6.914 -5.880 1.00 90.56 326 PHE A N 1
ATOM 2455 C CA . PHE A 1 326 ? -2.507 7.896 -4.894 1.00 90.56 326 PHE A CA 1
ATOM 2456 C C . PHE A 1 326 ? -3.582 8.846 -5.443 1.00 90.56 326 PHE A C 1
ATOM 2458 O O . PHE A 1 326 ? -4.067 9.719 -4.725 1.00 90.56 326 PHE A O 1
ATOM 2465 N N . GLY A 1 327 ? -3.978 8.703 -6.714 1.00 92.56 327 GLY A N 1
ATOM 2466 C CA . GLY A 1 327 ? -4.916 9.627 -7.349 1.00 92.56 327 GLY A CA 1
ATOM 2467 C C . GLY A 1 327 ? -4.351 11.045 -7.367 1.00 92.56 327 GLY A C 1
ATOM 2468 O O . GLY A 1 327 ? -3.162 11.230 -7.597 1.00 92.56 327 GLY A O 1
ATOM 2469 N N . HIS A 1 328 ? -5.184 12.048 -7.102 1.00 92.75 328 HIS A N 1
ATOM 2470 C CA . HIS A 1 328 ? -4.766 13.453 -6.999 1.00 92.75 328 HIS A CA 1
ATOM 2471 C C . HIS A 1 328 ? -4.504 13.902 -5.554 1.00 92.75 328 HIS A C 1
ATOM 2473 O O . HIS A 1 328 ? -4.178 15.066 -5.333 1.00 92.75 328 HIS A O 1
ATOM 2479 N N . ALA A 1 329 ? -4.654 13.006 -4.576 1.00 93.06 329 ALA A N 1
ATOM 2480 C CA . ALA A 1 329 ? -4.540 13.338 -3.165 1.00 93.06 329 ALA A CA 1
ATOM 2481 C C . ALA A 1 329 ? -3.085 13.614 -2.760 1.00 93.06 329 ALA A C 1
ATOM 2483 O O . ALA A 1 329 ? -2.171 12.868 -3.116 1.00 93.06 329 ALA A O 1
ATOM 2484 N N . VAL A 1 330 ? -2.891 14.674 -1.975 1.00 96.75 330 VAL A N 1
ATOM 2485 C CA . VAL A 1 330 ? -1.624 14.995 -1.311 1.00 96.75 330 VAL A CA 1
ATOM 2486 C C . VAL A 1 330 ? -1.908 15.202 0.171 1.00 96.75 330 VAL A C 1
ATOM 2488 O O . VAL A 1 330 ? -2.600 16.152 0.538 1.00 96.75 330 VAL A O 1
ATOM 2491 N N . GLY A 1 331 ? -1.384 14.310 1.010 1.00 95.94 331 GLY A N 1
ATOM 2492 C CA . GLY A 1 331 ? -1.517 14.390 2.464 1.00 95.94 331 GLY A CA 1
ATOM 2493 C C . GLY A 1 331 ? -0.807 15.616 3.030 1.00 95.94 331 GLY A C 1
ATOM 2494 O O . GLY A 1 331 ? 0.278 15.984 2.572 1.00 95.94 331 GLY A O 1
ATOM 2495 N N . PHE A 1 332 ? -1.443 16.275 3.994 1.00 96.75 332 PHE A N 1
ATOM 2496 C CA . PHE A 1 332 ? -0.886 17.403 4.728 1.00 96.75 332 PHE A CA 1
ATOM 2497 C C . PHE A 1 332 ? -0.610 16.972 6.160 1.00 96.75 332 PHE A C 1
ATOM 2499 O O . PHE A 1 332 ? -1.500 16.494 6.861 1.00 96.75 332 PHE A O 1
ATOM 2506 N N . TYR A 1 333 ? 0.616 17.203 6.613 1.00 96.06 333 TYR A N 1
ATOM 2507 C CA . TYR A 1 333 ? 0.978 17.076 8.018 1.00 96.06 333 TYR A CA 1
ATOM 2508 C C . TYR A 1 333 ? 1.717 18.322 8.492 1.00 96.06 333 TYR A C 1
ATOM 2510 O O . TYR A 1 333 ? 2.134 19.170 7.700 1.00 96.06 333 TYR A O 1
ATOM 2518 N N . VAL A 1 334 ? 1.896 18.441 9.799 1.00 96.19 334 VAL A N 1
ATOM 2519 C CA . VAL A 1 334 ? 2.619 19.566 10.384 1.00 96.19 334 VAL A CA 1
ATOM 2520 C C . VAL A 1 334 ? 3.484 19.090 11.553 1.00 96.19 334 VAL A C 1
ATOM 2522 O O . VAL A 1 334 ? 3.019 18.272 12.351 1.00 96.19 334 VAL A O 1
ATOM 2525 N N . PRO A 1 335 ? 4.755 19.524 11.653 1.00 96.56 335 PRO A N 1
ATOM 2526 C CA . PRO A 1 335 ? 5.592 19.173 12.789 1.00 96.56 335 PRO A CA 1
ATOM 2527 C C . PRO A 1 335 ? 5.284 20.074 13.988 1.00 96.56 335 PRO A C 1
ATOM 2529 O O . PRO A 1 335 ? 5.305 21.297 13.851 1.00 96.56 335 PRO A O 1
ATOM 2532 N N . LEU A 1 336 ? 5.053 19.491 15.162 1.00 96.94 336 LEU A N 1
ATOM 2533 C CA . LEU A 1 336 ? 4.992 20.196 16.440 1.00 96.94 336 LEU A CA 1
ATOM 2534 C C . LEU A 1 336 ? 6.217 19.837 17.274 1.00 96.94 336 LEU A C 1
ATOM 2536 O O . LEU A 1 336 ? 6.368 18.713 17.752 1.00 96.94 336 LEU A O 1
ATOM 2540 N N . TYR A 1 337 ? 7.081 20.825 17.473 1.00 96.06 337 TYR A N 1
ATOM 2541 C CA . TYR A 1 337 ? 8.240 20.693 18.337 1.00 96.06 337 TYR A CA 1
ATOM 2542 C C . TYR A 1 337 ? 7.801 20.858 19.794 1.00 96.06 337 TYR A C 1
ATOM 2544 O O . TYR A 1 337 ? 7.390 21.937 20.211 1.00 96.06 337 TYR A O 1
ATOM 2552 N N . LEU A 1 338 ? 7.895 19.793 20.586 1.00 95.88 338 LEU A N 1
ATOM 2553 C CA . LEU A 1 338 ? 7.565 19.832 22.014 1.00 95.88 338 LEU A CA 1
ATOM 2554 C C . LEU A 1 338 ? 8.758 20.299 22.858 1.00 95.88 338 LEU A C 1
ATOM 2556 O O . LEU A 1 338 ? 8.589 20.849 23.946 1.00 95.88 338 LEU A O 1
ATOM 2560 N N . SER A 1 339 ? 9.985 20.094 22.368 1.00 95.06 339 SER A N 1
ATOM 2561 C CA . SER A 1 339 ? 11.198 20.494 23.079 1.00 95.06 339 SER A CA 1
ATOM 2562 C C . SER A 1 339 ? 12.410 20.630 22.168 1.00 95.06 339 SER A C 1
ATOM 2564 O O . SER A 1 339 ? 12.614 19.815 21.269 1.00 95.06 339 SER A O 1
ATOM 2566 N N . ASN A 1 340 ? 13.265 21.612 22.459 1.00 94.19 340 ASN A N 1
ATOM 2567 C CA . ASN A 1 340 ? 14.597 21.745 21.860 1.00 94.19 340 ASN A CA 1
ATOM 2568 C C . ASN A 1 340 ? 15.723 21.254 22.797 1.00 94.19 340 ASN A C 1
ATOM 2570 O O . ASN A 1 340 ? 16.908 21.487 22.537 1.00 94.19 340 ASN A O 1
ATOM 2574 N N . LEU A 1 341 ? 15.382 20.607 23.916 1.00 93.81 341 LEU A N 1
ATOM 2575 C CA . LEU A 1 341 ? 16.355 20.043 24.846 1.00 93.81 341 LEU A CA 1
ATOM 2576 C C . LEU A 1 341 ? 16.959 18.761 24.269 1.00 93.81 341 LEU A C 1
ATOM 2578 O O . LEU A 1 341 ? 16.250 17.793 24.022 1.00 93.81 341 LEU A O 1
ATOM 2582 N N . CYS A 1 342 ? 18.278 18.748 24.084 1.00 94.38 342 CYS A N 1
ATOM 2583 C CA . CYS A 1 342 ? 19.001 17.613 23.523 1.00 94.38 342 CYS A CA 1
ATOM 2584 C C . CYS A 1 342 ? 20.324 17.406 24.267 1.00 94.38 342 CYS A C 1
ATOM 2586 O O . CYS A 1 342 ? 21.033 18.369 24.560 1.00 94.38 342 CYS A O 1
ATOM 2588 N N . ALA A 1 343 ? 20.649 16.149 24.556 1.00 94.19 343 ALA A N 1
ATOM 2589 C CA . ALA A 1 343 ? 21.891 15.705 25.177 1.00 94.19 343 ALA A CA 1
ATOM 2590 C C . ALA A 1 343 ? 22.917 15.183 24.156 1.00 94.19 343 ALA A C 1
ATOM 2592 O O . ALA A 1 343 ? 23.994 14.745 24.554 1.00 94.19 343 ALA A O 1
ATOM 2593 N N . ASN A 1 344 ? 22.592 15.204 22.859 1.00 94.38 344 ASN A N 1
ATOM 2594 C CA . ASN A 1 344 ? 23.525 14.820 21.803 1.00 94.38 344 ASN A CA 1
ATOM 2595 C C . ASN A 1 344 ? 24.278 16.024 21.246 1.00 94.38 344 ASN A C 1
ATOM 2597 O O . ASN A 1 344 ? 23.737 17.131 21.169 1.00 94.38 344 ASN A O 1
ATOM 2601 N N . ASP A 1 345 ? 25.484 15.766 20.750 1.00 94.69 345 ASP A N 1
ATOM 2602 C CA . ASP A 1 345 ? 26.265 16.720 19.970 1.00 94.69 345 ASP A CA 1
ATOM 2603 C C . ASP A 1 345 ? 26.299 16.282 18.503 1.00 94.69 345 ASP A C 1
ATOM 2605 O O . ASP A 1 345 ? 27.022 15.355 18.136 1.00 94.69 345 ASP A O 1
ATOM 2609 N N . CYS A 1 346 ? 25.438 16.893 17.686 1.00 94.94 346 CYS A N 1
ATOM 2610 C CA . CYS A 1 346 ? 25.324 16.614 16.255 1.00 94.94 346 CYS A CA 1
ATOM 2611 C C . CYS A 1 346 ? 25.747 17.854 15.471 1.00 94.94 346 CYS A C 1
ATOM 2613 O O . CYS A 1 346 ? 25.096 18.893 15.574 1.00 94.94 346 CYS A O 1
ATOM 2615 N N . THR A 1 347 ? 26.790 17.731 14.657 1.00 94.12 347 THR A N 1
ATOM 2616 C CA . THR A 1 347 ? 27.421 18.856 13.929 1.00 94.12 347 THR A CA 1
ATOM 2617 C C . THR A 1 347 ? 26.506 19.579 12.928 1.00 94.12 347 THR A C 1
ATOM 2619 O O . THR A 1 347 ? 26.830 20.655 12.451 1.00 94.12 347 THR A O 1
ATOM 2622 N N . TYR A 1 348 ? 25.350 19.007 12.601 1.00 92.81 348 TYR A N 1
ATOM 2623 C CA . TYR A 1 348 ? 24.415 19.509 11.591 1.00 92.81 348 TYR A CA 1
ATOM 2624 C C . TYR A 1 348 ? 23.059 19.947 12.176 1.00 92.81 348 TYR A C 1
ATOM 2626 O O . TYR A 1 348 ? 22.094 20.131 11.433 1.00 92.81 348 TYR A O 1
ATOM 2634 N N . CYS A 1 349 ? 22.935 20.048 13.504 1.00 93.69 349 CYS A N 1
ATOM 2635 C CA . CYS A 1 349 ? 21.652 20.269 14.172 1.00 93.69 349 CYS A CA 1
ATOM 2636 C C . CYS A 1 349 ? 21.669 21.515 15.062 1.00 93.69 349 CYS A C 1
ATOM 2638 O O . CYS A 1 349 ? 22.464 21.604 15.999 1.00 93.69 349 CYS A O 1
ATOM 2640 N N . GLY A 1 350 ? 20.704 22.424 14.867 1.00 92.44 350 GLY A N 1
ATOM 2641 C CA . GLY A 1 350 ? 20.549 23.622 15.701 1.00 92.44 350 GLY A CA 1
ATOM 2642 C C . GLY A 1 350 ? 20.324 23.312 17.185 1.00 92.44 350 GLY A C 1
ATOM 2643 O O . GLY A 1 350 ? 20.742 24.081 18.048 1.00 92.44 350 GLY A O 1
ATOM 2644 N N . PHE A 1 351 ? 19.757 22.146 17.509 1.00 93.75 351 PHE A N 1
ATOM 2645 C CA . PHE A 1 351 ? 19.540 21.708 18.891 1.00 93.75 351 PHE A CA 1
ATOM 2646 C C . PHE A 1 351 ? 20.750 21.028 19.531 1.00 93.75 351 PHE A C 1
ATOM 2648 O O . PHE A 1 351 ? 20.625 20.585 20.675 1.00 93.75 351 PHE A O 1
ATOM 2655 N N . SER A 1 352 ? 21.898 20.934 18.851 1.00 92.44 352 SER A N 1
ATOM 2656 C CA . SER A 1 352 ? 23.105 20.318 19.416 1.00 92.44 352 SER A CA 1
ATOM 2657 C C . SER A 1 352 ? 23.386 20.825 20.837 1.00 92.44 352 SER A C 1
ATOM 2659 O O . SER A 1 352 ? 23.221 22.013 21.129 1.00 92.44 352 SER A O 1
ATOM 2661 N N . MET A 1 353 ? 23.784 19.934 21.751 1.00 91.88 353 MET A N 1
ATOM 2662 C CA . MET A 1 353 ? 24.070 20.277 23.149 1.00 91.88 353 MET A CA 1
ATOM 2663 C C . MET A 1 353 ? 25.142 21.370 23.275 1.00 91.88 353 MET A C 1
ATOM 2665 O O . MET A 1 353 ? 25.077 22.193 24.186 1.00 91.88 353 MET A O 1
ATOM 2669 N N . SER A 1 354 ? 26.088 21.401 22.331 1.00 90.19 354 SER A N 1
ATOM 2670 C CA . SER A 1 354 ? 27.199 22.355 22.291 1.00 90.19 354 SER A CA 1
ATOM 2671 C C . SER A 1 354 ? 26.768 23.762 21.859 1.00 90.19 354 SER A C 1
ATOM 2673 O O . SER A 1 354 ? 27.471 24.737 22.135 1.00 90.19 354 SER A O 1
ATOM 2675 N N . ASN A 1 355 ? 25.578 23.904 21.266 1.00 88.69 355 ASN A N 1
ATOM 2676 C CA . ASN A 1 355 ? 25.007 25.210 20.965 1.00 88.69 355 ASN A CA 1
ATOM 2677 C C . ASN A 1 355 ? 24.492 25.873 22.252 1.00 88.69 355 ASN A C 1
ATOM 2679 O O . ASN A 1 355 ? 23.632 25.340 22.964 1.00 88.69 355 ASN A O 1
ATOM 2683 N N . LYS A 1 356 ? 24.997 27.080 22.538 1.00 84.50 356 LYS A N 1
ATOM 2684 C CA . LYS A 1 356 ? 24.568 27.914 23.673 1.00 84.50 356 LYS A CA 1
ATOM 2685 C C . LYS A 1 356 ? 23.224 28.572 23.373 1.00 84.50 356 LYS A C 1
ATOM 2687 O O . LYS A 1 356 ? 23.166 29.721 22.949 1.00 84.50 356 LYS A O 1
ATOM 2692 N N . ILE A 1 357 ? 22.154 27.811 23.565 1.00 84.25 357 ILE A N 1
ATOM 2693 C CA . ILE A 1 357 ? 20.792 28.205 23.195 1.00 84.25 357 ILE A CA 1
ATOM 2694 C C . ILE A 1 357 ? 19.872 28.113 24.410 1.00 84.25 357 ILE A C 1
ATOM 2696 O O . ILE A 1 357 ? 20.102 27.311 25.322 1.00 84.25 357 ILE A O 1
ATOM 2700 N N . LYS A 1 358 ? 18.806 28.913 24.420 1.00 86.38 358 LYS A N 1
ATOM 2701 C CA . LYS A 1 358 ? 17.768 28.803 25.442 1.00 86.38 358 LYS A CA 1
ATOM 2702 C C . LYS A 1 358 ? 16.990 27.505 25.222 1.00 86.38 358 LYS A C 1
ATOM 2704 O O . LYS A 1 358 ? 16.458 27.259 24.140 1.00 86.38 358 LYS A O 1
ATOM 2709 N N . ARG A 1 359 ? 16.958 26.653 26.248 1.00 91.50 359 ARG A N 1
ATOM 2710 C CA . ARG A 1 359 ? 16.240 25.378 26.197 1.00 91.50 359 ARG A CA 1
ATOM 2711 C C . ARG A 1 359 ? 14.797 25.577 26.654 1.00 91.50 359 ARG A C 1
ATOM 2713 O O . ARG A 1 359 ? 14.566 26.142 27.721 1.00 91.50 359 ARG A O 1
ATOM 2720 N N . LYS A 1 360 ? 13.846 25.096 25.859 1.00 92.06 360 LYS A N 1
ATOM 2721 C CA . LYS A 1 360 ? 12.406 25.140 26.108 1.00 92.06 360 LYS A CA 1
ATOM 2722 C C . LYS A 1 360 ? 11.824 23.744 25.916 1.00 92.06 360 LYS A C 1
ATOM 2724 O O . LYS A 1 360 ? 12.130 23.065 24.939 1.00 92.06 360 LYS A O 1
ATOM 2729 N N . THR A 1 361 ? 10.997 23.334 26.869 1.00 94.81 361 THR A N 1
ATOM 2730 C CA . THR A 1 361 ? 10.109 22.169 26.779 1.00 94.81 361 THR A CA 1
ATOM 2731 C C . THR A 1 361 ? 8.716 22.679 27.096 1.00 94.81 361 THR A C 1
ATOM 2733 O O . THR A 1 361 ? 8.560 23.379 28.097 1.00 94.81 361 THR A O 1
ATOM 2736 N N . LEU A 1 362 ? 7.749 22.393 26.229 1.00 95.00 362 LEU A N 1
ATOM 2737 C CA . LEU A 1 362 ? 6.382 22.864 26.408 1.00 95.00 362 LEU A CA 1
ATOM 2738 C C . LEU A 1 362 ? 5.746 22.194 27.626 1.00 95.00 362 LEU A C 1
ATOM 2740 O O . LEU A 1 362 ? 5.889 20.983 27.821 1.00 95.00 362 LEU A O 1
ATOM 2744 N N . ASN A 1 363 ? 5.052 22.994 28.433 1.00 95.06 363 ASN A N 1
ATOM 2745 C CA . ASN A 1 363 ? 4.174 22.491 29.489 1.00 95.06 363 ASN A CA 1
ATOM 2746 C C . ASN A 1 363 ? 2.775 22.154 28.939 1.00 95.06 363 ASN A C 1
ATOM 2748 O O . ASN A 1 363 ? 2.440 22.537 27.822 1.00 95.06 363 ASN A O 1
ATOM 2752 N N . ASP A 1 364 ? 1.943 21.487 29.738 1.00 97.12 364 ASP A N 1
ATOM 2753 C CA . ASP A 1 364 ? 0.613 21.012 29.327 1.00 97.12 364 ASP A CA 1
ATOM 2754 C C . ASP A 1 364 ? -0.281 22.112 28.730 1.00 97.12 364 ASP A C 1
ATOM 2756 O O . ASP A 1 364 ? -0.925 21.895 27.705 1.00 97.12 364 ASP A O 1
ATOM 2760 N N . ALA A 1 365 ? -0.289 23.314 29.320 1.00 96.69 365 ALA A N 1
ATOM 2761 C CA . ALA A 1 365 ? -1.096 24.428 28.822 1.00 96.69 365 ALA A CA 1
ATOM 2762 C C . ALA A 1 365 ? -0.574 24.959 27.477 1.00 96.69 365 ALA A C 1
ATOM 2764 O O . ALA A 1 365 ? -1.363 25.293 26.594 1.00 96.69 365 ALA A O 1
ATOM 2765 N N . GLU A 1 366 ? 0.749 25.006 27.299 1.00 96.12 366 GLU A N 1
ATOM 2766 C CA . GLU A 1 366 ? 1.360 25.354 26.012 1.00 96.12 366 GLU A CA 1
ATOM 2767 C C . GLU A 1 366 ? 1.060 24.289 24.949 1.00 96.12 366 GLU A C 1
ATOM 2769 O O . GLU A 1 366 ? 0.694 24.644 23.833 1.00 96.12 366 GLU A O 1
ATOM 2774 N N . ILE A 1 367 ? 1.152 22.997 25.292 1.00 97.31 367 ILE A N 1
ATOM 2775 C CA . ILE A 1 367 ? 0.839 21.883 24.383 1.00 97.31 367 ILE A CA 1
ATOM 2776 C C . ILE A 1 367 ? -0.609 21.976 23.902 1.00 97.31 367 ILE A C 1
ATOM 2778 O O . ILE A 1 367 ? -0.856 21.912 22.699 1.00 97.31 367 ILE A O 1
ATOM 2782 N N . ILE A 1 368 ? -1.560 22.162 24.821 1.00 97.69 368 ILE A N 1
ATOM 2783 C CA . ILE A 1 368 ? -2.982 22.309 24.488 1.00 97.69 368 ILE A CA 1
ATOM 2784 C C . ILE A 1 368 ? -3.197 23.503 23.551 1.00 97.69 368 ILE A C 1
ATOM 2786 O O . ILE A 1 368 ? -3.864 23.366 22.527 1.00 97.69 368 ILE A O 1
ATOM 2790 N N . ASN A 1 369 ? -2.582 24.651 23.847 1.00 96.88 369 ASN A N 1
ATOM 2791 C CA . ASN A 1 369 ? -2.719 25.854 23.027 1.00 96.88 369 ASN A CA 1
ATOM 2792 C C . ASN A 1 369 ? -2.136 25.676 21.608 1.00 96.88 369 ASN A C 1
ATOM 2794 O O . ASN A 1 369 ? -2.747 26.108 20.625 1.00 96.88 369 ASN A O 1
ATOM 2798 N N . GLU A 1 370 ? -0.990 24.998 21.474 1.00 97.19 370 GLU A N 1
ATOM 2799 C CA . GLU A 1 370 ? -0.430 24.619 20.169 1.00 97.19 370 GLU A CA 1
ATOM 2800 C C . GLU A 1 370 ? -1.388 23.690 19.413 1.00 97.19 370 GLU A C 1
ATOM 2802 O O . GLU A 1 370 ? -1.689 23.939 18.245 1.00 97.19 370 GLU A O 1
ATOM 2807 N N . CYS A 1 371 ? -1.918 22.658 20.080 1.00 97.25 371 CYS A N 1
ATOM 2808 C CA . CYS A 1 371 ? -2.853 21.709 19.477 1.00 97.25 371 CYS A CA 1
ATOM 2809 C C . CYS A 1 371 ? -4.113 22.419 18.965 1.00 97.25 371 CYS A C 1
ATOM 2811 O O . CYS A 1 371 ? -4.487 22.257 17.804 1.00 97.25 371 CYS A O 1
ATOM 2813 N N . GLU A 1 372 ? -4.736 23.267 19.785 1.00 96.94 372 GLU A N 1
ATOM 2814 C CA . GLU A 1 372 ? -5.906 24.058 19.393 1.00 96.94 372 GLU A CA 1
ATOM 2815 C C . GLU A 1 372 ? -5.615 24.996 18.220 1.00 96.94 372 GLU A C 1
ATOM 2817 O O . GLU A 1 372 ? -6.445 25.151 17.322 1.00 96.94 372 GLU A O 1
ATOM 2822 N N . THR A 1 373 ? -4.438 25.620 18.204 1.00 95.88 373 THR A N 1
ATOM 2823 C CA . THR A 1 373 ? -4.041 26.534 17.129 1.00 95.88 373 THR A CA 1
ATOM 2824 C C . THR A 1 373 ? -3.820 25.787 15.819 1.00 95.88 373 THR A C 1
ATOM 2826 O O . THR A 1 373 ? -4.349 26.190 14.783 1.00 95.88 373 THR A O 1
ATOM 2829 N N . ILE A 1 374 ? -3.134 24.646 15.859 1.00 95.62 374 ILE A N 1
ATOM 2830 C CA . ILE A 1 374 ? -2.943 23.781 14.692 1.00 95.62 374 ILE A CA 1
ATOM 2831 C C . ILE A 1 374 ? -4.293 23.269 14.163 1.00 95.62 374 ILE A C 1
ATOM 2833 O O . ILE A 1 374 ? -4.525 23.262 12.950 1.00 95.62 374 ILE A O 1
ATOM 2837 N N . ARG A 1 375 ? -5.229 22.914 15.053 1.00 94.19 375 ARG A N 1
ATOM 2838 C CA . ARG A 1 375 ? -6.592 22.516 14.668 1.00 94.19 375 ARG A CA 1
ATOM 2839 C C . ARG A 1 375 ? -7.385 23.638 14.017 1.00 94.19 375 ARG A C 1
ATOM 2841 O O . ARG A 1 375 ? -8.088 23.378 13.045 1.00 94.19 375 ARG A O 1
ATOM 2848 N N . LYS A 1 376 ? -7.229 24.882 14.478 1.00 94.06 376 LYS A N 1
ATOM 2849 C CA . LYS A 1 376 ? -7.825 26.063 13.824 1.00 94.06 376 LYS A CA 1
ATOM 2850 C C . LYS A 1 376 ? -7.268 26.292 12.415 1.00 94.06 376 LYS A C 1
ATOM 2852 O O . LYS A 1 376 ? -8.003 26.776 11.561 1.00 94.06 376 LYS A O 1
ATOM 2857 N N . ILE A 1 377 ? -6.005 25.935 12.159 1.00 93.00 377 ILE A N 1
ATOM 2858 C CA . ILE A 1 377 ? -5.412 25.973 10.808 1.00 93.00 377 ILE A CA 1
ATOM 2859 C C . ILE A 1 377 ? -6.012 24.876 9.910 1.00 93.0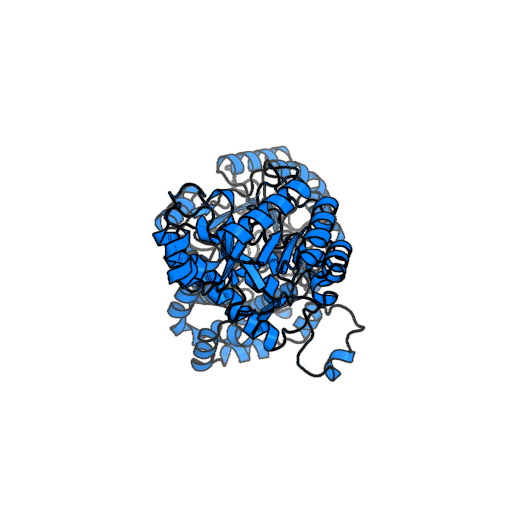0 377 ILE A C 1
ATOM 2861 O O . ILE A 1 377 ? -6.137 25.079 8.705 1.00 93.00 377 ILE A O 1
ATOM 2865 N N . GLY A 1 378 ? -6.420 23.745 10.494 1.00 91.69 378 GLY A N 1
ATOM 2866 C CA . GLY A 1 378 ? -7.150 22.671 9.814 1.00 91.69 378 GLY A CA 1
ATOM 2867 C C . GLY A 1 378 ? -6.403 21.342 9.707 1.00 91.69 378 GLY A C 1
ATOM 2868 O O . GLY A 1 378 ? -6.923 20.419 9.088 1.00 91.69 378 GLY A O 1
ATOM 2869 N N . PHE A 1 379 ? -5.209 21.214 10.293 1.00 94.50 379 PHE A N 1
ATOM 2870 C CA . PHE A 1 379 ? -4.454 19.957 10.265 1.00 94.50 379 PHE A CA 1
ATOM 2871 C C . PHE A 1 379 ? -5.055 18.896 11.190 1.00 94.50 379 PHE A C 1
ATOM 2873 O O . PHE A 1 379 ? -5.452 19.185 12.319 1.00 94.50 379 PHE A O 1
ATOM 2880 N N . ASP A 1 380 ? -5.039 17.645 10.736 1.00 92.44 380 ASP A N 1
ATOM 2881 C CA . ASP A 1 380 ? -5.441 16.467 11.518 1.00 92.44 380 ASP A CA 1
ATOM 2882 C C . ASP A 1 380 ? -4.332 15.418 11.679 1.00 92.44 380 ASP A C 1
ATOM 2884 O O . ASP A 1 380 ? -4.484 14.465 12.441 1.00 92.44 380 ASP A O 1
ATOM 2888 N N . SER A 1 381 ? -3.222 15.599 10.959 1.00 94.31 381 SER A N 1
ATOM 2889 C CA . SER A 1 381 ? -2.036 14.752 11.030 1.00 94.31 381 SER A CA 1
ATOM 2890 C C . SER A 1 381 ? -0.876 15.541 11.623 1.00 94.31 381 SER A C 1
ATOM 2892 O O . SER A 1 381 ? -0.413 16.528 11.041 1.00 94.31 381 SER A O 1
ATOM 2894 N N . LEU A 1 382 ? -0.378 15.078 12.765 1.00 96.19 382 LEU A N 1
ATOM 2895 C CA . LEU A 1 382 ? 0.660 15.753 13.535 1.00 96.19 382 LEU A CA 1
ATOM 2896 C C . LEU A 1 382 ? 1.934 14.907 13.600 1.00 96.19 382 LEU A C 1
ATOM 2898 O O . LEU A 1 382 ? 1.871 13.703 13.836 1.00 96.19 382 LEU A O 1
ATOM 2902 N N . LEU A 1 383 ? 3.094 15.542 13.422 1.00 97.50 383 LEU A N 1
ATOM 2903 C CA . LEU A 1 383 ? 4.404 14.937 13.672 1.00 97.50 383 LEU A CA 1
ATOM 2904 C C . LEU A 1 383 ? 5.027 15.570 14.921 1.00 97.50 383 LEU A C 1
ATOM 2906 O O . LEU A 1 383 ? 5.438 16.725 14.892 1.00 97.50 383 LEU A O 1
ATOM 2910 N N . LEU A 1 384 ? 5.107 14.827 16.019 1.00 97.69 384 LEU A N 1
ATOM 2911 C CA . LEU A 1 384 ? 5.749 15.281 17.250 1.00 97.69 384 LEU A CA 1
ATOM 2912 C C . LEU A 1 384 ? 7.267 15.215 17.125 1.00 97.69 384 LEU A C 1
ATOM 2914 O O . LEU A 1 384 ? 7.814 14.183 16.742 1.00 97.69 384 LEU A O 1
ATOM 2918 N N . VAL A 1 385 ? 7.951 16.297 17.488 1.00 97.00 385 VAL A N 1
ATOM 2919 C CA . VAL A 1 385 ? 9.413 16.385 17.405 1.00 97.00 385 VAL A CA 1
ATOM 2920 C C . VAL A 1 385 ? 9.994 16.834 18.741 1.00 97.00 385 VAL A C 1
ATOM 2922 O O . VAL A 1 385 ? 9.519 17.792 19.358 1.00 97.00 385 VAL A O 1
ATOM 2925 N N . THR A 1 386 ? 11.057 16.169 19.188 1.00 95.56 386 THR A N 1
ATOM 2926 C CA . THR A 1 386 ? 11.843 16.580 20.358 1.00 95.56 386 THR A CA 1
ATOM 2927 C C . THR A 1 386 ? 13.334 16.470 20.074 1.00 95.56 386 THR A C 1
ATOM 2929 O O . THR A 1 386 ? 13.774 15.696 19.226 1.00 95.56 386 THR A O 1
ATOM 2932 N N . GLY A 1 387 ? 14.141 17.213 20.831 1.00 92.56 387 GLY A N 1
ATOM 2933 C CA . GLY A 1 387 ? 15.515 16.782 21.078 1.00 92.56 387 GLY A CA 1
ATOM 2934 C C . GLY A 1 387 ? 15.556 15.485 21.903 1.00 92.56 387 GLY A C 1
ATOM 2935 O O . GLY A 1 387 ? 14.539 15.011 22.406 1.00 92.56 387 GLY A O 1
ATOM 2936 N N . GLU A 1 388 ? 16.744 14.903 22.048 1.00 92.56 388 GLU A N 1
ATOM 2937 C CA . GLU A 1 388 ? 16.933 13.645 22.774 1.00 92.56 388 GLU A CA 1
ATOM 2938 C C . GLU A 1 388 ? 17.458 13.906 24.189 1.00 92.56 388 GLU A C 1
ATOM 2940 O O . GLU A 1 388 ? 18.611 14.300 24.366 1.00 92.56 388 GLU A O 1
ATOM 2945 N N . HIS A 1 389 ? 16.635 13.670 25.214 1.00 91.38 389 HIS A N 1
ATOM 2946 C CA . HIS A 1 389 ? 17.064 13.763 26.612 1.00 91.38 389 HIS A CA 1
ATOM 2947 C C . HIS A 1 389 ? 16.265 12.818 27.522 1.00 91.38 389 HIS A C 1
ATOM 2949 O O . HIS A 1 389 ? 15.134 13.113 27.905 1.00 91.38 389 HIS A O 1
ATOM 2955 N N . GLN A 1 390 ? 16.894 11.722 27.955 1.00 80.81 390 GLN A N 1
ATOM 2956 C CA . GLN A 1 390 ? 16.238 10.593 28.637 1.00 80.81 390 GLN A CA 1
ATOM 2957 C C . GLN A 1 390 ? 15.354 10.968 29.835 1.00 80.81 390 GLN A C 1
ATOM 2959 O O . GLN A 1 390 ? 14.258 10.445 29.962 1.00 80.81 390 GLN A O 1
ATOM 2964 N N . SER A 1 391 ? 15.795 11.879 30.707 1.00 82.38 391 SER A N 1
ATOM 2965 C CA . SER A 1 391 ? 15.050 12.204 31.937 1.00 82.38 391 SER A CA 1
ATOM 2966 C C . SER A 1 391 ? 14.083 13.384 31.820 1.00 82.38 391 SER A C 1
ATOM 2968 O O . SER A 1 391 ? 13.377 13.688 32.775 1.00 82.38 391 SER A O 1
ATOM 2970 N N . LYS A 1 392 ? 14.082 14.107 30.694 1.00 88.44 392 LYS A N 1
ATOM 2971 C CA . LYS A 1 392 ? 13.292 15.345 30.539 1.00 88.44 392 LYS A CA 1
ATOM 2972 C C . LYS A 1 392 ? 12.301 15.264 29.390 1.00 88.44 392 LYS A C 1
ATOM 2974 O O . LYS A 1 392 ? 11.203 15.781 29.522 1.00 88.44 392 LYS A O 1
ATOM 2979 N N . VAL A 1 393 ? 12.685 14.595 28.306 1.00 90.19 393 VAL A N 1
ATOM 2980 C CA . VAL A 1 393 ? 11.843 14.299 27.140 1.00 90.19 393 VAL A CA 1
ATOM 2981 C C . VAL A 1 393 ? 12.041 12.842 26.704 1.00 90.19 393 VAL A C 1
ATOM 2983 O O . VAL A 1 393 ? 12.274 12.539 25.538 1.00 90.19 393 VAL A O 1
ATOM 2986 N N . GLY A 1 394 ? 12.031 11.935 27.686 1.00 92.06 394 GLY A N 1
ATOM 2987 C CA . GLY A 1 394 ? 12.051 10.483 27.484 1.00 92.06 394 GLY A CA 1
ATOM 2988 C C . GLY A 1 394 ? 10.661 9.858 27.576 1.00 92.06 394 GLY A C 1
ATOM 2989 O O . GLY A 1 394 ? 9.652 10.558 27.508 1.00 92.06 394 GLY A O 1
ATOM 2990 N N . MET A 1 395 ? 10.605 8.541 27.777 1.00 95.00 395 MET A N 1
ATOM 2991 C CA . MET A 1 395 ? 9.341 7.802 27.768 1.00 95.00 395 MET A CA 1
ATOM 2992 C C . MET A 1 395 ? 8.333 8.295 28.819 1.00 95.00 395 MET A C 1
ATOM 2994 O O . MET A 1 395 ? 7.150 8.390 28.515 1.00 95.00 395 MET A O 1
ATOM 2998 N N . ASP A 1 396 ? 8.777 8.713 30.010 1.00 95.31 396 ASP A N 1
ATOM 2999 C CA . ASP A 1 396 ? 7.881 9.289 31.030 1.00 95.31 396 ASP A CA 1
ATOM 3000 C C . ASP A 1 396 ? 7.176 10.563 30.549 1.00 95.31 396 ASP A C 1
ATOM 3002 O O . ASP A 1 396 ? 5.994 10.770 30.824 1.00 95.31 396 ASP A O 1
ATOM 3006 N N . TYR A 1 397 ? 7.881 11.396 29.780 1.00 96.00 397 TYR A N 1
ATOM 3007 C CA . TYR A 1 397 ? 7.301 12.593 29.180 1.00 96.00 397 TYR A CA 1
ATOM 3008 C C . TYR A 1 397 ? 6.282 12.226 28.099 1.00 96.00 397 TYR A C 1
ATOM 3010 O O . TYR A 1 397 ? 5.198 12.804 28.056 1.00 96.00 397 TYR A O 1
ATOM 3018 N N . PHE A 1 398 ? 6.583 11.240 27.249 1.00 96.12 398 PHE A N 1
ATOM 3019 C CA . PHE A 1 398 ? 5.644 10.785 26.221 1.00 96.12 398 PHE A CA 1
ATOM 3020 C C . PHE A 1 398 ? 4.411 10.099 26.816 1.00 96.12 398 PHE A C 1
ATOM 3022 O O . PHE A 1 398 ? 3.299 10.382 26.380 1.00 96.12 398 PHE A O 1
ATOM 3029 N N . ARG A 1 399 ? 4.574 9.296 27.873 1.00 96.50 399 ARG A N 1
ATOM 3030 C CA . ARG A 1 399 ? 3.466 8.681 28.617 1.00 96.50 399 ARG A CA 1
ATOM 3031 C C . ARG A 1 399 ? 2.481 9.719 29.153 1.00 96.50 399 ARG A C 1
ATOM 3033 O O . ARG A 1 399 ? 1.279 9.482 29.137 1.00 96.50 399 ARG A O 1
ATOM 3040 N N . HIS A 1 400 ? 2.989 10.867 29.600 1.00 96.50 400 HIS A N 1
ATOM 3041 C CA . HIS A 1 400 ? 2.172 11.990 30.066 1.00 96.50 400 HIS A CA 1
ATOM 3042 C C . HIS A 1 400 ? 1.548 12.792 28.915 1.00 96.50 400 HIS A C 1
ATOM 3044 O O . HIS A 1 400 ? 0.367 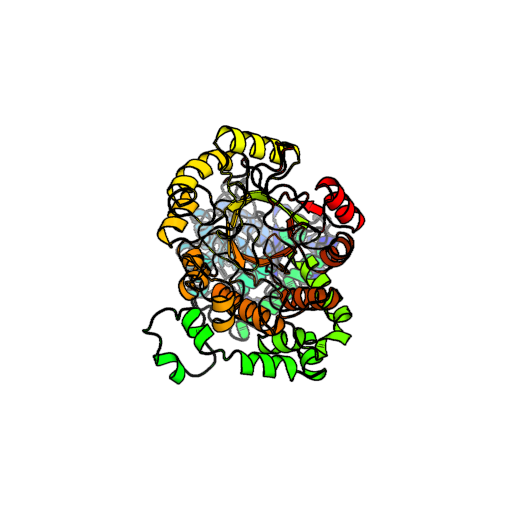13.124 28.953 1.00 96.50 400 HIS A O 1
ATOM 3050 N N . THR A 1 401 ? 2.322 13.094 27.870 1.00 96.06 401 THR A N 1
ATOM 3051 C CA . THR A 1 401 ? 1.914 14.044 26.818 1.00 96.06 401 THR A CA 1
ATOM 3052 C C . THR A 1 401 ? 1.069 13.442 25.699 1.00 96.06 401 THR A C 1
ATOM 3054 O O . THR A 1 401 ? 0.196 14.135 25.178 1.00 96.06 401 THR A O 1
ATOM 3057 N N . PHE A 1 402 ? 1.256 12.168 25.334 1.00 95.88 402 PHE A N 1
ATOM 3058 C CA . PHE A 1 402 ? 0.444 11.522 24.292 1.00 95.88 402 PHE A CA 1
ATOM 3059 C C . PHE A 1 402 ? -1.059 11.576 24.605 1.00 95.88 402 PHE A C 1
ATOM 3061 O O . PHE A 1 402 ? -1.807 12.039 23.743 1.00 95.88 402 PHE A O 1
ATOM 3068 N N . PRO A 1 403 ? -1.524 11.214 25.820 1.00 95.75 403 PRO A N 1
ATOM 3069 C CA . PRO A 1 403 ? -2.937 11.333 26.188 1.00 95.75 403 PRO A CA 1
ATOM 3070 C C . PRO A 1 403 ? -3.504 12.758 26.102 1.00 95.75 403 PRO A C 1
ATOM 3072 O O . PRO A 1 403 ? -4.697 12.917 25.857 1.00 95.75 403 PRO A O 1
ATOM 3075 N N . ILE A 1 404 ? -2.669 13.790 26.277 1.00 97.00 404 ILE A N 1
ATOM 3076 C CA . ILE A 1 404 ? -3.076 15.199 26.151 1.00 97.00 404 ILE A CA 1
ATOM 3077 C C . ILE A 1 404 ? -3.293 15.564 24.676 1.00 97.00 404 ILE A C 1
ATOM 3079 O O . ILE A 1 404 ? -4.250 16.256 24.342 1.00 97.00 404 ILE A O 1
ATOM 3083 N N . ILE A 1 405 ? -2.417 15.093 23.786 1.00 97.19 405 ILE A N 1
ATOM 3084 C CA . ILE A 1 405 ? -2.398 15.475 22.365 1.00 97.19 405 ILE A CA 1
ATOM 3085 C C . ILE A 1 405 ? -3.361 14.620 21.532 1.00 97.19 405 ILE A C 1
ATOM 3087 O O . ILE A 1 405 ? -4.020 15.125 20.621 1.00 97.19 405 ILE A O 1
ATOM 3091 N N . ARG A 1 406 ? -3.459 13.321 21.836 1.00 94.38 406 ARG A N 1
ATOM 3092 C CA . ARG A 1 406 ? -4.197 12.332 21.038 1.00 94.38 406 ARG A CA 1
ATOM 3093 C C . ARG A 1 406 ? -5.654 12.713 20.724 1.00 94.38 406 ARG A C 1
ATOM 3095 O O . ARG A 1 406 ? -6.064 12.435 19.596 1.00 94.38 406 ARG A O 1
ATOM 3102 N N . PRO A 1 407 ? -6.435 13.349 21.624 1.00 94.00 407 PRO A N 1
ATOM 3103 C CA . PRO A 1 407 ? -7.811 13.757 21.329 1.00 94.00 407 PRO A CA 1
ATOM 3104 C C . PRO A 1 407 ? -7.946 14.805 20.215 1.00 94.00 407 PRO A C 1
ATOM 3106 O O . PRO A 1 407 ? -9.027 14.951 19.649 1.00 94.00 407 PRO A O 1
ATOM 3109 N N . TYR A 1 408 ? -6.881 15.549 19.905 1.00 94.38 408 TYR A N 1
ATOM 3110 C CA . TYR A 1 408 ? -6.932 16.632 18.924 1.00 94.38 408 TYR A CA 1
ATOM 3111 C C . TYR A 1 408 ? -6.740 16.144 17.485 1.00 94.38 408 TYR A C 1
ATOM 3113 O O . TYR A 1 408 ? -7.283 16.764 16.573 1.00 94.38 408 TYR A O 1
ATOM 3121 N N . PHE A 1 409 ? -5.995 15.056 17.270 1.00 93.88 409 PHE A N 1
ATOM 3122 C CA . PHE A 1 409 ? -5.523 14.637 15.946 1.00 93.88 409 PHE A CA 1
ATOM 3123 C C . PHE A 1 409 ? -5.875 13.182 15.658 1.00 93.88 409 PHE A C 1
ATOM 3125 O O . PHE A 1 409 ? -5.686 12.315 16.511 1.00 93.88 409 PHE A O 1
ATOM 3132 N N . SER A 1 410 ? -6.346 12.896 14.444 1.00 90.56 410 SER A N 1
ATOM 3133 C CA . SER A 1 410 ? -6.648 11.524 14.014 1.00 90.56 410 SER A CA 1
ATOM 3134 C C . SER A 1 410 ? -5.399 10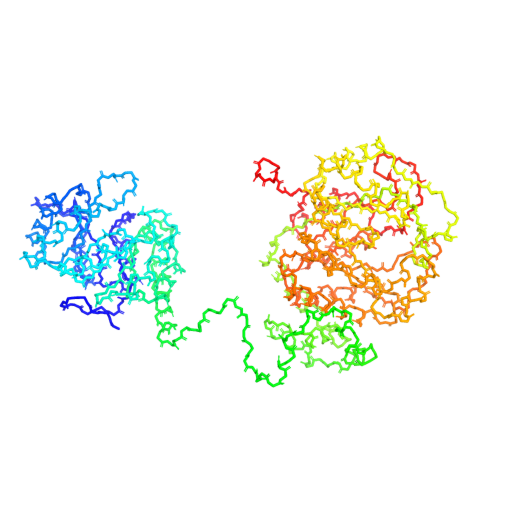.689 13.736 1.00 90.56 410 SER A C 1
ATOM 3136 O O . SER A 1 410 ? -5.465 9.468 13.886 1.00 90.56 410 SER A O 1
ATOM 3138 N N . SER A 1 411 ? -4.299 11.340 13.340 1.00 92.44 411 SER A N 1
ATOM 3139 C CA . SER A 1 411 ? -3.002 10.723 13.047 1.00 92.44 411 SER A CA 1
ATOM 3140 C C . SER A 1 411 ? -1.899 11.399 13.859 1.00 92.44 411 SER A C 1
ATOM 3142 O O . SER A 1 411 ? -1.674 12.610 13.737 1.00 92.44 411 SER A O 1
ATOM 3144 N N . LEU A 1 412 ? -1.211 10.616 14.690 1.00 96.00 412 LEU A N 1
ATOM 3145 C CA . LEU A 1 412 ? -0.123 11.084 15.538 1.00 96.00 412 LEU A CA 1
ATOM 3146 C C . LEU A 1 412 ? 1.158 10.306 15.238 1.00 96.00 412 LEU A C 1
ATOM 3148 O O . LEU A 1 412 ? 1.284 9.123 15.546 1.00 96.00 412 LEU A O 1
ATOM 3152 N N . MET A 1 413 ? 2.127 10.991 14.639 1.00 97.12 413 MET A N 1
ATOM 3153 C CA . MET A 1 413 ? 3.453 10.458 14.341 1.00 97.12 413 MET A CA 1
ATOM 3154 C C . MET A 1 413 ? 4.509 11.106 15.235 1.00 97.12 413 MET A C 1
ATOM 3156 O O . MET A 1 413 ? 4.270 12.171 15.806 1.00 97.12 413 MET A O 1
ATOM 3160 N N . MET A 1 414 ? 5.707 10.527 15.311 1.00 97.44 414 MET A N 1
ATOM 3161 C CA . MET A 1 414 ? 6.834 11.156 16.006 1.00 97.44 414 MET A CA 1
ATOM 3162 C C . MET A 1 414 ? 8.176 11.013 15.274 1.00 97.44 414 MET A C 1
ATOM 3164 O O . MET A 1 414 ? 8.433 10.016 14.606 1.00 97.44 414 MET A O 1
ATOM 3168 N N . GLU A 1 415 ? 9.041 12.010 15.437 1.00 96.56 415 GLU A N 1
ATOM 3169 C CA . GLU A 1 415 ? 10.448 12.028 15.026 1.00 96.56 415 GLU A CA 1
ATOM 3170 C C . GLU A 1 415 ? 11.279 12.410 16.263 1.00 96.56 415 GLU A C 1
ATOM 3172 O O . GLU A 1 415 ? 11.477 13.587 16.570 1.00 96.56 415 GLU A O 1
ATOM 3177 N N . VAL A 1 416 ? 11.687 11.401 17.038 1.00 94.88 416 VAL A N 1
ATOM 3178 C CA . VAL A 1 416 ? 12.380 11.561 18.331 1.00 94.88 416 VAL A CA 1
ATOM 3179 C C . VAL A 1 416 ? 13.565 10.594 18.437 1.00 94.88 416 VAL A C 1
ATOM 3181 O O . VAL A 1 416 ? 13.947 9.946 17.459 1.00 94.88 416 VAL A O 1
ATOM 3184 N N . GLN A 1 417 ? 14.177 10.486 19.618 1.00 93.62 417 GLN A N 1
ATOM 3185 C CA . GLN A 1 417 ? 15.220 9.495 19.867 1.00 93.62 417 GLN A CA 1
ATOM 3186 C C . GLN A 1 417 ? 14.760 8.047 19.619 1.00 93.62 417 GLN A C 1
ATOM 3188 O O . GLN A 1 417 ? 13.598 7.719 19.863 1.00 93.62 417 GLN A O 1
ATOM 3193 N N . PRO A 1 418 ? 15.673 7.149 19.213 1.00 95.69 418 PRO A N 1
ATOM 3194 C CA . PRO A 1 418 ? 15.405 5.717 19.208 1.00 95.69 418 PRO A CA 1
ATOM 3195 C C . PRO A 1 418 ? 15.000 5.192 20.592 1.00 95.69 418 PRO A C 1
ATOM 3197 O O . PRO A 1 418 ? 15.715 5.406 21.575 1.00 95.69 418 PRO A O 1
ATOM 3200 N N . LEU A 1 419 ? 13.887 4.464 20.643 1.00 96.31 419 LEU A N 1
ATOM 3201 C CA . LEU A 1 419 ? 13.380 3.785 21.837 1.00 96.31 419 LEU A CA 1
ATOM 3202 C C . LEU A 1 419 ? 13.511 2.261 21.689 1.00 96.31 419 LEU A C 1
ATOM 3204 O O . LEU A 1 419 ? 13.836 1.738 20.614 1.00 96.31 419 LEU A O 1
ATOM 3208 N N . SER A 1 420 ? 13.306 1.546 22.790 1.00 97.31 420 SER A N 1
ATOM 3209 C CA . SER A 1 420 ? 13.221 0.085 22.800 1.00 97.31 420 SER A CA 1
ATOM 3210 C C . SER A 1 420 ? 11.900 -0.414 22.202 1.00 97.31 420 SER A C 1
ATOM 3212 O O . SER A 1 420 ? 10.914 0.320 22.128 1.00 97.31 420 SER A O 1
ATOM 3214 N N . THR A 1 421 ? 11.863 -1.686 21.796 1.00 97.75 421 THR A N 1
ATOM 3215 C CA . THR A 1 421 ? 10.65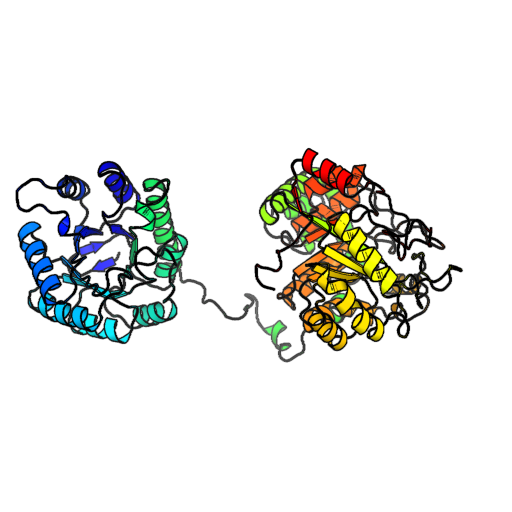4 -2.324 21.249 1.00 97.75 421 THR A CA 1
ATOM 3216 C C . THR A 1 421 ? 9.476 -2.237 22.226 1.00 97.75 421 THR A C 1
ATOM 3218 O O . THR A 1 421 ? 8.354 -1.953 21.813 1.00 97.75 421 THR A O 1
ATOM 3221 N N . ASP A 1 422 ? 9.712 -2.426 23.527 1.00 97.81 422 ASP A N 1
ATOM 3222 C CA . ASP A 1 422 ? 8.645 -2.386 24.535 1.00 97.81 422 ASP A CA 1
ATOM 3223 C C . ASP A 1 422 ? 8.127 -0.965 24.797 1.00 97.81 422 ASP A C 1
ATOM 3225 O O . ASP A 1 422 ? 6.921 -0.777 24.948 1.00 97.81 422 ASP A O 1
ATOM 3229 N N . GLU A 1 423 ? 8.995 0.050 24.750 1.00 97.88 423 GLU A N 1
ATOM 3230 C CA . GLU A 1 423 ? 8.561 1.455 24.790 1.00 97.88 423 GLU A CA 1
ATOM 3231 C C . GLU A 1 423 ? 7.705 1.812 23.565 1.00 97.88 423 GLU A C 1
ATOM 3233 O O . GLU A 1 423 ? 6.689 2.491 23.703 1.00 97.88 423 GLU A O 1
ATOM 3238 N N . TYR A 1 424 ? 8.048 1.319 22.367 1.00 98.38 424 TYR A N 1
ATOM 3239 C CA . TYR A 1 424 ? 7.208 1.524 21.182 1.00 98.38 424 TYR A CA 1
ATOM 3240 C C . TYR A 1 424 ? 5.865 0.794 21.272 1.00 98.38 424 TYR A C 1
ATOM 3242 O O . TYR A 1 424 ? 4.846 1.366 20.882 1.00 98.38 424 TYR A O 1
ATOM 3250 N N . LYS A 1 425 ? 5.826 -0.427 21.826 1.00 97.62 425 LYS A N 1
ATOM 3251 C CA . LYS A 1 425 ? 4.559 -1.124 22.109 1.00 97.62 425 LYS A CA 1
ATOM 3252 C C . LYS A 1 425 ? 3.695 -0.311 23.064 1.00 97.62 425 LYS A C 1
ATOM 3254 O O . LYS A 1 425 ? 2.501 -0.165 22.821 1.00 97.62 425 LYS A O 1
ATOM 3259 N N . GLU A 1 426 ? 4.290 0.252 24.113 1.00 98.06 426 GLU A N 1
ATOM 3260 C CA . GLU A 1 426 ? 3.574 1.120 25.043 1.00 98.06 426 GLU A CA 1
ATOM 3261 C C . GLU A 1 426 ? 3.024 2.364 24.327 1.00 98.06 426 GLU A C 1
ATOM 3263 O O . GLU A 1 426 ? 1.821 2.622 24.394 1.00 98.06 426 GLU A O 1
ATOM 3268 N N . LEU A 1 427 ? 3.854 3.088 23.568 1.00 97.69 427 LEU A N 1
ATOM 3269 C CA . LEU A 1 427 ? 3.424 4.263 22.799 1.00 97.69 427 LEU A CA 1
ATOM 3270 C C . LEU A 1 427 ? 2.310 3.940 21.802 1.00 97.69 427 LEU A C 1
ATOM 3272 O O . LEU A 1 427 ? 1.398 4.749 21.625 1.00 97.69 427 LEU A O 1
ATOM 3276 N N . LYS A 1 428 ? 2.334 2.750 21.190 1.00 96.38 428 LYS A N 1
ATOM 3277 C CA . LYS A 1 428 ? 1.241 2.292 20.330 1.00 96.38 428 LYS A CA 1
ATOM 3278 C C . LYS A 1 428 ? -0.084 2.237 21.094 1.00 96.38 428 LYS A C 1
ATOM 3280 O O . LYS A 1 428 ? -1.095 2.706 20.579 1.00 96.38 428 LYS A O 1
ATOM 3285 N N . THR A 1 429 ? -0.092 1.746 22.338 1.00 96.31 429 THR A N 1
ATOM 3286 C CA . THR A 1 429 ? -1.319 1.730 23.161 1.00 96.31 429 THR A CA 1
ATOM 3287 C C . THR A 1 429 ? -1.799 3.131 23.552 1.00 96.31 429 THR A C 1
ATOM 3289 O O . THR A 1 429 ? -2.994 3.338 23.748 1.00 96.31 429 THR A O 1
ATOM 3292 N N . LEU A 1 430 ? -0.892 4.111 23.597 1.00 96.56 430 LEU A N 1
ATOM 3293 C CA . LEU A 1 430 ? -1.202 5.526 23.823 1.00 96.56 430 LEU A CA 1
ATOM 3294 C C . LEU A 1 430 ? -1.653 6.266 22.548 1.00 96.56 430 LEU A C 1
ATOM 3296 O O . LEU A 1 430 ? -1.991 7.449 22.611 1.00 96.56 430 LEU A O 1
ATOM 3300 N N . GLY A 1 431 ? -1.687 5.582 21.399 1.00 94.38 431 GLY A N 1
ATOM 3301 C CA . GLY A 1 431 ? -2.199 6.112 20.137 1.00 94.38 431 GLY A CA 1
ATOM 3302 C C . GLY A 1 431 ? -1.141 6.647 19.171 1.00 94.38 431 GLY A C 1
ATOM 3303 O O . GLY A 1 431 ? -1.478 7.496 18.351 1.00 94.38 431 GLY A O 1
ATOM 3304 N N . LEU A 1 432 ? 0.113 6.187 19.261 1.00 97.38 432 LEU A N 1
ATOM 3305 C CA . LEU A 1 432 ? 1.142 6.438 18.246 1.00 97.38 432 LEU A CA 1
ATOM 3306 C C . LEU A 1 432 ? 0.851 5.654 16.954 1.00 97.38 432 LEU A C 1
ATOM 3308 O O . LEU A 1 432 ? 0.852 4.423 16.962 1.00 97.38 432 LEU A O 1
ATOM 3312 N N . ASP A 1 433 ? 0.682 6.364 15.838 1.00 96.19 433 ASP A N 1
ATOM 3313 C CA . ASP A 1 433 ? 0.424 5.781 14.514 1.00 96.19 433 ASP A CA 1
ATOM 3314 C C . ASP A 1 433 ? 1.708 5.533 13.705 1.00 96.19 433 ASP A C 1
ATOM 3316 O O . ASP A 1 433 ? 1.768 4.616 12.883 1.00 96.19 433 ASP A O 1
ATOM 3320 N N . GLY A 1 434 ? 2.750 6.351 13.884 1.00 97.38 434 GLY A N 1
ATOM 3321 C CA . GLY A 1 434 ? 3.955 6.219 13.066 1.00 97.38 434 GLY A CA 1
ATOM 3322 C C . GLY A 1 434 ? 5.204 6.899 13.598 1.00 97.38 434 GLY A C 1
ATOM 3323 O O . GLY A 1 434 ? 5.138 7.864 14.352 1.00 97.38 434 GLY A O 1
ATOM 3324 N N . VAL A 1 435 ? 6.367 6.416 13.169 1.00 98.50 435 VAL A N 1
ATOM 3325 C CA . VAL A 1 435 ? 7.667 6.944 13.602 1.00 98.50 435 VAL A CA 1
ATOM 3326 C C . VAL A 1 435 ? 8.548 7.219 12.399 1.00 98.50 435 VAL A C 1
ATOM 3328 O O . VAL A 1 435 ? 8.790 6.328 11.586 1.00 98.50 435 VAL A O 1
ATOM 3331 N N . MET A 1 436 ? 9.022 8.457 12.281 1.00 97.75 436 MET A N 1
ATOM 3332 C CA . MET A 1 436 ? 10.020 8.849 11.291 1.00 97.75 436 MET A CA 1
ATOM 3333 C C . MET A 1 436 ? 11.397 8.732 11.944 1.00 97.75 436 MET A C 1
ATOM 3335 O O . MET A 1 436 ? 11.670 9.387 12.949 1.00 97.75 436 MET A O 1
ATOM 3339 N N . VAL A 1 437 ? 12.265 7.891 11.390 1.00 96.62 437 VAL A N 1
ATOM 3340 C CA . VAL A 1 437 ? 13.634 7.709 11.869 1.00 96.62 437 VAL A CA 1
ATOM 3341 C C . VAL A 1 437 ? 14.596 7.781 10.692 1.00 96.62 437 VAL A C 1
ATOM 3343 O O . VAL A 1 437 ? 14.636 6.923 9.814 1.00 96.62 437 VAL A O 1
ATOM 3346 N N . TYR A 1 438 ? 15.387 8.848 10.667 1.00 97.38 438 TYR A N 1
ATOM 3347 C CA . TYR A 1 438 ? 16.417 9.022 9.652 1.00 97.38 438 TYR A CA 1
ATOM 3348 C C . TYR A 1 438 ? 17.730 8.473 10.177 1.00 97.38 438 TYR A C 1
ATOM 3350 O O . TYR A 1 438 ? 18.207 8.906 11.228 1.00 97.38 438 TYR A O 1
ATOM 3358 N N . GLN A 1 439 ? 18.342 7.550 9.437 1.00 98.06 439 GLN A N 1
ATOM 3359 C CA . GLN A 1 439 ? 19.669 7.034 9.779 1.00 98.06 439 GLN A CA 1
ATOM 3360 C C . GLN A 1 439 ? 20.741 8.128 9.665 1.00 98.06 439 GLN A C 1
ATOM 3362 O O . GLN A 1 439 ? 21.826 7.987 10.212 1.00 98.06 439 GLN A O 1
ATOM 3367 N N . GLU A 1 440 ? 20.409 9.258 9.031 1.00 97.25 440 GLU A N 1
ATOM 3368 C CA . GLU A 1 440 ? 21.282 10.402 8.747 1.00 97.25 440 GLU A CA 1
ATOM 3369 C C . GLU A 1 440 ? 22.327 10.062 7.683 1.00 97.25 440 GLU A C 1
ATOM 3371 O O . GLU A 1 440 ? 22.324 10.664 6.617 1.00 97.25 440 GLU A O 1
ATOM 3376 N N . THR A 1 441 ? 23.150 9.047 7.920 1.00 97.75 441 THR A N 1
ATOM 3377 C CA . THR A 1 441 ? 24.005 8.419 6.911 1.00 97.75 441 THR A CA 1
ATOM 3378 C C . THR A 1 441 ? 24.223 6.956 7.277 1.00 97.75 441 THR A C 1
ATOM 3380 O O . THR A 1 441 ? 24.374 6.621 8.451 1.00 97.75 441 THR A O 1
ATOM 3383 N N . TYR A 1 442 ? 24.222 6.085 6.275 1.00 97.81 442 TYR A N 1
ATOM 3384 C CA . TYR A 1 442 ? 24.517 4.661 6.407 1.00 97.81 442 TYR A CA 1
ATOM 3385 C C . TYR A 1 442 ? 26.025 4.377 6.368 1.00 97.81 442 TYR A C 1
ATOM 3387 O O . TYR A 1 442 ? 26.433 3.254 6.654 1.00 97.81 442 TYR A O 1
ATOM 3395 N N . HIS A 1 443 ? 26.864 5.376 6.067 1.00 97.31 443 HIS A N 1
ATOM 3396 C CA . HIS A 1 443 ? 28.315 5.244 6.150 1.00 97.31 443 HIS A CA 1
ATOM 3397 C C . HIS A 1 443 ? 28.786 5.431 7.596 1.00 97.31 443 HIS A C 1
ATOM 3399 O O . HIS A 1 443 ? 28.942 6.558 8.072 1.00 97.31 443 HIS A O 1
ATOM 3405 N N . GLU A 1 444 ? 29.018 4.326 8.304 1.00 95.56 444 GLU A N 1
ATOM 3406 C CA . GLU A 1 444 ? 29.359 4.329 9.732 1.00 95.56 444 GLU A CA 1
ATOM 3407 C C . GLU A 1 444 ? 30.558 5.235 10.096 1.00 95.56 444 GLU A C 1
ATOM 3409 O O . GLU A 1 444 ? 30.426 6.027 11.037 1.00 95.56 444 GLU A O 1
ATOM 3414 N N . PRO A 1 445 ? 31.686 5.249 9.351 1.00 95.69 445 PRO A N 1
ATOM 3415 C CA . PRO A 1 445 ? 32.779 6.178 9.638 1.00 95.69 445 PRO A CA 1
ATOM 3416 C C . PRO A 1 445 ? 32.343 7.648 9.575 1.00 95.69 445 PRO A C 1
ATOM 3418 O O . PRO A 1 445 ? 32.673 8.434 10.462 1.00 95.69 445 PRO A O 1
ATOM 3421 N N . THR A 1 446 ? 31.551 8.032 8.567 1.00 96.50 446 THR A N 1
ATOM 3422 C CA . THR A 1 446 ? 31.012 9.399 8.469 1.00 96.50 446 THR A CA 1
ATOM 3423 C C . THR A 1 446 ? 29.996 9.681 9.569 1.00 96.50 446 THR A C 1
ATOM 3425 O O . THR A 1 446 ? 29.979 10.781 10.121 1.00 96.50 446 THR A O 1
ATOM 3428 N N . TYR A 1 447 ? 29.177 8.698 9.940 1.00 97.44 447 TYR A N 1
ATOM 3429 C CA . TYR A 1 447 ? 28.235 8.840 11.039 1.00 97.44 447 TYR A CA 1
ATOM 3430 C C . TYR A 1 447 ? 28.955 9.253 12.332 1.00 97.44 447 TYR A C 1
ATOM 3432 O O . TYR A 1 447 ? 28.538 10.212 12.985 1.00 97.44 447 TYR A O 1
ATOM 3440 N N . GLN A 1 448 ? 30.074 8.609 12.667 1.00 96.19 448 GLN A N 1
ATOM 3441 C CA . GLN A 1 448 ? 30.860 8.932 13.864 1.00 96.19 448 GLN A CA 1
ATOM 3442 C C . GLN A 1 448 ? 31.467 10.347 13.829 1.00 96.19 448 GLN A C 1
ATOM 3444 O O . GLN A 1 448 ? 31.546 11.002 14.868 1.00 96.19 448 GLN A O 1
ATOM 3449 N N . LEU A 1 449 ? 31.828 10.866 12.647 1.00 95.25 449 LEU A N 1
ATOM 3450 C CA . LEU A 1 449 ? 32.340 12.239 12.496 1.00 95.25 449 LEU A CA 1
ATOM 3451 C C . LEU A 1 449 ? 31.296 13.310 12.831 1.00 95.25 449 LEU A C 1
ATOM 3453 O O . LEU A 1 449 ? 31.654 14.421 13.221 1.00 95.25 449 LEU A O 1
ATOM 3457 N N . HIS A 1 450 ? 30.010 12.998 12.671 1.00 95.75 450 HIS A N 1
ATOM 3458 C CA . HIS A 1 450 ? 28.938 13.968 12.872 1.00 95.75 450 HIS A CA 1
ATOM 3459 C C . HIS A 1 450 ? 28.190 13.811 14.195 1.00 95.75 450 HIS A C 1
ATOM 3461 O O . HIS A 1 450 ? 27.559 14.780 14.625 1.00 95.75 450 HIS A O 1
ATOM 3467 N N . HIS A 1 451 ? 28.270 12.645 14.840 1.00 96.38 451 HIS A N 1
ATOM 3468 C CA . HIS A 1 451 ? 27.641 12.342 16.125 1.00 96.38 451 HIS A CA 1
ATOM 3469 C C . HIS A 1 451 ? 28.722 12.232 17.205 1.00 96.38 451 HIS A C 1
ATOM 3471 O O . HIS A 1 451 ? 29.278 11.168 17.464 1.00 96.38 451 HIS A O 1
ATOM 3477 N N . LEU A 1 452 ? 29.043 13.364 17.830 1.00 95.06 452 LEU A N 1
ATOM 3478 C CA . LEU A 1 452 ? 30.246 13.517 18.651 1.00 95.06 452 LEU A CA 1
ATOM 3479 C C . LEU A 1 452 ? 30.046 13.125 20.117 1.00 95.06 452 LEU A C 1
ATOM 3481 O O . LEU A 1 452 ? 31.015 12.778 20.793 1.00 95.06 452 LEU A O 1
ATOM 3485 N N . LYS A 1 453 ? 28.810 13.231 20.625 1.00 94.38 453 LYS A N 1
ATOM 3486 C CA . LYS A 1 453 ? 28.430 12.905 22.011 1.00 94.38 453 LYS A CA 1
ATOM 3487 C C . LYS A 1 453 ? 26.968 12.479 22.102 1.00 94.38 453 LYS A C 1
ATOM 3489 O O . LYS A 1 453 ? 26.143 12.930 21.306 1.00 94.38 453 LYS A O 1
ATOM 3494 N N . GLY A 1 454 ? 26.652 11.702 23.136 1.00 93.38 454 GLY A N 1
ATOM 3495 C CA . GLY A 1 454 ? 25.290 11.308 23.501 1.00 93.38 454 GLY A CA 1
ATOM 3496 C C . GLY A 1 454 ? 24.890 9.931 22.964 1.00 93.38 454 GLY A C 1
ATOM 3497 O O . GLY A 1 454 ? 25.698 9.212 22.387 1.00 93.38 454 GLY A O 1
ATOM 3498 N N . LYS A 1 455 ? 23.633 9.534 23.172 1.00 91.69 455 LYS A N 1
ATOM 3499 C CA . LYS A 1 455 ? 23.142 8.206 22.764 1.00 91.69 455 LYS A CA 1
ATOM 3500 C C . LYS A 1 455 ? 23.045 8.048 21.248 1.00 91.69 455 LYS A C 1
ATOM 3502 O O . LYS A 1 455 ? 23.198 6.939 20.748 1.00 91.69 455 LYS A O 1
ATOM 3507 N N . LYS A 1 456 ? 22.896 9.149 20.505 1.00 95.31 456 LYS A N 1
ATOM 3508 C CA . LYS A 1 456 ? 22.889 9.118 19.038 1.00 95.31 456 LYS A CA 1
ATOM 3509 C C . LYS A 1 456 ? 24.237 8.695 18.436 1.00 95.31 456 LYS A C 1
ATOM 3511 O O . LYS A 1 456 ? 24.281 8.438 17.245 1.00 95.31 456 LYS A O 1
ATOM 3516 N N . GLN A 1 457 ? 25.321 8.579 19.212 1.00 95.88 457 GLN A N 1
ATOM 3517 C CA . GLN A 1 457 ? 26.582 7.995 18.725 1.00 95.88 457 GLN A CA 1
ATOM 3518 C C . GLN A 1 457 ? 26.469 6.507 18.390 1.00 95.88 457 GLN A C 1
ATOM 3520 O O . GLN A 1 457 ? 27.239 6.014 17.571 1.00 95.88 457 GLN A O 1
ATOM 3525 N N . ASP A 1 458 ? 25.527 5.804 19.020 1.00 96.62 458 ASP A N 1
ATOM 3526 C CA . ASP A 1 458 ? 25.318 4.382 18.791 1.00 96.62 458 ASP A CA 1
ATOM 3527 C C . ASP A 1 458 ? 24.642 4.164 17.428 1.00 96.62 458 ASP A C 1
ATOM 3529 O O . ASP A 1 458 ? 23.416 4.229 17.278 1.00 96.62 458 ASP A O 1
ATOM 3533 N N . PHE A 1 459 ? 25.488 3.965 16.416 1.00 97.12 459 PHE A N 1
ATOM 3534 C CA . PHE A 1 459 ? 25.090 3.757 15.030 1.00 97.12 459 PHE A CA 1
ATOM 3535 C C . PHE A 1 459 ? 24.166 2.547 14.885 1.00 97.12 459 PHE A C 1
ATOM 3537 O O . PHE A 1 459 ? 23.118 2.659 14.248 1.00 97.12 459 PHE A O 1
ATOM 3544 N N . HIS A 1 460 ? 24.524 1.418 15.502 1.00 96.06 460 HIS A N 1
ATOM 3545 C CA . HIS A 1 460 ? 23.780 0.165 15.397 1.00 96.06 460 HIS A CA 1
ATOM 3546 C C . HIS A 1 460 ? 22.443 0.232 16.136 1.00 96.06 460 HIS A C 1
ATOM 3548 O O . HIS A 1 460 ? 21.423 -0.204 15.601 1.00 96.06 460 HIS A O 1
ATOM 3554 N N . TRP A 1 461 ? 22.402 0.858 17.319 1.00 96.12 461 TRP A N 1
ATOM 3555 C CA . TRP A 1 461 ? 21.141 1.094 18.018 1.00 96.12 461 TRP A CA 1
ATOM 3556 C C . TRP A 1 461 ? 20.181 1.921 17.165 1.00 96.12 461 TRP A C 1
ATOM 3558 O O . TRP A 1 461 ? 19.000 1.577 17.070 1.00 96.12 461 TRP A O 1
ATOM 3568 N N . ARG A 1 462 ? 20.671 2.981 16.507 1.00 97.31 462 ARG A N 1
ATOM 3569 C CA . ARG A 1 462 ? 19.853 3.782 15.589 1.00 97.31 462 ARG A CA 1
ATOM 3570 C C . ARG A 1 462 ? 19.437 2.982 14.352 1.00 97.31 462 ARG A C 1
ATOM 3572 O O . ARG A 1 462 ? 18.249 3.004 14.029 1.00 97.31 462 ARG A O 1
ATOM 3579 N N . LEU A 1 463 ? 20.361 2.239 13.742 1.00 97.88 463 LEU A N 1
ATOM 3580 C CA . LEU A 1 463 ? 20.128 1.435 12.540 1.00 97.88 463 LEU A CA 1
ATOM 3581 C C . LEU A 1 463 ? 19.025 0.396 12.747 1.00 97.88 463 LEU A C 1
ATOM 3583 O O . LEU A 1 463 ? 18.156 0.276 11.895 1.00 97.88 463 LEU A O 1
ATOM 3587 N N . ALA A 1 464 ? 19.008 -0.275 13.899 1.00 97.19 464 ALA A N 1
ATOM 3588 C CA . ALA A 1 464 ? 18.011 -1.292 14.235 1.00 97.19 464 ALA A CA 1
ATOM 3589 C C . ALA A 1 464 ? 16.646 -0.715 14.676 1.00 97.19 464 ALA A C 1
ATOM 3591 O O . ALA A 1 464 ? 15.733 -1.454 15.040 1.00 97.19 464 ALA A O 1
ATOM 3592 N N . THR A 1 465 ? 16.469 0.613 14.696 1.00 98.25 465 THR A N 1
ATOM 3593 C CA . THR A 1 465 ? 15.200 1.229 15.134 1.00 98.25 465 THR A CA 1
ATOM 3594 C C . THR A 1 465 ? 14.009 0.820 14.259 1.00 98.25 465 THR A C 1
ATOM 3596 O O . THR A 1 465 ? 12.981 0.467 14.831 1.00 98.25 465 THR A O 1
ATOM 3599 N N . PRO A 1 466 ? 14.093 0.821 12.913 1.00 98.31 466 PRO A N 1
ATOM 3600 C CA . PRO A 1 466 ? 12.996 0.366 12.057 1.00 98.31 466 PRO A CA 1
ATOM 3601 C C . PRO A 1 466 ? 12.567 -1.084 12.304 1.00 98.31 466 PRO A C 1
ATOM 3603 O O . PRO A 1 466 ? 11.372 -1.363 12.279 1.00 98.31 466 PRO A O 1
ATOM 3606 N N . GLU A 1 467 ? 13.507 -1.978 12.617 1.00 97.00 467 GLU A N 1
ATOM 3607 C CA . GLU A 1 467 ? 13.206 -3.362 13.010 1.00 97.00 467 GLU A CA 1
ATOM 3608 C C . GLU A 1 467 ? 12.407 -3.387 14.317 1.00 97.00 467 GLU A C 1
ATOM 3610 O O . GLU A 1 467 ? 11.318 -3.955 14.362 1.00 97.00 467 GLU A O 1
ATOM 3615 N N . ARG A 1 468 ? 12.863 -2.657 15.347 1.00 97.81 468 ARG A N 1
ATOM 3616 C CA . ARG A 1 468 ? 12.132 -2.528 16.623 1.00 97.81 468 ARG A CA 1
ATOM 3617 C C . ARG A 1 468 ? 10.733 -1.932 16.450 1.00 97.81 468 ARG A C 1
ATOM 3619 O O . ARG A 1 468 ? 9.807 -2.323 17.156 1.00 97.81 468 ARG A O 1
ATOM 3626 N N . LEU A 1 469 ? 10.558 -0.996 15.516 1.00 98.38 469 LEU A N 1
ATOM 3627 C CA . LEU A 1 469 ? 9.250 -0.428 15.175 1.00 98.38 469 LEU A CA 1
ATOM 3628 C C . LEU A 1 469 ? 8.333 -1.470 14.523 1.00 98.38 469 LEU A C 1
ATOM 3630 O O . LEU A 1 469 ? 7.158 -1.554 14.886 1.00 98.38 469 LEU A O 1
ATOM 3634 N N . GLY A 1 470 ? 8.872 -2.269 13.599 1.00 96.38 470 GLY A N 1
ATOM 3635 C CA . GLY A 1 470 ? 8.161 -3.381 12.972 1.00 96.38 470 GLY A CA 1
ATOM 3636 C C . GLY A 1 470 ? 7.765 -4.460 13.985 1.00 96.38 470 GLY A C 1
ATOM 3637 O O . GLY A 1 470 ? 6.617 -4.891 14.002 1.00 96.38 470 GLY A O 1
ATOM 3638 N N . GLU A 1 471 ? 8.667 -4.833 14.896 1.00 96.06 471 GLU A N 1
ATOM 3639 C CA . GLU A 1 471 ? 8.404 -5.773 16.000 1.00 96.06 471 GLU A CA 1
ATOM 3640 C C . GLU A 1 471 ? 7.360 -5.259 16.999 1.00 96.06 471 GLU A C 1
ATOM 3642 O O . GLU A 1 471 ? 6.554 -6.028 17.526 1.00 96.06 471 GLU A O 1
ATOM 3647 N N . ALA A 1 472 ? 7.365 -3.953 17.275 1.00 96.62 472 ALA A N 1
ATOM 3648 C CA . ALA A 1 472 ? 6.345 -3.299 18.090 1.00 96.62 472 ALA A CA 1
ATOM 3649 C C . ALA A 1 472 ? 4.999 -3.163 17.355 1.00 96.62 472 ALA A C 1
ATOM 3651 O O . ALA A 1 472 ? 3.991 -2.795 17.964 1.00 96.62 472 ALA A O 1
ATOM 3652 N N . GLY A 1 473 ? 4.978 -3.463 16.054 1.00 95.62 473 GLY A N 1
ATOM 3653 C CA . GLY A 1 473 ? 3.809 -3.402 15.196 1.00 95.62 473 GLY A CA 1
ATOM 3654 C C . GLY A 1 473 ? 3.381 -1.983 14.846 1.00 95.62 473 GLY A C 1
ATOM 3655 O O . GLY A 1 473 ? 2.206 -1.789 14.581 1.00 95.62 473 GLY A O 1
ATOM 3656 N N . ILE A 1 474 ? 4.254 -0.974 14.877 1.00 97.50 474 ILE A N 1
ATOM 3657 C CA . ILE A 1 474 ? 3.889 0.414 14.540 1.00 97.50 474 ILE A CA 1
ATOM 3658 C C . ILE A 1 474 ? 3.340 0.505 13.103 1.00 97.50 474 ILE A C 1
ATOM 3660 O O . ILE A 1 474 ? 3.907 -0.070 12.174 1.00 97.50 474 ILE A O 1
ATOM 3664 N N . ASP A 1 475 ? 2.239 1.240 12.901 1.00 95.69 475 ASP A N 1
ATOM 3665 C CA . ASP A 1 475 ? 1.484 1.195 11.637 1.00 95.69 475 ASP A CA 1
ATOM 3666 C C . ASP A 1 475 ? 2.209 1.891 10.472 1.00 95.69 475 ASP A C 1
ATOM 3668 O O . ASP A 1 475 ? 1.951 1.573 9.306 1.00 95.69 475 ASP A O 1
ATOM 3672 N N . LYS A 1 476 ? 3.092 2.859 10.757 1.00 97.62 476 LYS A N 1
ATOM 3673 C CA . LYS A 1 476 ? 3.888 3.572 9.748 1.00 97.62 476 LYS A CA 1
ATOM 3674 C C . LYS A 1 476 ? 5.336 3.807 10.187 1.00 97.62 476 LYS A C 1
ATOM 3676 O O . LYS A 1 476 ? 5.587 4.380 11.243 1.00 97.62 476 LYS A O 1
ATOM 3681 N N . ILE A 1 477 ? 6.286 3.456 9.324 1.00 98.56 477 ILE A N 1
ATOM 3682 C CA . ILE A 1 477 ? 7.726 3.638 9.539 1.00 98.56 477 ILE A CA 1
ATOM 3683 C C . ILE A 1 477 ? 8.288 4.540 8.437 1.00 98.56 477 ILE A C 1
ATOM 3685 O O . ILE A 1 477 ? 8.215 4.222 7.249 1.00 98.56 477 ILE A O 1
ATOM 3689 N N . GLY A 1 478 ? 8.835 5.686 8.829 1.00 98.25 478 GLY A N 1
ATOM 3690 C CA . GLY A 1 478 ? 9.471 6.632 7.920 1.00 98.25 478 GLY A CA 1
ATOM 3691 C C . GLY A 1 478 ? 10.982 6.491 7.922 1.00 98.25 478 GLY A C 1
ATOM 3692 O O . GLY A 1 478 ? 11.593 6.529 8.985 1.00 98.25 478 GLY A O 1
ATOM 3693 N N . LEU A 1 479 ? 11.576 6.379 6.737 1.00 98.62 479 LEU A N 1
ATOM 3694 C CA . LEU A 1 479 ? 13.015 6.251 6.536 1.00 98.62 479 LEU A CA 1
ATOM 3695 C C . LEU A 1 479 ? 13.566 7.469 5.793 1.00 98.62 479 LEU A C 1
ATOM 3697 O O . LEU A 1 479 ? 12.856 8.179 5.076 1.00 98.62 479 LEU A O 1
ATOM 3701 N N . GLY A 1 480 ? 14.867 7.682 5.936 1.00 97.88 480 GLY A N 1
ATOM 3702 C CA . GLY A 1 480 ? 15.588 8.716 5.209 1.00 97.88 480 GLY A CA 1
ATOM 3703 C C . GLY A 1 480 ? 17.061 8.761 5.592 1.00 97.88 480 GLY A C 1
ATOM 3704 O O . GLY A 1 480 ? 17.468 8.253 6.640 1.00 97.88 480 GLY A O 1
ATOM 3705 N N . ALA A 1 481 ? 17.843 9.398 4.731 1.00 97.50 481 ALA A N 1
ATOM 3706 C CA . ALA A 1 481 ? 19.201 9.841 5.011 1.00 97.50 481 ALA A CA 1
ATOM 3707 C C . ALA A 1 481 ? 19.240 11.371 4.892 1.00 97.50 481 ALA A C 1
ATOM 3709 O O . ALA A 1 481 ? 18.512 11.955 4.085 1.00 97.50 481 ALA A O 1
ATOM 3710 N N . LEU A 1 482 ? 20.072 12.020 5.702 1.00 96.94 482 LEU A N 1
ATOM 3711 C CA . LEU A 1 482 ? 20.289 13.458 5.647 1.00 96.94 482 LEU A CA 1
ATOM 3712 C C . LEU A 1 482 ? 21.286 13.755 4.530 1.00 96.94 482 LEU A C 1
ATOM 3714 O O . LEU A 1 482 ? 22.504 13.652 4.685 1.00 96.94 482 LEU A O 1
ATOM 3718 N N . ILE A 1 483 ? 20.732 14.110 3.376 1.00 96.00 483 ILE A N 1
ATOM 3719 C CA . ILE A 1 483 ? 21.475 14.304 2.138 1.00 96.00 483 ILE A CA 1
ATOM 3720 C C . ILE A 1 483 ? 22.499 15.424 2.331 1.00 96.00 483 ILE A C 1
ATOM 3722 O O . ILE A 1 483 ? 22.150 16.571 2.638 1.00 96.00 483 ILE A O 1
ATOM 3726 N N . GLY A 1 484 ? 23.760 15.063 2.103 1.00 93.12 484 GLY A N 1
ATOM 3727 C CA . GLY A 1 484 ? 24.916 15.943 2.205 1.00 93.12 484 GLY A CA 1
ATOM 3728 C C . GLY A 1 484 ? 25.830 15.666 3.398 1.00 93.12 484 GLY A C 1
ATOM 3729 O O . GLY A 1 484 ? 26.873 16.305 3.474 1.00 93.12 484 GLY A O 1
ATOM 3730 N N . LEU A 1 485 ? 25.499 14.736 4.304 1.00 94.25 485 LEU A N 1
ATOM 3731 C CA . LEU A 1 485 ? 26.434 14.330 5.366 1.00 94.25 485 LEU A CA 1
ATOM 3732 C C . LEU A 1 485 ? 27.598 13.483 4.841 1.00 94.25 485 LEU A C 1
ATOM 3734 O O . LEU A 1 485 ? 28.746 13.741 5.185 1.00 94.25 485 LEU A O 1
ATOM 3738 N N . SER A 1 486 ? 27.321 12.486 3.999 1.00 94.25 486 SER A N 1
ATOM 3739 C CA . SER A 1 486 ? 28.366 11.691 3.352 1.00 94.25 486 SER A CA 1
ATOM 3740 C C . SER A 1 486 ? 28.843 12.310 2.043 1.00 94.25 486 SER A C 1
ATOM 3742 O O . SER A 1 486 ? 28.197 13.177 1.443 1.00 94.25 486 SER A O 1
ATOM 3744 N N . ASN A 1 487 ? 29.992 11.826 1.577 1.00 91.75 487 ASN A N 1
ATOM 3745 C CA . ASN A 1 487 ? 30.574 12.187 0.287 1.00 91.75 487 ASN A CA 1
ATOM 3746 C C . ASN A 1 487 ? 29.782 11.634 -0.916 1.00 91.75 487 ASN A C 1
ATOM 3748 O O . ASN A 1 487 ? 30.029 12.062 -2.042 1.00 91.75 487 ASN A O 1
ATOM 3752 N N . SER A 1 488 ? 28.827 10.720 -0.704 1.00 95.25 488 SER A N 1
ATOM 3753 C CA . SER A 1 488 ? 27.998 10.140 -1.761 1.00 95.25 488 SER A CA 1
ATOM 3754 C C . SER A 1 488 ? 26.540 10.041 -1.326 1.00 95.25 488 SER A C 1
ATOM 3756 O O . SER A 1 488 ? 26.090 9.034 -0.777 1.00 95.25 488 SER A O 1
ATOM 3758 N N . TRP A 1 489 ? 25.757 11.068 -1.670 1.00 95.94 489 TRP A N 1
ATOM 3759 C CA . TRP A 1 489 ? 24.306 11.021 -1.486 1.00 95.94 489 TRP A CA 1
ATOM 3760 C C . TRP A 1 489 ? 23.666 9.830 -2.212 1.00 95.94 489 TRP A C 1
ATOM 3762 O O . TRP A 1 489 ? 22.672 9.288 -1.734 1.00 95.94 489 TRP A O 1
ATOM 3772 N N . ARG A 1 490 ? 24.233 9.414 -3.357 1.00 97.38 490 ARG A N 1
ATOM 3773 C CA . ARG A 1 490 ? 23.736 8.285 -4.155 1.00 97.38 490 ARG A CA 1
ATOM 3774 C C . ARG A 1 490 ? 23.841 6.986 -3.372 1.00 97.38 490 ARG A C 1
ATOM 3776 O O . ARG A 1 490 ? 22.867 6.245 -3.305 1.00 97.38 490 ARG A O 1
ATOM 3783 N N . THR A 1 491 ? 24.991 6.750 -2.750 1.00 98.00 491 THR A N 1
ATOM 3784 C CA . THR A 1 491 ? 25.239 5.538 -1.965 1.00 98.00 491 THR A CA 1
ATOM 3785 C C . THR A 1 491 ? 24.377 5.528 -0.708 1.00 98.00 491 THR A C 1
ATOM 3787 O O . THR A 1 491 ? 23.710 4.535 -0.450 1.00 98.00 491 THR A O 1
ATOM 3790 N N . ASP A 1 492 ? 24.263 6.653 0.005 1.00 97.62 492 ASP A N 1
ATOM 3791 C CA . ASP A 1 492 ? 23.341 6.759 1.147 1.00 97.62 492 ASP A CA 1
ATOM 3792 C C . ASP A 1 492 ? 21.891 6.440 0.754 1.00 97.62 492 ASP A C 1
ATOM 3794 O O . ASP A 1 492 ? 21.203 5.678 1.431 1.00 97.62 492 ASP A O 1
ATOM 3798 N N . CYS A 1 493 ? 21.420 6.993 -0.365 1.00 98.38 493 CYS A N 1
ATOM 3799 C CA . CYS A 1 493 ? 20.061 6.751 -0.846 1.00 98.38 493 CYS A CA 1
ATOM 3800 C C . CYS A 1 493 ? 19.855 5.319 -1.358 1.00 98.38 493 CYS A C 1
ATOM 3802 O O . CYS A 1 493 ? 18.756 4.782 -1.226 1.00 98.38 493 CYS A O 1
ATOM 3804 N N . TYR A 1 494 ? 20.896 4.686 -1.903 1.00 98.62 494 TYR A N 1
ATOM 3805 C CA . TYR A 1 494 ? 20.887 3.258 -2.207 1.00 98.62 494 TYR A CA 1
ATOM 3806 C C . TYR A 1 494 ? 20.716 2.420 -0.932 1.00 98.62 494 TYR A C 1
ATOM 3808 O O . TYR A 1 494 ? 19.855 1.544 -0.894 1.00 98.62 494 TYR A O 1
ATOM 3816 N N . MET A 1 495 ? 21.435 2.745 0.147 1.00 98.44 495 MET A N 1
ATOM 3817 C CA . MET A 1 495 ? 21.283 2.045 1.429 1.00 98.44 495 MET A CA 1
ATOM 3818 C C . MET A 1 495 ? 19.890 2.245 2.045 1.00 98.44 495 MET A C 1
ATOM 3820 O O . MET A 1 495 ? 19.336 1.316 2.629 1.00 98.44 495 MET A O 1
ATOM 3824 N N . VAL A 1 496 ? 19.271 3.420 1.863 1.00 98.69 496 VAL A N 1
ATOM 3825 C CA . VAL A 1 496 ? 17.857 3.634 2.233 1.00 98.69 496 VAL A CA 1
ATOM 3826 C C . VAL A 1 496 ? 16.937 2.674 1.469 1.00 98.69 496 VAL A C 1
ATOM 3828 O O . VAL A 1 496 ? 15.996 2.147 2.059 1.00 98.69 496 VAL A O 1
ATOM 3831 N N . ALA A 1 497 ? 17.191 2.434 0.179 1.00 98.69 497 ALA A N 1
ATOM 3832 C CA . ALA A 1 497 ? 16.409 1.491 -0.618 1.00 98.69 497 ALA A CA 1
ATOM 3833 C C . ALA A 1 497 ? 16.619 0.031 -0.183 1.00 98.69 497 ALA A C 1
ATOM 3835 O O . ALA A 1 497 ? 15.635 -0.691 -0.044 1.00 98.69 497 ALA A O 1
ATOM 3836 N N . GLU A 1 498 ? 17.857 -0.389 0.098 1.00 98.31 498 GLU A N 1
ATOM 3837 C CA . GLU A 1 498 ? 18.147 -1.707 0.695 1.00 98.31 498 GLU A CA 1
ATOM 3838 C C . GLU A 1 498 ? 17.377 -1.893 2.011 1.00 98.31 498 GLU A C 1
ATOM 3840 O O . GLU A 1 498 ? 16.691 -2.899 2.192 1.00 98.31 498 GLU A O 1
ATOM 3845 N N . HIS A 1 499 ? 17.409 -0.891 2.897 1.00 98.38 499 HIS A N 1
ATOM 3846 C CA . HIS A 1 499 ? 16.708 -0.947 4.180 1.00 98.38 499 HIS A CA 1
ATOM 3847 C C . HIS A 1 499 ? 15.187 -0.993 4.006 1.00 98.38 499 HIS A C 1
ATOM 3849 O O . HIS A 1 499 ? 14.507 -1.779 4.662 1.00 98.38 499 HIS A O 1
ATOM 3855 N N . LEU A 1 500 ? 14.639 -0.197 3.085 1.00 98.50 500 LEU A N 1
ATOM 3856 C CA . LEU A 1 500 ? 13.216 -0.214 2.755 1.00 98.50 500 LEU A CA 1
ATOM 3857 C C . LEU A 1 500 ? 12.764 -1.599 2.273 1.00 98.50 500 LEU A C 1
ATOM 3859 O O . LEU A 1 500 ? 11.755 -2.105 2.762 1.00 98.50 500 LEU A O 1
ATOM 3863 N N . LEU A 1 501 ? 13.483 -2.201 1.321 1.00 97.31 501 LEU A N 1
ATOM 3864 C CA . LEU A 1 501 ? 13.108 -3.499 0.756 1.00 97.31 501 LEU A CA 1
ATOM 3865 C C . LEU A 1 501 ? 13.267 -4.629 1.779 1.00 97.31 501 LEU A C 1
ATOM 3867 O O . LEU A 1 501 ? 12.393 -5.491 1.862 1.00 97.31 501 LEU A O 1
ATOM 3871 N N . TYR A 1 502 ? 14.317 -4.579 2.605 1.00 97.00 502 TYR A N 1
ATOM 3872 C CA . TYR A 1 502 ? 14.472 -5.463 3.759 1.00 97.00 502 TYR A CA 1
ATOM 3873 C C . TYR A 1 502 ? 13.248 -5.376 4.683 1.00 97.00 502 TYR A C 1
ATOM 3875 O O . TYR A 1 502 ? 12.610 -6.386 4.981 1.00 97.00 502 TYR A O 1
ATOM 3883 N N . LEU A 1 503 ? 12.856 -4.165 5.088 1.00 96.62 503 LEU A N 1
ATOM 3884 C CA . LEU A 1 503 ? 11.726 -3.984 5.996 1.00 96.62 503 LEU A CA 1
ATOM 3885 C C . LEU A 1 503 ? 10.414 -4.454 5.362 1.00 96.62 503 LEU A C 1
ATOM 3887 O O . LEU A 1 503 ? 9.650 -5.152 6.016 1.00 96.62 503 LEU A O 1
ATOM 3891 N N . GLN A 1 504 ? 10.172 -4.157 4.083 1.00 94.62 504 GLN A N 1
ATOM 3892 C CA . GLN A 1 504 ? 8.986 -4.644 3.371 1.00 94.62 504 GLN A CA 1
ATOM 3893 C C . GLN A 1 504 ? 8.913 -6.173 3.302 1.00 94.62 504 GLN A C 1
ATOM 3895 O O . GLN A 1 504 ? 7.814 -6.728 3.314 1.00 94.62 504 GLN A O 1
ATOM 3900 N N . GLN A 1 505 ? 10.061 -6.850 3.241 1.00 92.56 505 GLN A N 1
ATOM 3901 C CA . GLN A 1 505 ? 10.132 -8.306 3.223 1.00 92.56 505 GLN A CA 1
ATOM 3902 C C . GLN A 1 505 ? 9.807 -8.917 4.594 1.00 92.56 505 GLN A C 1
ATOM 3904 O O . GLN A 1 505 ? 9.049 -9.886 4.660 1.00 92.56 505 GLN A O 1
ATOM 3909 N N . TYR A 1 506 ? 10.366 -8.372 5.678 1.00 92.44 506 TYR A N 1
ATOM 3910 C CA . TYR A 1 506 ? 10.284 -8.991 7.009 1.00 92.44 506 TYR A CA 1
ATOM 3911 C C . TYR A 1 506 ? 9.191 -8.401 7.919 1.00 92.44 506 TYR A C 1
ATOM 3913 O O . TYR A 1 506 ? 8.666 -9.109 8.775 1.00 92.44 506 TYR A O 1
ATOM 3921 N N . TYR A 1 507 ? 8.776 -7.152 7.693 1.00 93.44 507 TYR A N 1
ATOM 3922 C CA . TYR A 1 507 ? 7.828 -6.393 8.524 1.00 93.44 507 TYR A CA 1
ATOM 3923 C C . TYR A 1 507 ? 6.645 -5.830 7.713 1.00 93.44 507 TYR A C 1
ATOM 3925 O O . TYR A 1 507 ? 6.166 -4.721 7.940 1.00 93.44 507 TYR A O 1
ATOM 3933 N N . TRP A 1 508 ? 6.119 -6.631 6.784 1.00 91.12 508 TRP A N 1
ATOM 3934 C CA . TRP A 1 508 ? 5.074 -6.278 5.806 1.00 91.12 508 TRP A CA 1
ATOM 3935 C C . TRP A 1 508 ? 3.755 -5.703 6.366 1.00 91.12 508 TRP A C 1
ATOM 3937 O O . TRP A 1 508 ? 2.939 -5.191 5.598 1.00 91.12 508 TRP A O 1
ATOM 3947 N N . GLN A 1 509 ? 3.509 -5.800 7.675 1.00 90.88 509 GLN A N 1
ATOM 3948 C CA . GLN A 1 509 ? 2.308 -5.263 8.326 1.00 90.88 509 GLN A CA 1
ATOM 3949 C C . GLN A 1 509 ? 2.360 -3.738 8.521 1.00 90.88 509 GLN A C 1
ATOM 3951 O O . GLN A 1 509 ? 1.313 -3.111 8.693 1.00 90.88 509 GLN A O 1
ATOM 3956 N N . SER A 1 510 ? 3.550 -3.136 8.469 1.00 94.81 510 SER A N 1
ATOM 3957 C CA . SER A 1 510 ? 3.737 -1.687 8.561 1.00 94.81 510 SER A CA 1
ATOM 3958 C C . SER A 1 510 ? 3.673 -1.024 7.183 1.00 94.81 510 SER A C 1
ATOM 3960 O O . SER A 1 510 ? 4.100 -1.573 6.168 1.00 94.81 510 SER A O 1
ATOM 3962 N N . ARG A 1 511 ? 3.175 0.215 7.137 1.00 96.44 511 ARG A N 1
ATOM 3963 C CA . ARG A 1 511 ? 3.316 1.100 5.971 1.00 96.44 511 ARG A CA 1
ATOM 3964 C C . ARG A 1 511 ? 4.663 1.813 6.023 1.00 96.44 511 ARG A C 1
ATOM 3966 O O . ARG A 1 511 ? 5.168 2.104 7.103 1.00 96.44 511 ARG A O 1
ATOM 3973 N N . TYR A 1 512 ? 5.199 2.182 4.863 1.00 98.31 512 TYR A N 1
ATOM 3974 C CA . TYR A 1 512 ? 6.491 2.865 4.771 1.00 98.31 512 TYR A CA 1
ATOM 3975 C C . TYR A 1 512 ? 6.383 4.226 4.096 1.00 98.31 512 TYR A C 1
ATOM 3977 O O . TYR A 1 512 ? 5.572 4.419 3.183 1.00 98.31 512 TYR A O 1
ATOM 3985 N N . SER A 1 513 ? 7.240 5.152 4.520 1.00 98.31 513 SER A N 1
ATOM 3986 C CA . SER A 1 513 ? 7.451 6.433 3.848 1.00 98.31 513 SER A CA 1
ATOM 3987 C C . SER A 1 513 ? 8.933 6.754 3.695 1.00 98.31 513 SER A C 1
ATOM 3989 O O . SER A 1 513 ? 9.717 6.456 4.592 1.00 98.31 513 SER A O 1
ATOM 3991 N N . ILE A 1 514 ? 9.310 7.408 2.596 1.00 98.69 514 ILE A N 1
ATOM 3992 C CA . ILE A 1 514 ? 10.661 7.943 2.383 1.00 98.69 514 ILE A CA 1
ATOM 3993 C C . ILE A 1 514 ? 10.616 9.469 2.418 1.00 98.69 514 ILE A C 1
ATOM 3995 O O . ILE A 1 514 ? 9.811 10.097 1.723 1.00 98.69 514 ILE A O 1
ATOM 3999 N N . SER A 1 515 ? 11.508 10.053 3.212 1.00 98.12 515 SER A N 1
ATOM 4000 C CA . SER A 1 515 ? 11.757 11.493 3.273 1.00 98.12 515 SER A CA 1
ATOM 4001 C C . SER A 1 515 ? 13.082 11.840 2.595 1.00 98.12 515 SER A C 1
ATOM 4003 O O . SER A 1 515 ? 14.044 11.075 2.658 1.00 98.12 515 SER A O 1
ATOM 4005 N N . PHE A 1 516 ? 13.159 13.042 2.020 1.00 97.62 516 PHE A N 1
ATOM 4006 C CA . PHE A 1 516 ? 14.350 13.539 1.314 1.00 97.62 516 PHE A CA 1
ATOM 4007 C C . PHE A 1 516 ? 14.953 14.793 1.974 1.00 97.62 516 PHE A C 1
ATOM 4009 O O . PHE A 1 516 ? 15.002 15.855 1.348 1.00 97.62 516 PHE A O 1
ATOM 4016 N N . PRO A 1 517 ? 15.353 14.753 3.259 1.00 95.56 517 PRO A N 1
ATOM 4017 C CA . PRO A 1 517 ? 15.885 15.934 3.919 1.00 95.56 517 PRO A CA 1
ATOM 4018 C C . PRO A 1 517 ? 17.282 16.258 3.380 1.00 95.56 517 PRO A C 1
ATOM 4020 O O . PRO A 1 517 ? 18.229 15.505 3.590 1.00 95.56 517 PRO A O 1
ATOM 4023 N N . ARG A 1 518 ? 17.435 17.416 2.730 1.00 94.81 518 ARG A N 1
ATOM 4024 C CA . ARG A 1 518 ? 18.753 18.018 2.493 1.00 94.81 518 ARG A CA 1
ATOM 4025 C C . ARG A 1 518 ? 19.226 18.778 3.729 1.00 94.81 518 ARG A C 1
ATOM 4027 O O . ARG A 1 518 ? 18.409 19.326 4.487 1.00 94.81 518 ARG A O 1
ATOM 4034 N N . LEU A 1 519 ? 20.544 18.828 3.926 1.00 92.75 519 LEU A N 1
ATOM 4035 C CA . LEU A 1 519 ? 21.154 19.728 4.902 1.00 92.75 519 LEU A CA 1
ATOM 4036 C C . LEU A 1 519 ? 20.657 21.163 4.690 1.00 92.75 519 LEU A C 1
ATOM 4038 O O . LEU A 1 519 ? 20.508 21.645 3.565 1.00 92.75 519 LEU A O 1
ATOM 4042 N N . ARG A 1 520 ? 20.367 21.838 5.801 1.00 90.69 520 ARG A N 1
ATOM 4043 C CA . ARG A 1 520 ? 19.918 23.230 5.831 1.00 90.69 520 ARG A CA 1
ATOM 4044 C C . ARG A 1 520 ? 20.771 24.005 6.825 1.00 90.69 520 ARG A C 1
ATOM 4046 O O . ARG A 1 520 ? 21.197 23.411 7.815 1.00 90.69 520 ARG A O 1
ATOM 4053 N N . PRO A 1 521 ? 20.978 25.313 6.600 1.00 85.62 521 PRO A N 1
ATOM 4054 C CA . PRO A 1 521 ? 21.656 26.158 7.569 1.00 85.62 521 PRO A CA 1
ATOM 4055 C C . PRO A 1 521 ? 20.998 26.064 8.951 1.00 85.62 521 PRO A C 1
ATOM 4057 O O . PRO A 1 521 ? 19.770 26.104 9.082 1.00 85.62 521 PRO A O 1
ATOM 4060 N N . CYS A 1 522 ? 21.831 25.941 9.979 1.00 86.00 522 CYS A N 1
ATOM 4061 C CA . CYS A 1 522 ? 21.437 25.969 11.380 1.00 86.00 522 CYS A CA 1
ATOM 4062 C C . CYS A 1 522 ? 22.581 26.534 12.231 1.00 86.00 522 CYS A C 1
ATOM 4064 O O . CYS A 1 522 ? 23.722 26.642 11.774 1.00 86.00 522 CYS A O 1
ATOM 4066 N N . ALA A 1 523 ? 22.295 26.861 13.492 1.00 81.38 523 ALA A N 1
ATOM 4067 C CA . ALA A 1 523 ? 23.335 27.251 14.439 1.00 81.38 523 ALA A CA 1
ATOM 4068 C C . ALA A 1 523 ? 24.373 26.123 14.594 1.00 81.38 523 ALA A C 1
ATOM 4070 O O . ALA A 1 523 ? 24.007 24.985 14.895 1.00 81.38 523 ALA A O 1
ATOM 4071 N N . GLY A 1 524 ? 25.651 26.442 14.369 1.00 78.00 524 GLY A N 1
ATOM 4072 C CA . GLY A 1 524 ? 26.758 25.482 14.461 1.00 78.00 524 GLY A CA 1
ATOM 4073 C C . GLY A 1 524 ? 26.803 24.426 13.349 1.00 78.00 524 GLY A C 1
ATOM 4074 O O . GLY A 1 524 ? 27.514 23.443 13.515 1.00 78.00 524 GLY A O 1
ATOM 4075 N N . GLY A 1 525 ? 26.040 24.607 12.263 1.00 80.75 525 GLY A N 1
ATOM 4076 C CA . GLY A 1 525 ? 25.960 23.656 11.152 1.00 80.75 525 GLY A CA 1
ATOM 4077 C C . GLY A 1 525 ? 27.263 23.496 10.360 1.00 80.75 525 GLY A C 1
ATOM 4078 O O . GLY A 1 525 ? 28.161 24.334 10.426 1.00 80.75 525 GLY A O 1
ATOM 4079 N N . VAL A 1 526 ? 27.331 22.417 9.580 1.00 86.44 526 VAL A N 1
ATOM 4080 C CA . VAL A 1 526 ? 28.452 22.082 8.689 1.00 86.44 526 VAL A CA 1
ATOM 4081 C C . VAL A 1 526 ? 28.105 22.329 7.225 1.00 86.44 526 VAL A C 1
ATOM 4083 O O . VAL A 1 526 ? 26.937 22.281 6.834 1.00 86.44 526 VAL A O 1
ATOM 4086 N N . GLU A 1 527 ? 29.139 22.530 6.413 1.00 85.81 527 GLU A N 1
ATOM 4087 C CA . GLU A 1 527 ? 29.005 22.505 4.959 1.00 85.81 527 GLU A CA 1
ATOM 4088 C C . GLU A 1 527 ? 28.746 21.070 4.464 1.00 85.81 527 GLU A C 1
ATOM 4090 O O . GLU A 1 527 ? 29.343 20.127 4.997 1.00 85.81 527 GLU A O 1
ATOM 4095 N N . PRO A 1 528 ? 27.879 20.870 3.454 1.00 86.44 528 PRO A N 1
ATOM 4096 C CA . PRO A 1 528 ? 27.614 19.542 2.912 1.00 86.44 528 PRO A CA 1
ATOM 4097 C C . PRO A 1 528 ? 28.862 18.905 2.282 1.00 86.44 528 PRO A C 1
ATOM 4099 O O . PRO A 1 528 ? 29.513 19.507 1.429 1.00 86.44 528 PRO A O 1
ATOM 4102 N N . ALA A 1 529 ? 29.143 17.649 2.632 1.00 86.06 529 ALA A N 1
ATOM 4103 C CA . ALA A 1 529 ? 30.197 16.836 2.024 1.00 86.06 529 ALA A CA 1
ATOM 4104 C C . ALA A 1 529 ? 29.862 16.416 0.582 1.00 86.06 529 ALA A C 1
ATOM 4106 O O . ALA A 1 529 ? 30.759 16.188 -0.228 1.00 86.06 529 ALA A O 1
ATOM 4107 N N . SER A 1 530 ? 28.571 16.339 0.245 1.00 86.44 530 SER A N 1
ATOM 4108 C CA . SER A 1 530 ? 28.092 16.195 -1.129 1.00 86.44 530 SER A CA 1
ATOM 4109 C C . SER A 1 530 ? 26.951 17.170 -1.410 1.00 86.44 530 SER A C 1
ATOM 4111 O O . SER A 1 530 ? 25.963 17.248 -0.679 1.00 86.44 530 SER A O 1
ATOM 4113 N N . LEU A 1 531 ? 27.092 17.945 -2.486 1.00 86.12 531 LEU A N 1
ATOM 4114 C CA . LEU A 1 531 ? 26.066 18.887 -2.920 1.00 86.12 531 LEU A CA 1
ATOM 4115 C C . LEU A 1 531 ? 25.097 18.181 -3.865 1.00 86.12 531 LEU A C 1
ATOM 4117 O O . LEU A 1 531 ? 25.503 17.660 -4.900 1.00 86.12 531 LEU A O 1
ATOM 4121 N N . MET A 1 532 ? 23.812 18.200 -3.513 1.00 93.44 532 MET A N 1
ATOM 4122 C CA . MET A 1 532 ? 22.726 17.739 -4.375 1.00 93.44 532 MET A CA 1
ATOM 4123 C C . MET A 1 532 ? 21.992 18.945 -4.954 1.00 93.44 532 MET A C 1
ATOM 4125 O O . MET A 1 532 ? 21.383 19.722 -4.209 1.00 93.44 532 MET A O 1
ATOM 4129 N N . ASN A 1 533 ? 22.007 19.087 -6.279 1.00 94.06 533 ASN A N 1
ATOM 4130 C CA . ASN A 1 533 ? 21.199 20.106 -6.956 1.00 94.06 533 ASN A CA 1
ATOM 4131 C C . ASN A 1 533 ? 19.727 19.677 -7.101 1.00 94.06 533 ASN A C 1
ATOM 4133 O O . ASN A 1 533 ? 19.374 18.519 -6.899 1.00 94.06 533 ASN A O 1
ATOM 4137 N N . GLU A 1 534 ? 18.850 20.615 -7.468 1.00 95.69 534 GLU A N 1
ATOM 4138 C CA . GLU A 1 534 ? 17.407 20.353 -7.583 1.00 95.69 534 GLU A CA 1
ATOM 4139 C C . GLU A 1 534 ? 17.082 19.232 -8.575 1.00 95.69 534 GLU A C 1
ATOM 4141 O O . GLU A 1 534 ? 16.282 18.355 -8.272 1.00 95.69 534 GLU A O 1
ATOM 4146 N N . ALA A 1 535 ? 17.739 19.192 -9.732 1.00 96.94 535 ALA A N 1
ATOM 4147 C CA . ALA A 1 535 ? 17.473 18.143 -10.709 1.00 96.94 535 ALA A CA 1
ATOM 4148 C C . ALA A 1 535 ? 17.979 16.762 -10.243 1.00 96.94 535 ALA A C 1
ATOM 4150 O O . ALA A 1 535 ? 17.374 15.753 -10.584 1.00 96.94 535 ALA A O 1
ATOM 4151 N N . GLU A 1 536 ? 19.029 16.689 -9.419 1.00 97.81 536 GLU A N 1
ATOM 4152 C CA . GLU A 1 536 ? 19.413 15.428 -8.762 1.00 97.81 536 GLU A CA 1
ATOM 4153 C C . GLU A 1 536 ? 18.391 15.000 -7.702 1.00 97.81 536 GLU A C 1
ATOM 4155 O O . GLU A 1 536 ? 18.095 13.814 -7.584 1.00 97.81 536 GLU A O 1
ATOM 4160 N N . LEU A 1 537 ? 17.789 15.950 -6.981 1.00 98.25 537 LEU A N 1
ATOM 4161 C CA . LEU A 1 537 ? 16.695 15.642 -6.061 1.00 98.25 537 LEU A CA 1
ATOM 4162 C C . LEU A 1 537 ? 15.448 15.146 -6.815 1.00 98.25 537 LEU A C 1
ATOM 4164 O O . LEU A 1 537 ? 14.828 14.174 -6.387 1.00 98.25 537 LEU A O 1
ATOM 4168 N N . VAL A 1 538 ? 15.108 15.740 -7.968 1.00 98.62 538 VAL A N 1
ATOM 4169 C CA . VAL A 1 538 ? 14.047 15.220 -8.856 1.00 98.62 538 VAL A CA 1
ATOM 4170 C C . VAL A 1 538 ? 14.376 13.805 -9.317 1.00 98.62 538 VAL A C 1
ATOM 4172 O O . VAL A 1 538 ? 13.514 12.930 -9.233 1.00 98.62 538 VAL A O 1
ATOM 4175 N N . GLN A 1 539 ? 15.612 13.567 -9.766 1.00 98.69 539 GLN A N 1
ATOM 4176 C CA . GLN A 1 539 ? 16.079 12.248 -10.190 1.00 98.69 539 GLN A CA 1
ATOM 4177 C C . GLN A 1 539 ? 15.872 11.212 -9.081 1.00 98.69 539 GLN A C 1
ATOM 4179 O O . GLN A 1 539 ? 15.259 10.176 -9.324 1.00 98.69 539 GLN A O 1
ATOM 4184 N N . LEU A 1 540 ? 16.322 11.517 -7.862 1.00 98.75 540 LEU A N 1
ATOM 4185 C CA . LEU A 1 540 ? 16.190 10.650 -6.696 1.00 98.75 540 LEU A CA 1
ATOM 4186 C C . LEU A 1 540 ? 14.723 10.345 -6.357 1.00 98.75 540 LEU A C 1
ATOM 4188 O O . LEU A 1 540 ? 14.357 9.185 -6.167 1.00 98.75 540 LEU A O 1
ATOM 4192 N N . ILE A 1 541 ? 13.873 11.374 -6.313 1.00 98.81 541 ILE A N 1
ATOM 4193 C CA . ILE A 1 541 ? 12.439 11.231 -6.029 1.00 98.81 541 ILE A CA 1
ATOM 4194 C C . ILE A 1 541 ? 11.770 10.337 -7.082 1.00 98.81 541 ILE A C 1
ATOM 4196 O O . ILE A 1 541 ? 11.003 9.434 -6.739 1.00 98.81 541 ILE A O 1
ATOM 4200 N N . CYS A 1 542 ? 12.081 10.550 -8.364 1.00 98.81 542 CYS A N 1
ATOM 4201 C CA . CYS A 1 542 ? 11.537 9.737 -9.449 1.00 98.81 542 CYS A CA 1
ATOM 4202 C C . CYS A 1 542 ? 12.055 8.296 -9.386 1.00 98.81 542 CYS A C 1
ATOM 4204 O O . CYS A 1 542 ? 11.264 7.369 -9.539 1.00 98.81 542 CYS A O 1
ATOM 4206 N N . ALA A 1 543 ? 13.345 8.095 -9.102 1.00 98.81 543 ALA A N 1
ATOM 4207 C CA . ALA A 1 543 ? 13.935 6.770 -8.945 1.00 98.81 543 ALA A CA 1
ATOM 4208 C C . ALA A 1 543 ? 13.239 5.978 -7.826 1.00 98.81 543 ALA A C 1
ATOM 4210 O O . ALA A 1 543 ? 12.859 4.829 -8.039 1.00 98.81 543 ALA A O 1
ATOM 4211 N N . PHE A 1 544 ? 12.992 6.594 -6.664 1.00 98.75 544 PHE A N 1
ATOM 4212 C CA . PHE A 1 544 ? 12.273 5.938 -5.566 1.00 98.75 544 PHE A CA 1
ATOM 4213 C C . PHE A 1 544 ? 10.821 5.613 -5.924 1.00 98.75 544 PHE A C 1
ATOM 4215 O O . PHE A 1 544 ? 10.337 4.532 -5.587 1.00 98.75 544 PHE A O 1
ATOM 4222 N N . ARG A 1 545 ? 10.120 6.506 -6.638 1.00 98.56 545 ARG A N 1
ATOM 4223 C CA . ARG A 1 545 ? 8.755 6.229 -7.112 1.00 98.56 545 ARG A CA 1
ATOM 4224 C C . ARG A 1 545 ? 8.713 5.063 -8.105 1.00 98.56 545 ARG A C 1
ATOM 4226 O O . ARG A 1 545 ? 7.730 4.325 -8.105 1.00 98.56 545 ARG A O 1
ATOM 4233 N N . LEU A 1 546 ? 9.741 4.911 -8.941 1.00 98.56 546 LEU A N 1
ATOM 4234 C CA . LEU A 1 546 ? 9.869 3.795 -9.882 1.00 98.56 546 LEU A CA 1
ATOM 4235 C C . LEU A 1 546 ? 10.201 2.480 -9.164 1.00 98.56 546 LEU A C 1
ATOM 4237 O O . LEU A 1 546 ? 9.575 1.467 -9.459 1.00 98.56 546 LEU A O 1
ATOM 4241 N N . LEU A 1 547 ? 11.122 2.504 -8.196 1.00 98.62 547 LEU A N 1
ATOM 4242 C CA . LEU A 1 547 ? 11.507 1.323 -7.417 1.00 98.62 547 LEU A CA 1
ATOM 4243 C C . LEU A 1 547 ? 10.369 0.815 -6.523 1.00 98.62 547 LEU A C 1
ATOM 4245 O O . LEU A 1 547 ? 10.084 -0.378 -6.493 1.00 98.62 547 LEU A O 1
ATOM 4249 N N . ALA A 1 548 ? 9.716 1.717 -5.787 1.00 97.38 548 ALA A N 1
ATOM 4250 C CA . ALA A 1 548 ? 8.716 1.374 -4.781 1.00 97.38 548 ALA A CA 1
ATOM 4251 C C . ALA A 1 548 ? 7.409 2.168 -4.993 1.00 97.38 548 ALA A C 1
ATOM 4253 O O . ALA A 1 548 ? 7.092 3.082 -4.223 1.00 97.38 548 ALA A O 1
ATOM 4254 N N . PRO A 1 549 ? 6.586 1.814 -6.004 1.00 96.00 549 PRO A N 1
ATOM 4255 C CA . PRO A 1 549 ? 5.440 2.628 -6.421 1.00 96.00 549 PRO A CA 1
ATOM 4256 C C . PRO A 1 549 ? 4.384 2.866 -5.338 1.00 96.00 549 PRO A C 1
ATOM 4258 O O . PRO A 1 549 ? 3.682 3.872 -5.396 1.00 96.00 549 PRO A O 1
ATOM 4261 N N . ASN A 1 550 ? 4.278 1.967 -4.357 1.00 93.88 550 ASN A N 1
ATOM 4262 C CA . ASN A 1 550 ? 3.277 2.015 -3.287 1.00 93.88 550 ASN A CA 1
ATOM 4263 C C . ASN A 1 550 ? 3.733 2.795 -2.041 1.00 93.88 550 ASN A C 1
ATOM 4265 O O . ASN A 1 550 ? 2.936 2.984 -1.125 1.00 93.88 550 ASN A O 1
ATOM 4269 N N . VAL A 1 551 ? 4.998 3.216 -1.972 1.00 96.62 551 VAL A N 1
ATOM 4270 C CA . VAL A 1 551 ? 5.559 3.878 -0.785 1.00 96.62 551 VAL A CA 1
ATOM 4271 C C . VAL A 1 551 ? 5.189 5.356 -0.773 1.00 96.62 551 VAL A C 1
ATOM 4273 O O . VAL A 1 551 ? 5.161 6.013 -1.814 1.00 96.62 551 VAL A O 1
ATOM 4276 N N . GLU A 1 552 ? 4.880 5.899 0.401 1.00 98.06 552 GLU A N 1
ATOM 4277 C CA . GLU A 1 552 ? 4.636 7.333 0.534 1.00 98.06 552 GLU A CA 1
ATOM 4278 C C . GLU A 1 552 ? 5.953 8.102 0.380 1.00 98.06 552 GLU A C 1
ATOM 4280 O O . GLU A 1 552 ? 6.942 7.798 1.041 1.00 98.06 552 GLU A O 1
ATOM 4285 N N . LEU A 1 553 ? 5.961 9.125 -0.470 1.00 98.69 553 LEU A N 1
ATOM 4286 C CA . LEU A 1 553 ? 7.092 10.030 -0.625 1.00 98.69 553 LEU A CA 1
ATOM 4287 C C . LEU A 1 553 ? 6.734 11.373 0.004 1.00 98.69 553 LEU A C 1
ATOM 4289 O O . LEU A 1 553 ? 5.750 12.001 -0.402 1.00 98.69 553 LEU A O 1
ATOM 4293 N N . SER A 1 554 ? 7.530 11.783 0.995 1.00 97.56 554 SER A N 1
ATOM 4294 C CA . SER A 1 554 ? 7.289 12.974 1.808 1.00 97.56 554 SER A CA 1
ATOM 4295 C C . SER A 1 554 ? 8.281 14.094 1.501 1.00 97.56 554 SER A C 1
ATOM 4297 O O . SER A 1 554 ? 9.494 13.868 1.435 1.00 97.56 554 SER A O 1
ATOM 4299 N N . LEU A 1 555 ? 7.774 15.321 1.340 1.00 97.88 555 LEU A N 1
ATOM 4300 C CA . LEU A 1 555 ? 8.598 16.512 1.117 1.00 97.88 555 LEU A CA 1
ATOM 4301 C C . LEU A 1 555 ? 8.278 17.621 2.123 1.00 97.88 555 LEU A C 1
ATOM 4303 O O . LEU A 1 555 ? 7.147 18.103 2.226 1.00 97.88 555 LEU A O 1
ATOM 4307 N N . SER A 1 556 ? 9.309 18.060 2.842 1.00 96.75 556 SER A N 1
ATOM 4308 C CA . SER A 1 556 ? 9.183 19.061 3.903 1.00 96.75 556 SER A CA 1
ATOM 4309 C C . SER A 1 556 ? 9.411 20.497 3.417 1.00 96.75 556 SER A C 1
ATOM 4311 O O . SER A 1 556 ? 9.897 20.739 2.312 1.00 96.75 556 SER A O 1
ATOM 4313 N N . THR A 1 557 ? 9.143 21.469 4.292 1.00 96.31 557 THR A N 1
ATOM 4314 C CA . THR A 1 557 ? 9.457 22.900 4.104 1.00 96.31 557 THR A CA 1
ATOM 4315 C C . THR A 1 557 ? 10.959 23.224 4.054 1.00 96.31 557 THR A C 1
ATOM 4317 O O . THR A 1 557 ? 11.323 24.394 3.946 1.00 96.31 557 THR A O 1
ATOM 4320 N N . ARG A 1 558 ? 11.854 22.224 4.108 1.00 95.31 558 ARG A N 1
ATOM 4321 C CA . ARG A 1 558 ? 13.290 22.395 3.804 1.00 95.31 558 ARG A CA 1
ATOM 4322 C C . ARG A 1 558 ? 13.528 22.848 2.362 1.00 95.31 558 ARG A C 1
ATOM 4324 O O . ARG A 1 558 ? 14.535 23.497 2.085 1.00 95.31 558 ARG A O 1
ATOM 4331 N N . GLU A 1 559 ? 12.606 22.515 1.467 1.00 96.75 559 GLU A N 1
ATOM 4332 C CA . GLU A 1 559 ? 12.700 22.802 0.039 1.00 96.75 559 GLU A CA 1
ATOM 4333 C C . GLU A 1 559 ? 11.994 24.102 -0.348 1.00 96.75 559 GLU A C 1
ATOM 4335 O O . GLU A 1 559 ? 11.076 24.545 0.340 1.00 96.75 559 GLU A O 1
ATOM 4340 N N . SER A 1 560 ? 12.452 24.741 -1.428 1.00 96.62 560 SER A N 1
ATOM 4341 C CA . SER A 1 560 ? 11.942 26.047 -1.865 1.00 96.62 560 SER A CA 1
ATOM 4342 C C . SER A 1 560 ? 10.494 25.952 -2.373 1.00 96.62 560 SER A C 1
ATOM 4344 O O . SER A 1 560 ? 10.107 24.911 -2.910 1.00 96.62 560 SER A O 1
ATOM 4346 N N . PRO A 1 561 ? 9.693 27.032 -2.290 1.00 97.50 561 PRO A N 1
ATOM 4347 C CA . PRO A 1 561 ? 8.359 27.075 -2.890 1.00 97.50 561 PRO A CA 1
ATOM 4348 C C . PRO A 1 561 ? 8.348 26.646 -4.361 1.00 97.50 561 PRO A C 1
ATOM 4350 O O . PRO A 1 561 ? 7.562 25.788 -4.749 1.00 97.50 561 PRO A O 1
ATOM 4353 N N . TYR A 1 562 ? 9.283 27.185 -5.152 1.00 97.19 562 TYR A N 1
ATOM 4354 C CA . TYR A 1 562 ? 9.419 26.880 -6.576 1.00 97.19 562 TYR A CA 1
ATOM 4355 C C . TYR A 1 562 ? 9.631 25.384 -6.823 1.00 97.19 562 TYR A C 1
ATOM 4357 O O . TYR A 1 562 ? 8.936 24.784 -7.641 1.00 97.19 562 TYR A O 1
ATOM 4365 N N . PHE A 1 563 ? 10.559 24.762 -6.094 1.00 97.75 563 PHE A N 1
ATOM 4366 C CA . PHE A 1 563 ? 10.841 23.341 -6.250 1.00 97.75 563 PHE A CA 1
ATOM 4367 C C . PHE A 1 563 ? 9.633 22.484 -5.870 1.00 97.75 563 PHE A C 1
ATOM 4369 O O . PHE A 1 563 ? 9.221 21.598 -6.617 1.00 97.75 563 PHE A O 1
ATOM 4376 N N . ARG A 1 564 ? 9.032 22.775 -4.713 1.00 97.94 564 ARG A N 1
ATOM 4377 C CA . ARG A 1 564 ? 7.895 22.017 -4.185 1.00 97.94 564 ARG A CA 1
ATOM 4378 C C . ARG A 1 564 ? 6.696 22.063 -5.127 1.00 97.94 564 ARG A C 1
ATOM 4380 O O . ARG A 1 564 ? 6.123 21.014 -5.409 1.00 97.94 564 ARG A O 1
ATOM 4387 N N . ASP A 1 565 ? 6.367 23.237 -5.659 1.00 97.50 565 ASP A N 1
ATOM 4388 C CA . ASP A 1 565 ? 5.222 23.413 -6.558 1.00 97.50 565 ASP A CA 1
ATOM 4389 C C . ASP A 1 565 ? 5.379 22.613 -7.862 1.00 97.50 565 ASP A C 1
ATOM 4391 O O . ASP A 1 565 ? 4.391 22.133 -8.412 1.00 97.50 565 ASP A O 1
ATOM 4395 N N . ASN A 1 566 ? 6.617 22.401 -8.325 1.00 96.94 566 ASN A N 1
ATOM 4396 C CA . ASN A 1 566 ? 6.897 21.642 -9.545 1.00 96.94 566 ASN A CA 1
ATOM 4397 C C . ASN A 1 566 ? 7.061 20.133 -9.309 1.00 96.94 566 ASN A C 1
ATOM 4399 O O . ASN A 1 566 ? 6.737 19.341 -10.188 1.00 96.94 566 ASN A O 1
ATOM 4403 N N . VAL A 1 567 ? 7.537 19.705 -8.136 1.00 97.50 567 VAL A N 1
ATOM 4404 C CA . VAL A 1 567 ? 7.846 18.286 -7.869 1.00 97.50 567 VAL A CA 1
ATOM 4405 C C . VAL A 1 567 ? 6.689 17.527 -7.228 1.00 97.50 567 VAL A C 1
ATOM 4407 O O . VAL A 1 567 ? 6.552 16.317 -7.435 1.00 97.50 567 VAL A O 1
ATOM 4410 N N . VAL A 1 568 ? 5.808 18.211 -6.494 1.00 98.00 568 VAL A N 1
ATOM 4411 C CA . VAL A 1 568 ? 4.622 17.567 -5.912 1.00 98.00 568 VAL A CA 1
ATOM 4412 C C . VAL A 1 568 ? 3.675 16.981 -6.969 1.00 98.00 568 VAL A C 1
ATOM 4414 O O . VAL A 1 568 ? 3.271 15.825 -6.822 1.00 98.00 568 VAL A O 1
ATOM 4417 N N . PRO A 1 569 ? 3.387 17.667 -8.090 1.00 96.81 569 PRO A N 1
ATOM 4418 C CA . PRO A 1 569 ? 2.620 17.077 -9.188 1.00 96.81 569 PRO A CA 1
ATOM 4419 C C . PRO A 1 569 ? 3.251 15.826 -9.801 1.00 96.81 569 PRO A C 1
ATOM 4421 O O . PRO A 1 569 ? 2.510 14.988 -10.329 1.00 96.81 569 PRO A O 1
ATOM 4424 N N . LEU A 1 570 ? 4.575 15.671 -9.691 1.00 96.62 570 LEU A N 1
ATOM 4425 C CA . LEU A 1 570 ? 5.319 14.534 -10.224 1.00 96.62 570 LEU A CA 1
ATOM 4426 C C . LEU A 1 570 ? 5.202 13.310 -9.316 1.00 96.62 570 LEU A C 1
ATOM 4428 O O . LEU A 1 570 ? 4.555 12.347 -9.700 1.00 96.62 570 LEU A O 1
ATOM 4432 N N . ALA A 1 571 ? 5.800 13.314 -8.121 1.00 97.50 571 ALA A N 1
ATOM 4433 C CA . ALA A 1 571 ? 5.943 12.066 -7.355 1.00 97.50 571 ALA A CA 1
ATOM 4434 C C . ALA A 1 571 ? 5.643 12.134 -5.856 1.00 97.50 571 ALA A C 1
ATOM 4436 O O . ALA A 1 571 ? 5.447 11.086 -5.235 1.00 97.50 571 ALA A O 1
ATOM 4437 N N . ILE A 1 572 ? 5.581 13.328 -5.267 1.00 98.31 572 ILE A N 1
ATOM 4438 C CA . ILE A 1 572 ? 5.326 13.492 -3.831 1.00 98.31 572 ILE A CA 1
ATOM 4439 C C . ILE A 1 572 ? 3.827 13.383 -3.556 1.00 98.31 572 ILE A C 1
ATOM 4441 O O . ILE A 1 572 ? 3.004 13.930 -4.288 1.00 98.31 572 ILE A O 1
ATOM 4445 N N . ASN A 1 573 ? 3.470 12.674 -2.487 1.00 96.88 573 ASN A N 1
ATOM 4446 C CA . ASN A 1 573 ? 2.074 12.459 -2.097 1.00 96.88 573 ASN A CA 1
ATOM 4447 C C . ASN A 1 573 ? 1.799 12.773 -0.618 1.00 96.88 573 ASN A C 1
ATOM 4449 O O . ASN A 1 573 ? 0.670 12.604 -0.163 1.00 96.88 573 ASN A O 1
ATOM 4453 N N . ASN A 1 574 ? 2.800 13.264 0.116 1.00 97.50 574 ASN A N 1
ATOM 4454 C CA . ASN A 1 574 ? 2.641 13.808 1.459 1.00 97.50 574 ASN A CA 1
ATOM 4455 C C . ASN A 1 574 ? 3.589 15.001 1.663 1.00 97.50 574 ASN A C 1
ATOM 4457 O O . ASN A 1 574 ? 4.732 14.975 1.203 1.00 97.50 574 ASN A O 1
ATOM 4461 N N . VAL A 1 575 ? 3.132 16.070 2.313 1.00 97.88 575 VAL A N 1
ATOM 4462 C CA . VAL A 1 575 ? 3.931 17.290 2.504 1.00 97.88 575 VAL A CA 1
ATOM 4463 C C . VAL A 1 575 ? 3.684 17.950 3.855 1.00 97.88 575 VAL A C 1
ATOM 4465 O O . VAL A 1 575 ? 2.558 17.958 4.352 1.00 97.88 575 VAL A O 1
ATOM 4468 N N . SER A 1 576 ? 4.724 18.579 4.418 1.00 96.62 576 SER A N 1
ATOM 4469 C CA . SER A 1 576 ? 4.532 19.512 5.535 1.00 96.62 576 SER A CA 1
ATOM 4470 C C . SER A 1 576 ? 4.258 20.928 5.047 1.00 96.62 576 SER A C 1
ATOM 4472 O O . SER A 1 576 ? 4.878 21.381 4.087 1.00 96.62 576 SER A O 1
ATOM 4474 N N . ALA A 1 577 ? 3.349 21.666 5.676 1.00 94.75 577 ALA A N 1
ATOM 4475 C CA . ALA A 1 577 ? 3.028 23.028 5.244 1.00 94.75 577 ALA A CA 1
ATOM 4476 C C . ALA A 1 577 ? 2.857 23.978 6.433 1.00 94.75 577 ALA A C 1
ATOM 4478 O O . ALA A 1 577 ? 2.355 23.583 7.479 1.00 94.75 577 ALA A O 1
ATOM 4479 N N . GLY A 1 578 ? 3.297 25.233 6.285 1.00 92.44 578 GLY A N 1
ATOM 4480 C CA . GLY A 1 578 ? 3.274 26.208 7.382 1.00 92.44 578 GLY A CA 1
ATOM 4481 C C . GLY A 1 578 ? 4.138 25.823 8.590 1.00 92.44 578 GLY A C 1
ATOM 4482 O O . GLY A 1 578 ? 3.874 26.307 9.686 1.00 92.44 578 GLY A O 1
ATOM 4483 N N . SER A 1 579 ? 5.128 24.944 8.405 1.00 92.88 579 SER A N 1
ATOM 4484 C CA . SER A 1 579 ? 5.927 24.365 9.487 1.00 92.88 579 SER A CA 1
ATOM 4485 C C . SER A 1 579 ? 6.647 25.419 10.326 1.00 92.88 579 SER A C 1
ATOM 4487 O O . SER A 1 579 ? 7.250 26.351 9.794 1.00 92.88 579 SER A O 1
ATOM 4489 N N . LYS A 1 580 ? 6.675 25.190 11.636 1.00 91.75 580 LYS A N 1
ATOM 4490 C CA . LYS A 1 580 ? 7.481 25.920 12.614 1.00 91.75 580 LYS A CA 1
ATOM 4491 C C . LYS A 1 580 ? 8.481 24.958 13.233 1.00 91.75 580 LYS A C 1
ATOM 4493 O O . LYS A 1 580 ? 8.089 23.919 13.754 1.00 91.75 580 LYS A O 1
ATOM 4498 N N . THR A 1 581 ? 9.769 25.278 13.146 1.00 87.62 581 THR A N 1
ATOM 4499 C CA . THR A 1 581 ? 10.866 24.369 13.527 1.00 87.62 581 THR A CA 1
ATOM 4500 C C . THR A 1 581 ? 11.413 24.628 14.934 1.00 87.62 581 THR A C 1
ATOM 4502 O O . THR A 1 581 ? 12.528 24.218 15.259 1.00 87.62 581 THR A O 1
ATOM 4505 N N . GLN A 1 582 ? 10.621 25.297 15.777 1.00 88.88 582 GLN A N 1
ATOM 4506 C CA . GLN A 1 582 ? 10.945 25.674 17.154 1.00 88.88 582 GLN A CA 1
ATOM 4507 C C . GLN A 1 582 ? 9.812 25.274 18.119 1.00 88.88 582 GLN A C 1
ATOM 4509 O O . GLN A 1 582 ? 8.654 25.208 17.691 1.00 88.88 582 GLN A O 1
ATOM 4514 N N . PRO A 1 583 ? 10.094 25.052 19.419 1.00 91.06 583 PRO A N 1
ATOM 4515 C CA . PRO A 1 583 ? 9.052 24.711 20.380 1.00 91.06 583 PRO A CA 1
ATOM 4516 C C . PRO A 1 583 ? 8.057 25.845 20.636 1.00 91.06 583 PRO A C 1
ATOM 4518 O O . PRO A 1 583 ? 8.446 26.928 21.076 1.00 91.06 583 PRO A O 1
ATOM 4521 N N . GLY A 1 584 ? 6.767 25.566 20.439 1.00 85.12 584 GLY A N 1
ATOM 4522 C CA . GLY A 1 584 ? 5.687 26.530 20.682 1.00 85.12 584 GLY A CA 1
ATOM 4523 C C . GLY A 1 584 ? 5.497 27.557 19.560 1.00 85.12 584 GLY A C 1
ATOM 4524 O O . GLY A 1 584 ? 5.077 28.679 19.827 1.00 85.12 584 GLY A O 1
ATOM 4525 N N . GLY A 1 585 ? 5.913 27.228 18.334 1.00 87.75 585 GLY A N 1
ATOM 4526 C CA . GLY A 1 585 ? 5.966 28.180 17.226 1.00 87.75 585 GLY A CA 1
ATOM 4527 C C . GLY A 1 585 ? 4.627 28.500 16.550 1.00 87.75 585 GLY A C 1
ATOM 4528 O O . GLY A 1 585 ? 4.623 29.356 15.662 1.00 87.75 585 GLY A O 1
ATOM 4529 N N . TYR A 1 586 ? 3.521 27.825 16.895 1.00 91.81 586 TYR A N 1
ATOM 4530 C CA . TYR A 1 586 ? 2.224 28.047 16.237 1.00 91.81 586 TYR A CA 1
ATOM 4531 C C . TYR A 1 586 ? 1.329 29.047 16.974 1.00 91.81 586 TYR A C 1
ATOM 4533 O O . TYR A 1 586 ? 0.683 29.868 16.324 1.00 91.81 586 TYR A O 1
ATOM 4541 N N . ALA A 1 587 ? 1.272 28.978 18.302 1.00 87.88 587 ALA A N 1
ATOM 4542 C CA . ALA A 1 587 ? 0.381 29.765 19.144 1.00 87.88 587 ALA A CA 1
ATOM 4543 C C . ALA A 1 587 ? 1.079 30.957 19.820 1.00 87.88 587 ALA A C 1
ATOM 4545 O O . ALA A 1 587 ? 0.410 31.934 20.159 1.00 87.88 587 ALA A O 1
ATOM 4546 N N . ASP A 1 588 ? 2.401 30.901 20.011 1.00 77.69 588 ASP A N 1
ATOM 4547 C CA . ASP A 1 588 ? 3.206 32.020 20.513 1.00 77.69 588 ASP A CA 1
ATOM 4548 C C . ASP A 1 588 ? 3.971 32.694 19.358 1.00 77.69 588 ASP A C 1
ATOM 4550 O O . ASP A 1 588 ? 4.430 32.048 18.416 1.00 77.69 588 ASP A O 1
ATOM 4554 N N . THR A 1 589 ? 4.126 34.015 19.431 1.00 68.62 589 THR A N 1
ATOM 4555 C CA . THR A 1 589 ? 4.943 34.802 18.495 1.00 68.62 589 THR A CA 1
ATOM 4556 C C . THR A 1 589 ? 6.380 34.984 18.982 1.00 68.62 589 THR A C 1
ATOM 4558 O O . THR A 1 589 ? 7.172 35.639 18.308 1.00 68.62 589 THR A O 1
ATOM 4561 N N . LYS A 1 590 ? 6.733 34.469 20.169 1.00 71.44 590 LYS A N 1
ATOM 4562 C CA . LYS A 1 590 ? 8.106 34.521 20.685 1.00 71.44 590 LYS A CA 1
ATOM 4563 C C . LYS A 1 590 ? 9.036 33.640 19.856 1.00 71.44 590 LYS A C 1
ATOM 4565 O O . LYS A 1 590 ? 8.825 32.436 19.728 1.00 71.44 590 LYS A O 1
ATOM 4570 N N . GLU A 1 591 ? 10.103 34.251 19.355 1.00 69.50 591 GLU A N 1
ATOM 4571 C CA . GLU A 1 591 ? 11.188 33.538 18.689 1.00 69.50 591 GLU A CA 1
ATOM 4572 C C . GLU A 1 591 ? 11.964 32.687 19.703 1.00 69.50 591 GLU A C 1
ATOM 4574 O O . GLU A 1 591 ? 12.538 33.187 20.673 1.00 69.50 591 GLU A O 1
ATOM 4579 N N . GLU A 1 592 ? 11.968 31.379 19.470 1.00 75.94 592 GLU A N 1
ATOM 4580 C CA . GLU A 1 592 ? 12.869 30.417 20.097 1.00 75.94 592 GLU A CA 1
ATOM 4581 C C . GLU A 1 592 ? 13.771 29.853 18.994 1.00 75.94 592 GLU A C 1
ATOM 4583 O O . GLU A 1 592 ? 13.445 29.940 17.813 1.00 75.94 592 GLU A O 1
ATOM 4588 N N . LEU A 1 593 ? 14.924 29.280 19.346 1.00 79.88 593 LEU A N 1
ATOM 4589 C CA . LEU A 1 593 ? 15.826 28.779 18.309 1.00 79.88 593 LEU A CA 1
ATOM 4590 C C . LEU A 1 593 ? 15.180 27.626 17.523 1.00 79.88 593 LEU A C 1
ATOM 4592 O O . LEU A 1 593 ? 14.774 26.622 18.111 1.00 79.88 593 LEU A O 1
ATOM 4596 N N . GLU A 1 594 ? 15.173 27.762 16.200 1.00 83.56 594 GLU A N 1
ATOM 4597 C CA . GLU A 1 594 ? 14.798 26.728 15.240 1.00 83.56 594 GLU A CA 1
ATOM 4598 C C . GLU A 1 594 ? 15.843 25.600 15.151 1.00 83.56 594 GLU A C 1
ATOM 4600 O O . GLU A 1 594 ? 17.050 25.814 15.293 1.00 83.56 594 GLU A O 1
ATOM 4605 N N . GLN A 1 595 ? 15.399 24.377 14.851 1.00 85.38 595 GLN A N 1
ATOM 4606 C CA . GLN A 1 595 ? 16.305 23.257 14.564 1.00 85.38 595 GLN A CA 1
ATOM 4607 C C . GLN A 1 595 ? 17.120 23.497 13.279 1.00 85.38 595 GLN A C 1
ATOM 4609 O O . GLN A 1 595 ? 18.292 23.124 13.199 1.00 85.38 595 GLN A O 1
ATOM 4614 N N . PHE A 1 596 ? 16.478 24.101 12.279 1.00 87.50 596 PHE A N 1
ATOM 4615 C CA . PHE A 1 596 ? 17.026 24.527 10.993 1.00 87.50 596 PHE A CA 1
ATOM 4616 C C . PHE A 1 596 ? 16.080 25.559 10.368 1.00 87.50 596 PHE A C 1
ATOM 4618 O O . PHE A 1 596 ? 14.880 25.538 10.657 1.00 87.50 596 PHE A O 1
ATOM 4625 N N . SER A 1 597 ? 16.601 26.387 9.462 1.00 85.69 597 SER A N 1
ATOM 4626 C CA . SER A 1 597 ? 15.791 27.387 8.760 1.00 85.69 597 SER A CA 1
ATOM 4627 C C . SER A 1 597 ? 14.973 26.766 7.614 1.00 85.69 597 SER A C 1
ATOM 4629 O O . SER A 1 597 ? 15.568 26.208 6.670 1.00 85.69 597 SER A O 1
ATOM 4631 N N . PRO A 1 598 ? 13.628 26.873 7.641 1.00 89.94 598 PRO A N 1
ATOM 4632 C CA . PRO A 1 598 ? 12.778 26.500 6.515 1.00 89.94 598 PRO A CA 1
ATOM 4633 C C . PRO A 1 598 ? 13.107 27.323 5.261 1.00 89.94 598 PRO A C 1
ATOM 4635 O O . PRO A 1 598 ? 13.604 28.446 5.336 1.00 89.94 598 PRO A O 1
ATOM 4638 N N . ASN A 1 599 ? 12.838 26.759 4.088 1.00 93.31 599 ASN A N 1
ATOM 4639 C CA . ASN A 1 599 ? 12.974 27.443 2.800 1.00 93.31 599 ASN A CA 1
ATOM 4640 C C . ASN A 1 599 ? 11.604 27.850 2.233 1.00 93.31 599 ASN A C 1
ATOM 4642 O O . ASN A 1 599 ? 11.480 28.868 1.559 1.00 93.31 599 ASN A O 1
ATOM 4646 N N . ASP A 1 600 ? 10.553 27.096 2.561 1.00 94.62 600 ASP A N 1
ATOM 4647 C CA . ASP A 1 600 ? 9.170 27.463 2.269 1.00 94.62 600 ASP A CA 1
ATOM 4648 C C . ASP A 1 600 ? 8.461 27.966 3.532 1.00 94.62 600 ASP A C 1
ATOM 4650 O O . ASP A 1 600 ? 8.071 27.183 4.399 1.00 94.62 600 ASP A O 1
ATOM 4654 N N . ASN A 1 601 ? 8.299 29.289 3.606 1.00 92.81 601 ASN A N 1
ATOM 4655 C CA . ASN A 1 601 ? 7.633 29.997 4.703 1.00 92.81 601 ASN A CA 1
ATOM 4656 C C . ASN A 1 601 ? 6.163 30.336 4.399 1.00 92.81 601 ASN A C 1
ATOM 4658 O O . ASN A 1 601 ? 5.543 31.106 5.136 1.00 92.81 601 ASN A O 1
ATOM 4662 N N . ARG A 1 602 ? 5.597 29.811 3.303 1.00 95.62 602 ARG A N 1
ATOM 4663 C CA . ARG A 1 602 ? 4.188 30.035 2.959 1.00 95.62 602 ARG A CA 1
ATOM 4664 C C . ARG A 1 602 ? 3.273 29.429 4.020 1.00 95.62 602 ARG A C 1
ATOM 4666 O O . ARG A 1 602 ? 3.579 28.402 4.630 1.00 95.62 602 ARG A O 1
ATOM 4673 N N . SER A 1 603 ? 2.105 30.039 4.200 1.00 95.31 603 SER A N 1
ATOM 4674 C CA . SER A 1 603 ? 1.055 29.453 5.029 1.00 95.31 603 SER A CA 1
ATOM 4675 C C . SER A 1 603 ? 0.549 28.147 4.414 1.00 95.31 603 SER A C 1
ATOM 4677 O O . SER A 1 603 ? 0.610 27.943 3.198 1.00 95.31 603 SER A O 1
ATOM 4679 N N . ALA A 1 604 ? -0.013 27.264 5.241 1.00 94.88 604 ALA A N 1
ATOM 4680 C CA . ALA A 1 604 ? -0.570 26.008 4.750 1.00 94.88 604 ALA A CA 1
ATOM 4681 C C . ALA A 1 604 ? -1.673 26.231 3.692 1.00 94.88 604 ALA A C 1
ATOM 4683 O O . ALA A 1 604 ? -1.745 25.492 2.713 1.00 94.88 604 ALA A O 1
ATOM 4684 N N . ALA A 1 605 ? -2.469 27.300 3.824 1.00 95.88 605 ALA A N 1
ATOM 4685 C CA . ALA A 1 605 ? -3.485 27.677 2.841 1.00 95.88 605 ALA A CA 1
ATOM 4686 C C . ALA A 1 605 ? -2.882 28.093 1.487 1.00 95.88 605 ALA A C 1
ATOM 4688 O O . ALA A 1 605 ? -3.412 27.736 0.439 1.00 95.88 605 ALA A O 1
ATOM 4689 N N . GLN A 1 606 ? -1.756 28.814 1.488 1.00 97.44 606 GLN A N 1
ATOM 4690 C CA . GLN A 1 606 ? -1.052 29.175 0.253 1.00 97.44 606 GLN A CA 1
ATOM 4691 C C . GLN A 1 606 ? -0.491 27.937 -0.456 1.00 97.44 606 GLN A C 1
ATOM 4693 O O . GLN A 1 606 ? -0.641 27.821 -1.670 1.00 97.44 606 GLN A O 1
ATOM 4698 N N . VAL A 1 607 ? 0.098 26.999 0.295 1.00 97.19 607 VAL A N 1
ATOM 4699 C CA . VAL A 1 607 ? 0.579 25.722 -0.260 1.00 97.19 607 VAL A CA 1
ATOM 4700 C C . VAL A 1 607 ? -0.589 24.917 -0.837 1.00 97.19 607 VAL A C 1
ATOM 4702 O O . VAL A 1 607 ? -0.511 24.450 -1.968 1.00 97.19 607 VAL A O 1
ATOM 4705 N N . ALA A 1 608 ? -1.707 24.810 -0.115 1.00 96.75 608 ALA A N 1
ATOM 4706 C CA . ALA A 1 608 ? -2.901 24.124 -0.607 1.00 96.75 608 ALA A CA 1
ATOM 4707 C C . ALA A 1 608 ? -3.458 24.751 -1.893 1.00 96.75 608 ALA A C 1
ATOM 4709 O O . ALA A 1 608 ? -3.785 24.025 -2.829 1.00 96.75 608 ALA A O 1
ATOM 4710 N N . ASN A 1 609 ? -3.508 26.083 -1.979 1.00 97.31 609 ASN A N 1
ATOM 4711 C CA . ASN A 1 609 ? -3.939 26.781 -3.191 1.00 97.31 609 ASN A CA 1
ATOM 4712 C C . ASN A 1 609 ? -3.017 26.492 -4.384 1.00 97.31 609 ASN A C 1
ATOM 4714 O O . ASN A 1 609 ? -3.520 26.260 -5.481 1.00 97.31 609 ASN A O 1
ATOM 4718 N N . ALA A 1 610 ? -1.696 26.453 -4.177 1.00 97.06 610 ALA A N 1
ATOM 4719 C CA . ALA A 1 610 ? -0.743 26.094 -5.229 1.00 97.06 610 ALA A CA 1
ATOM 4720 C C . ALA A 1 610 ? -0.982 24.663 -5.749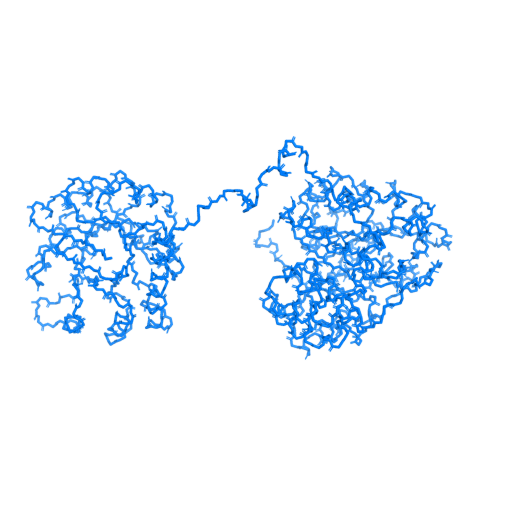 1.00 97.06 610 ALA A C 1
ATOM 4722 O O . ALA A 1 610 ? -0.989 24.431 -6.956 1.00 97.06 610 ALA A O 1
ATOM 4723 N N . LEU A 1 611 ? -1.276 23.710 -4.856 1.00 96.50 611 LEU A N 1
ATOM 4724 C CA . LEU A 1 611 ? -1.615 22.338 -5.250 1.00 96.50 611 LEU A CA 1
ATOM 4725 C C . LEU A 1 611 ? -2.940 22.252 -6.016 1.00 96.50 611 LEU A C 1
ATOM 4727 O O . LEU A 1 611 ? -3.012 21.552 -7.023 1.00 96.50 611 LEU A O 1
ATOM 4731 N N . VAL A 1 612 ? -3.969 22.990 -5.588 1.00 96.75 612 VAL A N 1
ATOM 4732 C CA . VAL A 1 612 ? -5.254 23.060 -6.305 1.00 96.75 612 VAL A CA 1
ATOM 4733 C C . VAL A 1 612 ? -5.065 23.632 -7.710 1.00 96.75 612 VAL A C 1
ATOM 4735 O O . VAL A 1 612 ? -5.602 23.086 -8.671 1.00 96.75 612 VAL A O 1
ATOM 4738 N N . GLN A 1 613 ? -4.258 24.687 -7.854 1.00 95.31 613 GLN A N 1
ATOM 4739 C CA . GLN A 1 613 ? -3.913 25.259 -9.160 1.00 95.31 613 GLN A CA 1
ATOM 4740 C C . GLN A 1 613 ? -3.165 24.263 -10.057 1.00 95.31 613 GLN A C 1
ATOM 4742 O O . GLN A 1 613 ? -3.363 24.271 -11.269 1.00 95.31 613 GLN A O 1
ATOM 4747 N N . ALA A 1 614 ? -2.370 23.367 -9.468 1.00 93.06 614 ALA A N 1
ATOM 4748 C CA . ALA A 1 614 ? -1.701 22.273 -10.167 1.00 93.06 614 ALA A CA 1
ATOM 4749 C C . ALA A 1 614 ? -2.604 21.043 -10.425 1.00 93.06 614 ALA A C 1
ATOM 4751 O O . ALA A 1 614 ? -2.122 20.015 -10.902 1.00 93.06 614 ALA A O 1
ATOM 4752 N N . GLY A 1 615 ? -3.906 21.117 -10.118 1.00 91.88 615 GLY A N 1
ATOM 4753 C CA . GLY A 1 615 ? -4.861 20.025 -10.338 1.00 91.88 615 GLY A CA 1
ATOM 4754 C C . GLY A 1 615 ? -4.760 18.887 -9.316 1.00 91.88 615 GLY A C 1
ATOM 4755 O O . GLY A 1 615 ? -5.091 17.742 -9.630 1.00 91.88 615 GLY A O 1
ATOM 4756 N N . LEU A 1 616 ? -4.277 19.175 -8.107 1.00 95.62 616 LEU A N 1
ATOM 4757 C CA . LEU A 1 616 ? -4.164 18.223 -7.002 1.00 95.62 616 LEU A CA 1
ATOM 4758 C C . LEU A 1 616 ? -5.152 18.552 -5.879 1.00 95.62 616 LEU A C 1
ATOM 4760 O O . LEU A 1 616 ? -5.636 19.674 -5.745 1.00 95.62 616 LEU A O 1
ATOM 4764 N N . GLN A 1 617 ? -5.433 17.556 -5.045 1.00 95.56 617 GLN A N 1
ATOM 4765 C CA . GLN A 1 617 ? -6.336 17.661 -3.909 1.00 95.56 617 GLN A CA 1
ATOM 4766 C C . GLN A 1 617 ? -5.530 17.654 -2.599 1.00 95.56 617 GLN A C 1
ATOM 4768 O O . GLN A 1 617 ? -5.053 16.590 -2.193 1.00 95.56 617 GLN A O 1
ATOM 4773 N N . PRO A 1 618 ? -5.381 18.798 -1.907 1.00 94.94 618 PRO A N 1
ATOM 4774 C CA . PRO A 1 618 ? -4.793 18.821 -0.572 1.00 94.94 618 PRO A CA 1
ATOM 4775 C C . PRO A 1 618 ? -5.720 18.110 0.426 1.00 94.94 618 PRO A C 1
ATOM 4777 O O . PRO A 1 618 ? -6.906 18.431 0.530 1.00 94.94 618 PRO A O 1
ATOM 4780 N N . VAL A 1 619 ? -5.177 17.141 1.161 1.00 93.38 619 VAL A N 1
ATOM 4781 C CA . VAL A 1 619 ? -5.893 16.341 2.161 1.00 93.38 619 VAL A CA 1
ATOM 4782 C C . VAL A 1 619 ? -5.409 16.733 3.550 1.00 93.38 619 VAL A C 1
ATOM 4784 O O . VAL A 1 619 ? -4.320 16.360 3.971 1.00 93.38 619 VAL A O 1
ATOM 4787 N N . TRP A 1 620 ? -6.237 17.503 4.251 1.00 90.88 620 TRP A N 1
ATOM 4788 C CA . TRP A 1 620 ? -5.946 18.068 5.573 1.00 90.88 620 TRP A CA 1
ATOM 4789 C C . TRP A 1 620 ? -6.298 17.146 6.740 1.00 90.88 620 TRP A C 1
ATOM 4791 O O . TRP A 1 620 ? -5.776 17.318 7.844 1.00 90.88 620 TRP A O 1
ATOM 4801 N N . LYS A 1 621 ? -7.212 16.203 6.488 1.00 80.31 621 LYS A N 1
ATOM 4802 C CA . LYS A 1 621 ? -7.775 15.300 7.485 1.00 80.31 621 LYS A CA 1
ATOM 4803 C C . LYS A 1 621 ? -7.717 13.844 7.056 1.00 80.31 621 LYS A C 1
ATOM 4805 O O . LYS A 1 621 ? -7.781 13.561 5.861 1.00 80.31 621 LYS A O 1
ATOM 4810 N N . ASP A 1 622 ? -7.637 12.962 8.044 1.00 67.94 622 ASP A N 1
ATOM 4811 C CA . ASP A 1 622 ? -7.757 11.516 7.864 1.00 67.94 622 ASP A CA 1
ATOM 4812 C C . ASP A 1 622 ? -9.209 11.068 8.162 1.00 67.94 622 ASP A C 1
ATOM 4814 O O . ASP A 1 622 ? -10.152 11.857 8.032 1.00 67.94 622 ASP A O 1
ATOM 4818 N N . TRP A 1 623 ? -9.421 9.790 8.492 1.00 57.22 623 TRP A N 1
ATOM 4819 C CA . TRP A 1 623 ? -10.728 9.216 8.831 1.00 57.22 623 TRP A CA 1
ATOM 4820 C C . TRP A 1 623 ? -11.406 9.963 9.988 1.00 57.22 623 TRP A C 1
ATOM 4822 O O . TRP A 1 623 ? -10.819 10.129 11.054 1.00 57.22 623 TRP A O 1
ATOM 4832 N N . ASP A 1 624 ? -12.672 10.355 9.810 1.00 53.34 624 ASP A N 1
ATOM 4833 C CA . ASP A 1 624 ? -13.451 10.945 10.898 1.00 53.34 624 ASP A CA 1
ATOM 4834 C C . ASP A 1 624 ? -13.710 9.890 11.997 1.00 53.34 624 ASP A C 1
ATOM 4836 O O . ASP A 1 624 ? -14.147 8.776 11.706 1.00 53.34 624 ASP A O 1
ATOM 4840 N N . GLY A 1 625 ? -13.511 10.247 13.272 1.00 47.44 625 GLY A N 1
ATOM 4841 C CA . GLY A 1 625 ? -13.603 9.314 14.410 1.00 47.44 625 GLY A CA 1
ATOM 4842 C C . GLY A 1 625 ? -14.947 8.584 14.589 1.00 47.44 625 GLY A C 1
ATOM 4843 O O . GLY A 1 625 ? -14.996 7.559 15.260 1.00 47.44 625 GLY A O 1
ATOM 4844 N N . TYR A 1 626 ? -16.036 9.041 13.954 1.00 50.66 626 TYR A N 1
ATOM 4845 C CA . TYR A 1 626 ? -17.325 8.327 13.952 1.00 50.66 626 TYR A CA 1
ATOM 4846 C C . TYR A 1 626 ? -17.366 7.122 12.992 1.00 50.66 626 TYR A C 1
ATOM 4848 O O . TYR A 1 626 ? -18.338 6.369 13.008 1.00 50.66 626 TYR A O 1
ATOM 4856 N N . LEU A 1 627 ? -16.335 6.926 12.161 1.00 39.28 627 LEU A N 1
ATOM 4857 C CA . LEU A 1 627 ? -16.196 5.785 11.246 1.00 39.28 627 LEU A CA 1
ATOM 4858 C C . LEU A 1 627 ? -15.418 4.603 11.856 1.00 39.28 627 LEU A C 1
ATOM 4860 O O . LEU A 1 627 ? -15.162 3.629 11.155 1.00 39.28 627 LEU A O 1
ATOM 4864 N N . GLY A 1 628 ? -15.106 4.663 13.156 1.00 34.59 628 GLY A N 1
ATOM 4865 C CA . GLY A 1 628 ? -14.506 3.568 13.919 1.00 34.59 628 GLY A CA 1
ATOM 4866 C C . GLY A 1 628 ? -12.979 3.547 13.855 1.00 34.59 628 GLY A C 1
ATOM 4867 O O . GLY A 1 628 ? -12.393 2.920 12.975 1.00 34.59 628 GLY A O 1
ATOM 4868 N N . ARG A 1 629 ? -12.350 4.192 14.840 1.00 39.75 629 ARG A N 1
ATOM 4869 C CA . ARG A 1 629 ? -11.045 3.803 15.382 1.00 39.75 629 ARG A CA 1
ATOM 4870 C C . ARG A 1 629 ? -11.223 3.502 16.860 1.00 39.75 629 ARG A C 1
ATOM 4872 O O . ARG A 1 629 ? -11.935 4.299 17.514 1.00 39.75 629 ARG A O 1
#

Organism: Providencia rettgeri (NCBI:txid587)

Radius of gyration: 32.75 Å; chains: 1; bounding box: 86×76×65 Å

Foldseek 3Di:
DDDFPPDDDPFQEEEEDPQAPDLVLSLLLCVLLSHQEYEYELVQQDPVPPRPPNPVSVVVVNHHYAYELPPAAALVSQLVSQVVCCVRPVALHYEYAHANDPVQSAGDLVRQLVNLLVSVVVVHQYEYEHALALVSLVSSVVSPRREYEHELGTAPPLQARPVVVSLLSNQVPDPHAYEHEHNNQALQSQLVSVLSPHSHYYDYNNLRPDPRNSVRSNSNSVSNVVSPVCNVVPPDPDDPDDDDPDDCPVPVVVVDDDDFVVNVLVVDDLVVLVVLLQPAALVLQVVLLVDQAHDLSSLSNLLYPRCLVVLVVLLVVLLVLQCVQQNQFFEEEAEAEQWLAAFWAFLQWQSGPPDPFDTDGDDLVLLLLLLVLLVVLQFQAYEYEYHDDCPPCRLVVLLVCLLSNVVSHPAYEYEYDQDALVSLLVSVVSPHQEYAAELQFSPLVLQCVGTPDDPSNPSVSSSCRLVSNLSSLRAEYEYEHAAQSDLDSSSRLSSSVVSVVSCCVPRVNHAYEYEYHYRFDHVSHDGGSYDDDLSSVSSSQSSCCSNPVNHAYEYELQDAPVSCLVNCSRNHRYYYFCYDQAHSVRSDPDDGGGRHDGNDNDGPVVSQVSSVVVVHHYDRGDDDCVVDD

Secondary structure (DSSP, 8-state):
-EEETTEEES-SEEEE-TT-S-HHHHHHHHHHHT-SEEEEEGGG--TTS---S-HHHHHHTTPEEEEE-TTB-SHHHHHHHHHHHHHHHS--EEEE-B-S-TTT-PPPHHHHHHHHHHHHHTT-EEEEEE-S-HHHHHHHHHHT-S-BEEBSSSTT-----TTHHHHHHHHHH-SS-BEEES---SHHHHHHHHHTT-SEEE--HHHHTSSSHHHHHHHHHHHHHHHHHHHHT-PPP--SS---SS-GGGTTTTTS-PPPHHHHHHTS-HHHHHHHHHT--HHHHHHHHH-SS--HHHHHHHHSGGGGGGHHHHHHHHHHHHHHHHTTEEEEEEEEEEE-----EETT-TT-TTS-----B--HHHHHHHHHHHHHHT--EEEEEE---TTTSSHHHHHHHHHHHGGG-SEEEEE-S---HHHHHHHHHTT--EEEEEEE-S-HHHHHHHEEESGGG-HHHHHTHHHHHHHTT-SEEEEEE-BTSSS-HHHHHHHHHHHHHHHHHH-TTSEEEEE-PBP---TT----SS---HHHHHHHHHHHHHH-TTSEEEE-TTS-HHHHHHHTTTT--EEE-S---STTTTT-------SS--S----HHHHHHHHHHTT-EEE-----GGGT-

Sequence (629 aa):
MLKIADFTFHSRLFTGTGKFASASLMQDAIAASGSQLVTMAMKRIDLRGQDDGILQPLQQLGVKLLPNTSGAKNAQEAIFAARLAREALGTNWVKLEIHPDMRYLLPDPIETLLAAEQLVKEGFVVLPYCSADPVLCRRLEEVGCAAVMPLGAPIGTNKGLATKEMLRIIIEQASVPVVVDAGIGAPSHAAEAIEMGADAVLVNTAIAVAKQPVLMAKAFKLAVEAAELAYQSGLATPKQQAQASSPLTSFLRGLIMIPSFQERLQELDWDDMTLRINSKTPADVEHALAVDILTLDDFMALLSPAARPYIELMAQKAQKLTRQRFGHAVGFYVPLYLSNLCANDCTYCGFSMSNKIKRKTLNDAEIINECETIRKIGFDSLLLVTGEHQSKVGMDYFRHTFPIIRPYFSSLMMEVQPLSTDEYKELKTLGLDGVMVYQETYHEPTYQLHHLKGKKQDFHWRLATPERLGEAGIDKIGLGALIGLSNSWRTDCYMVAEHLLYLQQYYWQSRYSISFPRLRPCAGGVEPASLMNEAELVQLICAFRLLAPNVELSLSTRESPYFRDNVVPLAINNVSAGSKTQPGGYADTKEELEQFSPNDNRSAAQVANALVQAGLQPVWKDWDGYLGR